Protein AF-A0A257W2M7-F1 (afdb_monomer)

Structure (mmCIF, N/CA/C/O backbone):
data_AF-A0A257W2M7-F1
#
_entry.id   AF-A0A257W2M7-F1
#
loop_
_atom_site.group_PDB
_atom_site.id
_atom_site.type_symbol
_atom_site.label_atom_id
_atom_site.label_alt_id
_atom_site.label_comp_id
_atom_site.label_asym_id
_atom_site.label_entity_id
_atom_site.label_seq_id
_atom_site.pdbx_PDB_ins_code
_atom_site.Cartn_x
_atom_site.Cartn_y
_atom_site.Cartn_z
_atom_site.occupancy
_atom_site.B_iso_or_equiv
_atom_site.auth_seq_id
_atom_site.auth_comp_id
_atom_site.auth_asym_id
_atom_site.auth_atom_id
_atom_site.pdbx_PDB_model_num
ATOM 1 N N . MET A 1 1 ? 66.178 -11.828 1.975 1.00 36.72 1 MET A N 1
ATOM 2 C CA . MET A 1 1 ? 65.730 -11.554 0.592 1.00 36.72 1 MET A CA 1
ATOM 3 C C . MET A 1 1 ? 64.243 -11.855 0.548 1.00 36.72 1 MET A C 1
ATOM 5 O O . MET A 1 1 ? 63.872 -12.945 0.962 1.00 36.72 1 MET A O 1
ATOM 9 N N . ALA A 1 2 ? 63.401 -10.887 0.183 1.00 38.34 2 ALA A N 1
ATOM 10 C CA . ALA A 1 2 ? 61.951 -11.080 0.152 1.00 38.34 2 ALA A CA 1
ATOM 11 C C . ALA A 1 2 ? 61.549 -11.798 -1.144 1.00 38.34 2 ALA A C 1
ATOM 13 O O . ALA A 1 2 ? 61.969 -11.386 -2.223 1.00 38.34 2 ALA A O 1
ATOM 14 N N . ASN A 1 3 ? 60.762 -12.867 -1.032 1.00 40.34 3 ASN A N 1
ATOM 15 C CA . ASN A 1 3 ? 60.304 -13.642 -2.180 1.00 40.34 3 ASN A CA 1
ATOM 16 C C . ASN A 1 3 ? 58.973 -13.061 -2.681 1.00 40.34 3 ASN A C 1
ATOM 18 O O . ASN A 1 3 ? 57.904 -13.473 -2.235 1.00 40.34 3 ASN A O 1
ATOM 22 N N . ALA A 1 4 ? 59.045 -12.051 -3.548 1.00 44.56 4 ALA A N 1
ATOM 23 C CA . ALA A 1 4 ? 57.867 -11.510 -4.215 1.00 44.56 4 ALA A CA 1
ATOM 24 C C . ALA A 1 4 ? 57.409 -12.494 -5.301 1.00 44.56 4 ALA A C 1
ATOM 26 O O . ALA A 1 4 ? 58.104 -12.687 -6.298 1.00 44.56 4 ALA A O 1
ATOM 27 N N . ALA A 1 5 ? 56.248 -13.121 -5.104 1.00 43.75 5 ALA A N 1
ATOM 28 C CA . ALA A 1 5 ? 55.618 -13.915 -6.151 1.00 43.75 5 ALA A CA 1
ATOM 29 C C . ALA A 1 5 ? 55.245 -12.997 -7.334 1.00 43.75 5 ALA A C 1
ATOM 31 O O . ALA A 1 5 ? 54.670 -11.929 -7.101 1.00 43.75 5 ALA A O 1
ATOM 32 N N . PRO A 1 6 ? 55.556 -13.368 -8.588 1.00 43.03 6 PRO A N 1
ATOM 33 C CA . PRO A 1 6 ? 55.157 -12.574 -9.738 1.00 43.03 6 PRO A CA 1
ATOM 34 C C . PRO A 1 6 ? 53.645 -12.703 -9.945 1.00 43.03 6 PRO A C 1
ATOM 36 O O . PRO A 1 6 ? 53.146 -13.776 -10.280 1.00 43.03 6 PRO A O 1
ATOM 39 N N . SER A 1 7 ? 52.913 -11.601 -9.786 1.00 49.03 7 SER A N 1
ATOM 40 C CA . SER A 1 7 ? 51.541 -11.487 -10.275 1.00 49.03 7 SER A CA 1
ATOM 41 C C . SER A 1 7 ? 51.563 -11.562 -11.805 1.00 49.03 7 SER A C 1
ATOM 43 O O . SER A 1 7 ? 51.938 -10.608 -12.490 1.00 49.03 7 SER A O 1
ATOM 45 N N . HIS A 1 8 ? 51.227 -12.728 -12.359 1.00 47.12 8 HIS A N 1
ATOM 46 C CA . HIS A 1 8 ? 51.289 -12.939 -13.800 1.00 47.12 8 HIS A CA 1
ATOM 47 C C . HIS A 1 8 ? 50.196 -12.115 -14.508 1.00 47.12 8 HIS A C 1
ATOM 49 O O . HIS A 1 8 ? 49.013 -12.284 -14.211 1.00 47.12 8 HIS A O 1
ATOM 55 N N . PRO A 1 9 ? 50.533 -11.288 -15.520 1.00 46.19 9 PRO A N 1
ATOM 56 C CA . PRO A 1 9 ? 49.535 -10.509 -16.266 1.00 46.19 9 PRO A CA 1
ATOM 57 C C . PRO A 1 9 ? 48.522 -11.364 -17.056 1.00 46.19 9 PRO A C 1
ATOM 59 O O . PRO A 1 9 ? 47.552 -10.829 -17.590 1.00 46.19 9 PRO A O 1
ATOM 62 N N . GLY A 1 10 ? 48.713 -12.687 -17.118 1.00 52.38 10 GLY A N 1
ATOM 63 C CA . GLY A 1 10 ? 47.736 -13.626 -17.672 1.00 52.38 10 GLY A CA 1
ATOM 64 C C . GLY A 1 10 ? 46.443 -13.722 -16.856 1.00 52.38 10 GLY A C 1
ATOM 65 O O . GLY A 1 10 ? 45.377 -13.867 -17.453 1.00 52.38 10 GLY A O 1
ATOM 66 N N . ASP A 1 11 ? 46.504 -13.581 -15.529 1.00 66.00 11 ASP A N 1
ATOM 67 C CA . ASP A 1 11 ? 45.335 -13.786 -14.661 1.00 66.00 11 ASP A CA 1
ATOM 68 C C . ASP A 1 11 ? 44.329 -12.635 -14.801 1.00 66.00 11 ASP A C 1
ATOM 70 O O . ASP A 1 11 ? 43.129 -12.864 -14.959 1.00 66.00 11 ASP A O 1
ATOM 74 N N . LEU A 1 12 ? 44.824 -11.392 -14.856 1.00 68.38 12 LEU A N 1
ATOM 75 C CA . LEU A 1 12 ? 43.992 -10.205 -15.073 1.00 68.38 12 LEU A CA 1
ATOM 76 C C . LEU A 1 12 ? 43.361 -10.196 -16.475 1.00 68.38 12 LEU A C 1
ATOM 78 O O . LEU A 1 12 ? 42.169 -9.925 -16.603 1.00 68.38 12 LEU A O 1
ATOM 82 N N . ASN A 1 13 ? 44.118 -10.547 -17.520 1.00 70.50 13 ASN A N 1
ATOM 83 C CA . ASN A 1 13 ? 43.569 -10.647 -18.877 1.00 70.50 13 ASN A CA 1
ATOM 84 C C . ASN A 1 13 ? 42.506 -11.755 -18.975 1.00 70.50 13 ASN A C 1
ATOM 86 O O . ASN A 1 13 ? 41.447 -11.547 -19.562 1.00 70.50 13 ASN A O 1
ATOM 90 N N . THR A 1 14 ? 42.740 -12.906 -18.334 1.00 78.19 14 THR A N 1
ATOM 91 C CA . THR A 1 14 ? 41.768 -14.011 -18.284 1.00 78.19 14 THR A CA 1
ATOM 92 C C . THR A 1 14 ? 40.493 -13.606 -17.542 1.00 78.19 14 THR A C 1
ATOM 94 O O . THR A 1 14 ? 39.392 -13.935 -17.993 1.00 78.19 14 THR A O 1
ATOM 97 N N . LEU A 1 15 ? 40.614 -12.850 -16.444 1.00 73.19 15 LEU A N 1
ATOM 98 C CA . LEU A 1 15 ? 39.479 -12.275 -15.719 1.00 73.19 15 LEU A CA 1
ATOM 99 C C . LEU A 1 15 ? 38.681 -11.301 -16.601 1.00 73.19 15 LEU A C 1
ATOM 101 O O . LEU A 1 15 ? 37.463 -11.439 -16.701 1.00 73.19 15 LEU A O 1
ATOM 105 N N . ILE A 1 16 ? 39.356 -10.373 -17.287 1.00 70.50 16 ILE A N 1
ATOM 106 C CA . ILE A 1 16 ? 38.740 -9.392 -18.196 1.00 70.50 16 ILE A CA 1
ATOM 107 C C . ILE A 1 16 ? 37.992 -10.094 -19.343 1.00 70.50 16 ILE A C 1
ATOM 109 O O . ILE A 1 16 ? 36.808 -9.828 -19.565 1.00 70.50 16 ILE A O 1
ATOM 113 N N . ASP A 1 17 ? 38.627 -11.048 -20.029 1.00 73.19 17 ASP A N 1
ATOM 114 C CA . ASP A 1 17 ? 38.006 -11.796 -21.131 1.00 73.19 17 ASP A CA 1
ATOM 115 C C . ASP A 1 17 ? 36.826 -12.665 -20.672 1.00 73.19 17 ASP A C 1
ATOM 117 O O . ASP A 1 17 ? 35.888 -12.921 -21.437 1.00 73.19 17 ASP A O 1
ATOM 121 N N . THR A 1 18 ? 36.874 -13.166 -19.436 1.00 77.00 18 THR A N 1
ATOM 122 C CA . THR A 1 18 ? 35.779 -13.938 -18.835 1.00 77.00 18 THR A CA 1
ATOM 123 C C . THR A 1 18 ? 34.619 -13.019 -18.461 1.00 77.00 18 THR A C 1
ATOM 125 O O . THR A 1 18 ? 33.473 -13.335 -18.779 1.00 77.00 18 THR A O 1
ATOM 128 N N . ALA A 1 19 ? 34.902 -11.846 -17.888 1.00 71.25 19 ALA A N 1
ATOM 129 C CA . ALA A 1 19 ? 33.906 -10.827 -17.575 1.00 71.25 19 ALA A CA 1
ATOM 130 C C . ALA A 1 19 ? 33.194 -10.309 -18.838 1.0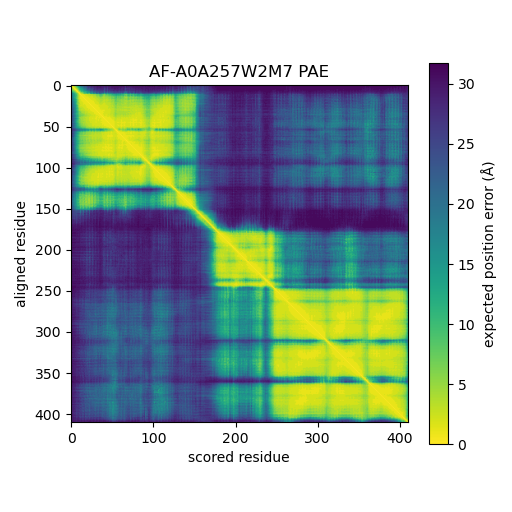0 71.25 19 ALA A C 1
ATOM 132 O O . ALA A 1 19 ? 31.966 -10.234 -18.853 1.00 71.25 19 ALA A O 1
ATOM 133 N N . PHE A 1 20 ? 33.922 -10.039 -19.930 1.00 71.31 20 PHE A N 1
ATOM 134 C CA . PHE A 1 20 ? 33.310 -9.650 -21.207 1.00 71.31 20 PHE A CA 1
ATOM 135 C C . PHE A 1 20 ? 32.442 -10.761 -21.809 1.00 71.31 20 PHE A C 1
ATOM 137 O O . PHE A 1 20 ? 31.322 -10.491 -22.249 1.00 71.31 20 PHE A O 1
ATOM 144 N N . ARG A 1 21 ? 32.912 -12.018 -21.805 1.00 72.69 21 ARG A N 1
ATOM 145 C CA . ARG A 1 21 ? 32.119 -13.162 -22.293 1.00 72.69 21 ARG A CA 1
ATOM 146 C C . ARG A 1 21 ? 30.856 -13.381 -21.462 1.00 72.69 21 ARG A C 1
ATOM 148 O O . ARG A 1 21 ? 29.787 -13.570 -22.042 1.00 72.69 21 ARG A O 1
ATOM 155 N N . LEU A 1 22 ? 30.958 -13.286 -20.135 1.00 75.88 22 LEU A N 1
ATOM 156 C CA . LEU A 1 22 ? 29.816 -13.355 -19.225 1.00 75.88 22 LEU A CA 1
ATOM 157 C C . LEU A 1 22 ? 28.830 -12.213 -19.494 1.00 75.88 22 LEU A C 1
ATOM 159 O O . LEU A 1 22 ? 27.658 -12.480 -19.738 1.00 75.88 22 LEU A O 1
ATOM 163 N N . ASN A 1 23 ? 29.292 -10.961 -19.532 1.00 75.00 23 ASN A N 1
ATOM 164 C CA . ASN A 1 23 ? 28.454 -9.800 -19.829 1.00 75.00 23 ASN A CA 1
ATOM 165 C C . ASN A 1 23 ? 27.702 -9.958 -21.162 1.00 75.00 23 ASN A C 1
ATOM 167 O O . ASN A 1 23 ? 26.491 -9.759 -21.214 1.00 75.00 23 ASN A O 1
ATOM 171 N N . ASN A 1 24 ? 28.386 -10.390 -22.223 1.00 72.69 24 ASN A N 1
ATOM 172 C CA . ASN A 1 24 ? 27.762 -10.596 -23.530 1.00 72.69 24 ASN A CA 1
ATOM 173 C C . ASN A 1 24 ? 26.705 -11.715 -23.500 1.00 72.69 24 ASN A C 1
ATOM 175 O O . ASN A 1 24 ? 25.634 -11.555 -24.085 1.00 72.69 24 ASN A O 1
ATOM 179 N N . ALA A 1 25 ? 26.958 -12.815 -22.782 1.00 75.62 25 ALA A N 1
ATOM 180 C CA . ALA A 1 25 ? 25.981 -13.890 -22.599 1.00 75.62 25 ALA A CA 1
ATOM 181 C C . ALA A 1 25 ? 24.761 -13.442 -21.769 1.00 75.62 25 ALA A C 1
ATOM 183 O O . ALA A 1 25 ? 23.625 -13.775 -22.113 1.00 75.62 25 ALA A O 1
ATOM 184 N N . LEU A 1 26 ? 24.976 -12.649 -20.712 1.00 77.75 26 LEU A N 1
ATOM 185 C CA . LEU A 1 26 ? 23.911 -12.065 -19.891 1.00 77.75 26 LEU A CA 1
ATOM 186 C C . LEU A 1 26 ? 23.054 -11.083 -20.702 1.00 77.75 26 LEU A C 1
ATOM 188 O O . LEU A 1 26 ? 21.829 -11.149 -20.621 1.00 77.75 26 LEU A O 1
ATOM 192 N N . LEU A 1 27 ? 23.670 -10.216 -21.514 1.00 80.75 27 LEU A N 1
ATOM 193 C CA . LEU A 1 27 ? 22.967 -9.279 -22.398 1.00 80.75 27 LEU A CA 1
ATOM 194 C C . LEU A 1 27 ? 22.163 -10.011 -23.478 1.00 80.75 27 LEU A C 1
ATOM 196 O O . LEU A 1 27 ? 20.983 -9.718 -23.643 1.00 80.75 27 LEU A O 1
ATOM 200 N N . ALA A 1 28 ? 22.743 -11.012 -24.148 1.00 79.31 28 ALA A N 1
ATOM 201 C CA . ALA A 1 28 ? 22.018 -11.829 -25.123 1.00 79.31 28 ALA A CA 1
ATOM 202 C C . ALA A 1 28 ? 20.815 -12.542 -24.480 1.00 79.31 28 ALA A C 1
ATOM 204 O O . ALA A 1 28 ? 19.704 -12.504 -25.008 1.00 79.31 28 ALA A O 1
ATOM 205 N N . LYS A 1 29 ? 20.996 -13.126 -23.286 1.00 85.88 29 LYS A N 1
ATOM 206 C CA . LYS A 1 29 ? 19.896 -13.781 -22.569 1.00 85.88 29 LYS A CA 1
ATOM 207 C C . LYS A 1 29 ? 18.816 -12.794 -22.124 1.00 85.88 29 LYS A C 1
ATOM 209 O O . LYS A 1 29 ? 17.632 -13.127 -22.141 1.00 85.88 29 LYS A O 1
ATOM 214 N N . ARG A 1 30 ? 19.216 -11.591 -21.719 1.00 83.75 30 ARG A N 1
ATOM 215 C CA . ARG A 1 30 ? 18.322 -10.501 -21.326 1.00 83.75 30 ARG A CA 1
ATOM 216 C C . ARG A 1 30 ? 17.534 -9.958 -22.520 1.00 83.75 30 ARG A C 1
ATOM 218 O O . ARG A 1 30 ? 16.341 -9.728 -22.361 1.00 83.75 30 ARG A O 1
ATOM 225 N N . ASP A 1 31 ? 18.153 -9.832 -23.694 1.00 91.69 31 ASP A N 1
ATOM 226 C CA . ASP A 1 31 ? 17.485 -9.477 -24.954 1.00 91.69 31 ASP A CA 1
ATOM 227 C C . ASP A 1 31 ? 16.430 -10.524 -25.332 1.00 91.69 31 ASP A C 1
ATOM 229 O O . ASP A 1 31 ? 15.287 -10.170 -25.618 1.00 91.69 31 ASP A O 1
ATOM 233 N N . ASP A 1 32 ? 16.766 -11.815 -25.241 1.00 90.06 32 ASP A N 1
ATOM 234 C CA . ASP A 1 32 ? 15.821 -12.915 -25.471 1.00 90.06 32 ASP A CA 1
ATOM 235 C C . ASP A 1 32 ? 14.608 -12.872 -24.532 1.00 90.06 32 ASP A C 1
ATOM 237 O O . ASP A 1 32 ? 13.493 -13.167 -24.960 1.00 90.06 32 ASP A O 1
ATOM 241 N N . LEU A 1 33 ? 14.804 -12.495 -23.262 1.00 88.38 33 LEU A N 1
ATOM 242 C CA . LEU A 1 33 ? 13.730 -12.408 -22.266 1.00 88.38 33 LEU A CA 1
ATOM 243 C C . LEU A 1 33 ? 12.719 -11.285 -22.541 1.00 88.38 33 LEU A C 1
ATOM 245 O O . LEU A 1 33 ? 11.622 -11.341 -21.985 1.00 88.38 33 LEU A O 1
ATOM 249 N N . VAL A 1 34 ? 13.063 -10.268 -23.338 1.00 89.81 34 VAL A N 1
ATOM 250 C CA . VAL A 1 34 ? 12.228 -9.062 -23.531 1.00 89.81 34 VAL A CA 1
ATOM 251 C C . VAL A 1 34 ? 11.938 -8.726 -24.999 1.00 89.81 34 VAL A C 1
ATOM 253 O O . VAL A 1 34 ? 11.334 -7.694 -25.291 1.00 89.81 34 VAL A O 1
ATOM 256 N N . ARG A 1 35 ? 12.347 -9.595 -25.929 1.00 92.50 35 ARG A N 1
ATOM 257 C CA . ARG A 1 35 ? 12.261 -9.388 -27.383 1.00 92.50 35 ARG A CA 1
ATOM 258 C C . ARG A 1 35 ? 10.834 -9.121 -27.877 1.00 92.50 35 ARG A C 1
ATOM 260 O O . ARG A 1 35 ? 10.615 -8.220 -28.681 1.00 92.50 35 ARG A O 1
ATOM 267 N N . ASP A 1 36 ? 9.869 -9.892 -27.386 1.00 92.00 36 ASP A N 1
ATOM 268 C CA . ASP A 1 36 ? 8.430 -9.774 -27.667 1.00 92.00 36 ASP A CA 1
ATOM 269 C C . ASP A 1 36 ? 7.794 -8.514 -27.061 1.00 92.00 36 ASP A C 1
ATOM 271 O O . ASP A 1 36 ? 6.772 -8.051 -27.556 1.00 92.00 36 ASP A O 1
ATOM 275 N N . LEU A 1 37 ? 8.434 -7.906 -26.056 1.00 91.00 37 LEU A N 1
ATOM 276 C CA . LEU A 1 37 ? 8.050 -6.597 -25.520 1.00 91.00 37 LEU A CA 1
ATOM 277 C C . LEU A 1 37 ? 8.572 -5.437 -26.395 1.00 91.00 37 LEU A C 1
ATOM 279 O O . LEU A 1 37 ? 8.419 -4.279 -26.027 1.00 91.00 37 LEU A O 1
ATOM 283 N N . GLY A 1 38 ? 9.254 -5.706 -27.518 1.00 90.00 38 GLY A N 1
ATOM 284 C CA . GLY A 1 38 ? 9.914 -4.682 -28.346 1.00 90.00 38 GLY A CA 1
ATOM 285 C C . GLY A 1 38 ? 11.182 -4.081 -27.716 1.00 90.00 38 GLY A C 1
ATOM 286 O O . GLY A 1 38 ? 11.778 -3.136 -28.253 1.00 90.00 38 GLY A O 1
ATOM 287 N N . LEU A 1 39 ? 11.614 -4.628 -26.579 1.00 92.31 39 LEU A N 1
ATOM 288 C CA . LEU A 1 39 ? 12.759 -4.160 -25.814 1.00 92.31 39 LEU A CA 1
ATOM 289 C C . LEU A 1 39 ? 14.067 -4.827 -26.257 1.00 92.31 39 LEU A C 1
ATOM 291 O O . LEU A 1 39 ? 14.107 -5.868 -26.903 1.00 92.31 39 LEU A O 1
ATOM 295 N N . THR A 1 40 ? 15.156 -4.189 -25.847 1.00 92.19 40 THR A N 1
ATOM 296 C CA . THR A 1 40 ? 16.524 -4.716 -25.825 1.00 92.19 40 THR A CA 1
ATOM 297 C C . THR A 1 40 ? 17.131 -4.354 -24.474 1.00 92.19 40 THR A C 1
ATOM 299 O O . THR A 1 40 ? 16.573 -3.533 -23.737 1.00 92.19 40 THR A O 1
ATOM 302 N N . SER A 1 41 ? 18.300 -4.888 -24.142 1.00 82.81 41 SER A N 1
ATOM 303 C CA . SER A 1 41 ? 18.981 -4.598 -22.885 1.00 82.81 41 SER A CA 1
ATOM 304 C C . SER A 1 41 ? 19.260 -3.110 -22.719 1.00 82.81 41 SER A C 1
ATOM 306 O O . SER A 1 41 ? 18.946 -2.569 -21.660 1.00 82.81 41 SER A O 1
ATOM 308 N N . ALA A 1 42 ? 19.722 -2.440 -23.779 1.00 84.69 42 ALA A N 1
ATOM 309 C CA . ALA A 1 42 ? 19.949 -0.997 -23.794 1.00 84.69 42 ALA A CA 1
ATOM 310 C C . ALA A 1 42 ? 18.645 -0.190 -23.627 1.00 84.69 42 ALA A C 1
ATOM 312 O O . ALA A 1 42 ? 18.598 0.756 -22.842 1.00 84.69 42 ALA A O 1
ATOM 313 N N . ARG A 1 43 ? 17.557 -0.585 -24.311 1.00 92.06 43 ARG A N 1
ATOM 314 C CA . ARG A 1 43 ? 16.229 0.044 -24.158 1.00 92.06 43 ARG A CA 1
ATOM 315 C C . ARG A 1 43 ? 15.696 -0.099 -22.736 1.00 92.06 43 ARG A C 1
ATOM 317 O O . ARG A 1 43 ? 15.279 0.884 -22.135 1.00 92.06 43 ARG A O 1
ATOM 324 N N . TRP A 1 44 ? 15.776 -1.299 -22.174 1.00 86.50 44 TRP A N 1
ATOM 325 C CA . TRP A 1 44 ? 15.355 -1.563 -20.805 1.00 86.50 44 TRP A CA 1
ATOM 326 C C . TRP A 1 44 ? 16.229 -0.809 -19.789 1.00 86.50 44 TRP A C 1
ATOM 328 O O . TRP A 1 44 ? 15.678 -0.177 -18.901 1.00 86.50 44 TRP A O 1
ATOM 338 N N . GLN A 1 45 ? 17.559 -0.760 -19.945 1.00 85.38 45 GLN A N 1
ATOM 339 C CA . GLN A 1 45 ? 18.441 0.062 -19.091 1.00 85.38 45 GLN A CA 1
ATOM 340 C C . GLN A 1 45 ? 18.018 1.537 -19.077 1.00 85.38 45 GLN A C 1
ATOM 342 O O . GLN A 1 45 ? 18.020 2.160 -18.018 1.00 85.38 45 GLN A O 1
ATOM 347 N N . VAL A 1 46 ? 17.612 2.086 -20.227 1.00 88.12 46 VAL A N 1
ATOM 348 C CA . VAL A 1 46 ? 17.107 3.463 -20.321 1.00 88.12 46 VAL A CA 1
ATOM 349 C C . VAL A 1 46 ? 15.721 3.617 -19.683 1.00 88.12 46 VAL A C 1
ATOM 351 O O . VAL A 1 46 ? 15.549 4.563 -18.921 1.00 88.12 46 VAL A O 1
ATOM 354 N N . LEU A 1 47 ? 14.764 2.704 -19.900 1.00 84.75 47 LEU A N 1
ATOM 355 C CA . LEU A 1 47 ? 13.460 2.732 -19.201 1.00 84.75 47 LEU A CA 1
ATOM 356 C C . LEU A 1 47 ? 13.618 2.669 -17.675 1.00 84.75 47 LEU A C 1
ATOM 358 O O . LEU A 1 47 ? 12.982 3.421 -16.945 1.00 84.75 47 LEU A O 1
ATOM 362 N N . ASP A 1 48 ? 14.493 1.789 -17.206 1.00 76.81 48 ASP A N 1
ATOM 363 C CA . ASP A 1 48 ? 14.798 1.530 -15.800 1.00 76.81 48 ASP A CA 1
ATOM 364 C C . ASP A 1 48 ? 15.541 2.717 -15.141 1.00 76.81 48 ASP A C 1
ATOM 366 O O . ASP A 1 48 ? 15.239 3.124 -14.018 1.00 76.81 48 ASP A O 1
ATOM 370 N N . ALA A 1 49 ? 16.451 3.371 -15.869 1.00 77.62 49 ALA A N 1
ATOM 371 C CA . ALA A 1 49 ? 17.069 4.626 -15.437 1.00 77.62 49 ALA A CA 1
ATOM 372 C C . ALA A 1 49 ? 16.085 5.813 -15.435 1.00 77.62 49 ALA A C 1
ATOM 374 O O . ALA A 1 49 ? 16.106 6.618 -14.503 1.00 77.62 49 ALA A O 1
ATOM 375 N N . VAL A 1 50 ? 15.177 5.906 -16.416 1.00 77.81 50 VAL A N 1
ATOM 376 C CA . VAL A 1 50 ? 14.064 6.876 -16.396 1.00 77.81 50 VAL A CA 1
ATOM 377 C C . VAL A 1 50 ? 13.160 6.619 -15.185 1.00 77.81 50 VAL A C 1
ATOM 379 O O . VAL A 1 50 ? 12.835 7.566 -14.477 1.00 77.81 50 VAL A O 1
ATOM 382 N N . HIS A 1 51 ? 12.828 5.358 -14.885 1.00 72.75 51 HIS A N 1
ATOM 383 C CA . HIS A 1 51 ? 12.028 4.977 -13.715 1.00 72.75 51 HIS A CA 1
ATOM 384 C C . HIS A 1 51 ? 12.681 5.379 -12.384 1.00 72.75 51 HIS A C 1
ATOM 386 O O . HIS A 1 51 ? 12.000 5.858 -11.479 1.00 72.75 51 HIS A O 1
ATOM 392 N N . ARG A 1 52 ? 14.005 5.217 -12.259 1.00 64.50 52 ARG A N 1
ATOM 393 C CA . ARG A 1 52 ? 14.768 5.668 -11.081 1.00 64.50 52 ARG A CA 1
ATOM 394 C C . ARG A 1 52 ? 14.960 7.186 -11.009 1.00 64.50 52 ARG A C 1
ATOM 396 O O . ARG A 1 52 ? 15.157 7.711 -9.916 1.00 64.50 52 ARG A O 1
ATOM 403 N N . SER A 1 53 ? 14.922 7.893 -12.137 1.00 61.91 53 SER A N 1
ATOM 404 C CA . SER A 1 53 ? 15.133 9.346 -12.227 1.00 61.91 53 SER A CA 1
ATOM 405 C C . SER A 1 53 ? 13.887 10.136 -11.800 1.00 61.91 53 SER A C 1
ATOM 407 O O . SER A 1 53 ? 13.245 10.818 -12.599 1.00 61.91 53 SER A O 1
ATOM 409 N N . LYS A 1 54 ? 13.536 10.036 -10.516 1.00 55.03 54 LYS A N 1
ATOM 410 C CA . LYS A 1 54 ? 12.335 10.636 -9.920 1.00 55.03 54 LYS A CA 1
ATOM 411 C C . LYS A 1 54 ? 12.616 12.064 -9.422 1.00 55.03 54 LYS A C 1
ATOM 413 O O . LYS A 1 54 ? 13.672 12.291 -8.835 1.00 55.03 54 LYS A O 1
ATOM 418 N N . PRO A 1 55 ? 11.695 13.035 -9.589 1.00 48.03 55 PRO A N 1
ATOM 419 C CA . PRO A 1 55 ? 10.389 12.926 -10.250 1.00 48.03 55 PRO A CA 1
ATOM 420 C C . PRO A 1 55 ? 10.414 13.155 -11.767 1.00 48.03 55 PRO A C 1
ATOM 422 O O . PRO A 1 55 ? 9.389 12.979 -12.417 1.00 48.03 55 PRO A O 1
ATOM 425 N N . PHE A 1 56 ? 11.548 13.583 -12.327 1.00 61.56 56 PHE A N 1
ATOM 426 C CA . PHE A 1 56 ? 11.678 13.903 -13.744 1.00 61.56 56 PHE A CA 1
ATOM 427 C C . PHE A 1 56 ? 13.003 13.382 -14.301 1.00 61.56 56 PHE A C 1
ATOM 429 O O . PHE A 1 56 ? 14.077 13.781 -13.842 1.00 61.56 56 PHE A O 1
ATOM 436 N N . ALA A 1 57 ? 12.940 12.575 -15.360 1.00 74.94 57 ALA A N 1
ATOM 437 C CA . ALA A 1 57 ? 14.125 12.193 -16.109 1.00 74.94 57 ALA A CA 1
ATOM 438 C C . ALA A 1 57 ? 14.454 13.244 -17.177 1.00 74.94 57 ALA A C 1
ATOM 440 O O . ALA A 1 57 ? 13.575 13.794 -17.837 1.00 74.94 57 ALA A O 1
ATOM 441 N N . THR A 1 58 ? 15.741 13.481 -17.410 1.00 84.25 58 THR A N 1
ATOM 442 C CA . THR A 1 58 ? 16.234 14.182 -18.607 1.00 84.25 58 THR A CA 1
ATOM 443 C C . THR A 1 58 ? 17.248 13.285 -19.298 1.00 84.25 58 THR A C 1
ATOM 445 O O . THR A 1 58 ? 17.948 12.531 -18.620 1.00 84.25 58 THR A O 1
ATOM 448 N N . THR A 1 59 ? 17.406 13.388 -20.622 1.00 84.75 59 THR A N 1
ATOM 449 C CA . THR A 1 59 ? 18.400 12.580 -21.354 1.00 84.75 59 THR A CA 1
ATOM 450 C C . THR A 1 59 ? 19.801 12.728 -20.759 1.00 84.75 59 THR A C 1
ATOM 452 O O . THR A 1 59 ? 20.539 11.757 -20.654 1.00 84.75 59 THR A O 1
ATOM 455 N N . SER A 1 60 ? 20.164 13.944 -20.337 1.00 79.19 60 SER A N 1
ATOM 456 C CA . SER A 1 60 ? 21.449 14.240 -19.693 1.00 79.19 60 SER A CA 1
ATOM 457 C C . SER A 1 60 ? 21.579 13.619 -18.297 1.00 79.19 60 SER A C 1
ATOM 459 O O . SER A 1 60 ? 22.680 13.251 -17.904 1.00 79.19 60 SER A O 1
ATOM 461 N N . GLY A 1 61 ? 20.480 13.512 -17.541 1.00 78.56 61 GLY A N 1
ATOM 462 C CA . GLY A 1 61 ? 20.449 12.820 -16.250 1.00 78.56 61 GLY A CA 1
ATOM 463 C C . GLY A 1 61 ? 20.636 11.314 -16.414 1.00 78.56 61 GLY A C 1
ATOM 464 O O . GLY A 1 61 ? 21.552 10.750 -15.824 1.00 78.56 61 GLY A O 1
ATOM 465 N N . VAL A 1 62 ? 19.846 10.699 -17.299 1.00 80.25 62 VAL A N 1
ATOM 466 C CA . VAL A 1 62 ? 19.919 9.263 -17.624 1.00 80.25 62 VAL A CA 1
ATOM 467 C C . VAL A 1 62 ? 21.293 8.884 -18.189 1.00 80.25 62 VAL A C 1
ATOM 469 O O . VAL A 1 62 ? 21.854 7.863 -17.807 1.00 80.25 62 VAL A O 1
ATOM 472 N N . ALA A 1 63 ? 21.876 9.733 -19.041 1.00 79.88 63 ALA A N 1
ATOM 473 C CA . ALA A 1 63 ? 23.232 9.563 -19.562 1.00 79.88 63 ALA A CA 1
ATOM 474 C C . ALA A 1 63 ? 24.296 9.504 -18.458 1.00 79.88 63 ALA A C 1
ATOM 476 O O . ALA A 1 63 ? 25.123 8.600 -18.471 1.00 79.88 63 ALA A O 1
ATOM 477 N N . ARG A 1 64 ? 24.235 10.406 -17.467 1.00 77.75 64 ARG A N 1
ATOM 478 C CA . ARG A 1 64 ? 25.139 10.364 -16.305 1.00 77.75 64 ARG A CA 1
ATOM 479 C C . ARG A 1 64 ? 24.887 9.154 -15.404 1.00 77.75 64 ARG A C 1
ATOM 481 O O . ARG A 1 64 ? 25.839 8.599 -14.883 1.00 77.75 64 ARG A O 1
ATOM 488 N N . GLN A 1 65 ? 23.630 8.745 -15.222 1.00 76.31 65 GLN A N 1
ATOM 489 C CA . GLN A 1 65 ? 23.286 7.594 -14.378 1.00 76.31 65 GLN A CA 1
ATOM 490 C C . GLN A 1 65 ? 23.783 6.260 -14.954 1.00 76.31 65 GLN A C 1
ATOM 492 O O . GLN A 1 65 ? 24.119 5.359 -14.194 1.00 76.31 65 GLN A O 1
ATOM 497 N N . LEU A 1 66 ? 23.787 6.121 -16.281 1.00 78.12 66 LEU A N 1
ATOM 498 C CA . LEU A 1 66 ? 24.213 4.900 -16.972 1.00 78.12 66 LEU A CA 1
ATOM 499 C C . LEU A 1 66 ? 25.693 4.915 -17.396 1.00 78.12 66 LEU A C 1
ATOM 501 O O . LEU A 1 66 ? 26.132 3.954 -18.015 1.00 78.12 66 LEU A O 1
ATOM 505 N N . ASP A 1 67 ? 26.420 6.001 -17.118 1.00 78.00 67 ASP A N 1
ATOM 506 C CA . ASP A 1 67 ? 27.754 6.301 -17.665 1.00 78.00 67 ASP A CA 1
ATOM 507 C C . ASP A 1 67 ? 27.838 6.135 -19.200 1.00 78.00 67 ASP A C 1
ATOM 509 O O . ASP A 1 67 ? 28.728 5.508 -19.771 1.00 78.00 67 ASP A O 1
ATOM 513 N N . LEU A 1 68 ? 26.838 6.685 -19.901 1.00 81.19 68 LEU A N 1
ATOM 514 C CA . LEU A 1 68 ? 26.709 6.601 -21.356 1.00 81.19 68 LEU A CA 1
ATOM 515 C C . LEU A 1 68 ? 26.765 7.978 -22.015 1.00 81.19 68 LEU A C 1
ATOM 517 O O . LEU A 1 68 ? 26.229 8.970 -21.522 1.00 81.19 68 LEU A O 1
ATOM 521 N N . ALA A 1 69 ? 27.312 8.027 -23.231 1.00 83.88 69 ALA A N 1
ATOM 522 C CA . ALA A 1 69 ? 27.287 9.233 -24.050 1.00 83.88 69 ALA A CA 1
ATOM 523 C C . ALA A 1 69 ? 25.842 9.715 -24.300 1.00 83.88 69 ALA A C 1
ATOM 525 O O . ALA A 1 69 ? 24.998 8.970 -24.810 1.00 83.88 69 ALA A O 1
ATOM 526 N N . ARG A 1 70 ? 25.565 11.001 -24.027 1.00 84.31 70 ARG A N 1
ATOM 527 C CA . ARG A 1 70 ? 24.223 11.615 -24.149 1.00 84.31 70 ARG A CA 1
ATOM 528 C C . ARG A 1 70 ? 23.550 11.370 -25.504 1.00 84.31 70 ARG A C 1
ATOM 530 O O . ARG A 1 70 ? 22.344 11.148 -25.544 1.00 84.31 70 ARG A O 1
ATOM 537 N N . GLN A 1 71 ? 24.302 11.393 -26.607 1.00 84.69 71 GLN A N 1
ATOM 538 C CA . GLN A 1 71 ? 23.761 11.100 -27.944 1.00 84.69 71 GLN A CA 1
ATOM 539 C C . GLN A 1 71 ? 23.313 9.636 -28.096 1.00 84.69 71 GLN A C 1
ATOM 541 O O . GLN A 1 71 ? 22.322 9.365 -28.772 1.00 84.69 71 GLN A O 1
ATOM 546 N N . GLY A 1 72 ? 24.009 8.697 -27.447 1.00 82.94 72 GLY A N 1
ATOM 547 C CA . GLY A 1 72 ? 23.617 7.290 -27.397 1.00 82.94 72 GLY A CA 1
ATOM 548 C C . GLY A 1 72 ? 22.289 7.105 -26.669 1.00 82.94 72 GLY A C 1
ATOM 549 O O . GLY A 1 72 ? 21.373 6.496 -27.219 1.00 82.94 72 GLY A O 1
ATOM 550 N N . VAL A 1 73 ? 22.153 7.721 -25.491 1.00 87.25 73 VAL A N 1
ATOM 551 C CA . VAL A 1 73 ? 20.903 7.707 -24.716 1.00 87.25 73 VAL A CA 1
ATOM 552 C C . VAL A 1 73 ? 19.766 8.403 -25.463 1.00 87.25 73 VAL A C 1
ATOM 554 O O . VAL A 1 73 ? 18.677 7.845 -25.527 1.00 87.25 73 VAL A O 1
ATOM 557 N N . GLN A 1 74 ? 20.000 9.557 -26.104 1.00 91.31 74 GLN A N 1
ATOM 558 C CA . GLN A 1 74 ? 18.955 10.247 -26.875 1.00 91.31 74 GLN A CA 1
ATOM 559 C C . GLN A 1 74 ? 18.384 9.363 -27.990 1.00 91.31 74 GLN A C 1
ATOM 561 O O . GLN A 1 74 ? 17.177 9.353 -28.201 1.00 91.31 74 GLN A O 1
ATOM 566 N N . ARG A 1 75 ? 19.225 8.581 -28.677 1.00 93.50 75 ARG A N 1
ATOM 567 C CA . ARG A 1 75 ? 18.761 7.638 -29.704 1.00 93.50 75 ARG A CA 1
ATOM 568 C C . ARG A 1 75 ? 17.823 6.579 -29.120 1.00 93.50 75 ARG A C 1
ATOM 570 O O . ARG A 1 75 ? 16.779 6.312 -29.700 1.00 93.50 75 ARG A O 1
ATOM 577 N N . ILE A 1 76 ? 18.178 6.017 -27.963 1.00 93.56 76 ILE A N 1
ATOM 578 C CA . ILE A 1 76 ? 17.378 4.995 -27.272 1.00 93.56 76 ILE A CA 1
ATOM 579 C C . ILE A 1 76 ? 16.061 5.588 -26.745 1.00 93.56 76 ILE A C 1
ATOM 581 O O . ILE A 1 76 ? 15.022 4.944 -26.853 1.00 93.56 76 ILE A O 1
ATOM 585 N N . VAL A 1 77 ? 16.079 6.826 -26.239 1.00 92.44 77 VAL A N 1
ATOM 586 C CA . VAL A 1 77 ? 14.864 7.566 -25.858 1.00 92.44 77 VAL A CA 1
ATOM 587 C C . VAL A 1 77 ? 13.944 7.731 -27.068 1.00 92.44 77 VAL A C 1
ATOM 589 O O . VAL A 1 77 ? 12.797 7.304 -27.004 1.00 92.44 77 VAL A O 1
ATOM 592 N N . ASN A 1 78 ? 14.455 8.238 -28.194 1.00 94.19 78 ASN A N 1
ATOM 593 C CA . ASN A 1 78 ? 13.662 8.425 -29.412 1.00 94.19 78 ASN A CA 1
ATOM 594 C C . ASN A 1 78 ? 13.090 7.096 -29.951 1.00 94.19 78 ASN A C 1
ATOM 596 O O . ASN A 1 78 ? 12.016 7.080 -30.549 1.00 94.19 78 ASN A O 1
ATOM 600 N N . ASP A 1 79 ? 13.812 5.981 -29.802 1.00 95.44 79 ASP A N 1
ATOM 601 C CA . ASP A 1 79 ? 13.322 4.636 -30.136 1.00 95.44 79 ASP A CA 1
ATOM 602 C C . ASP A 1 79 ? 12.137 4.223 -29.252 1.00 95.44 79 ASP A C 1
ATOM 604 O O . ASP A 1 79 ? 11.138 3.718 -29.758 1.00 95.44 79 ASP A O 1
ATOM 608 N N . LEU A 1 80 ? 12.242 4.450 -27.943 1.00 95.50 80 LEU A N 1
ATOM 609 C CA . LEU A 1 80 ? 11.209 4.118 -26.960 1.00 95.50 80 LEU A CA 1
ATOM 610 C C . LEU A 1 80 ? 9.977 5.027 -27.063 1.00 95.50 80 LEU A C 1
ATOM 612 O O . LEU A 1 80 ? 8.862 4.556 -26.855 1.00 95.50 80 LEU A O 1
ATOM 616 N N . GLU A 1 81 ? 10.149 6.293 -27.449 1.00 95.00 81 GLU A N 1
ATOM 617 C CA . GLU A 1 81 ? 9.037 7.186 -27.800 1.00 95.00 81 GLU A CA 1
ATOM 618 C C . GLU A 1 81 ? 8.281 6.682 -29.039 1.00 95.00 81 GLU A C 1
ATOM 620 O O . GLU A 1 81 ? 7.052 6.664 -29.040 1.00 95.00 81 GLU A O 1
ATOM 625 N N . ARG A 1 82 ? 8.982 6.180 -30.070 1.00 95.38 82 ARG A N 1
ATOM 626 C CA . ARG A 1 82 ? 8.331 5.554 -31.242 1.00 95.38 82 ARG A CA 1
ATOM 627 C C . ARG A 1 82 ? 7.617 4.239 -30.916 1.00 95.38 82 ARG A C 1
ATOM 629 O O . ARG A 1 82 ? 6.688 3.879 -31.628 1.00 95.38 82 ARG A O 1
ATOM 636 N N . LEU A 1 83 ? 8.031 3.542 -29.857 1.00 93.44 83 LEU A N 1
ATOM 637 C CA . LEU A 1 83 ? 7.331 2.373 -29.309 1.00 93.44 83 LEU A CA 1
ATOM 638 C C . LEU A 1 83 ? 6.183 2.752 -28.354 1.00 93.44 83 LEU A C 1
ATOM 640 O O . LEU A 1 83 ? 5.552 1.863 -27.793 1.00 93.44 83 LEU A O 1
ATOM 644 N N . GLY A 1 84 ? 5.925 4.047 -28.132 1.00 92.19 84 GLY A N 1
ATOM 645 C CA . GLY A 1 84 ? 4.899 4.522 -27.202 1.00 92.19 84 GLY A CA 1
ATOM 646 C C . GLY A 1 84 ? 5.223 4.282 -25.724 1.00 92.19 84 GLY A C 1
ATOM 647 O O . GLY A 1 84 ? 4.347 4.456 -24.889 1.00 92.19 84 GLY A O 1
ATOM 648 N N . MET A 1 85 ? 6.457 3.891 -25.383 1.00 91.81 85 MET A N 1
ATOM 649 C CA . MET A 1 85 ? 6.891 3.534 -24.020 1.00 91.81 85 MET A CA 1
ATOM 650 C C . MET A 1 85 ? 7.402 4.727 -23.203 1.00 91.81 85 MET A C 1
ATOM 652 O O . MET A 1 85 ? 7.417 4.699 -21.972 1.00 91.81 85 MET A O 1
ATOM 656 N N . LEU A 1 86 ? 7.848 5.774 -23.893 1.00 92.00 86 LEU A N 1
ATOM 657 C CA . LEU A 1 86 ? 8.252 7.046 -23.307 1.00 92.00 86 LEU A CA 1
ATOM 658 C C . LEU A 1 86 ? 7.468 8.181 -23.961 1.00 92.00 86 LEU A C 1
ATOM 660 O O . LEU A 1 86 ? 7.042 8.076 -25.110 1.00 92.00 86 LEU A O 1
ATOM 664 N N . ALA A 1 87 ? 7.322 9.284 -23.237 1.00 85.44 87 ALA A N 1
ATOM 665 C CA . ALA A 1 87 ? 6.803 10.524 -23.781 1.00 85.44 87 ALA A CA 1
ATOM 666 C C . ALA A 1 87 ? 7.619 11.721 -23.287 1.00 85.44 87 ALA A C 1
ATOM 668 O O . ALA A 1 87 ? 7.876 11.870 -22.090 1.00 85.44 87 ALA A O 1
ATOM 669 N N . SER A 1 88 ? 7.961 12.620 -24.204 1.00 85.69 88 SER A N 1
ATOM 670 C CA . SER A 1 88 ? 8.449 13.952 -23.864 1.00 85.69 88 SER A CA 1
ATOM 671 C C . SER A 1 88 ? 7.325 14.830 -23.290 1.00 85.69 88 SER A C 1
ATOM 673 O O . SER A 1 88 ? 6.164 14.800 -23.728 1.00 85.69 88 SER A O 1
ATOM 675 N N . ARG A 1 89 ? 7.673 15.626 -22.279 1.00 80.81 89 ARG A N 1
ATOM 676 C CA . ARG A 1 89 ? 6.843 16.661 -21.650 1.00 80.81 89 ARG A CA 1
ATOM 677 C C . ARG A 1 89 ? 7.697 17.908 -21.423 1.00 80.81 89 ARG A C 1
ATOM 679 O O . ARG A 1 89 ? 8.912 17.815 -21.253 1.00 80.81 89 ARG A O 1
ATOM 686 N N . GLN A 1 90 ? 7.077 19.086 -21.402 1.00 73.88 90 GLN A N 1
ATOM 687 C CA . GLN A 1 90 ? 7.791 20.314 -21.045 1.00 73.88 90 GLN A CA 1
ATOM 688 C C . GLN A 1 90 ? 8.246 20.235 -19.581 1.00 73.88 90 GLN A C 1
ATOM 690 O O . GLN A 1 90 ? 7.473 19.814 -18.720 1.00 73.88 90 GLN A O 1
ATOM 695 N N . ASN A 1 91 ? 9.493 20.613 -19.291 1.00 70.06 91 ASN A N 1
ATOM 696 C CA . ASN A 1 91 ? 10.017 20.575 -17.929 1.00 70.06 91 ASN A CA 1
ATOM 697 C C . ASN A 1 91 ? 9.342 21.671 -17.071 1.00 70.06 91 ASN A C 1
ATOM 699 O O . ASN A 1 91 ? 9.496 22.853 -17.392 1.00 70.06 91 ASN A O 1
ATOM 703 N N . PRO A 1 92 ? 8.648 21.335 -15.964 1.00 59.03 92 PRO A N 1
ATOM 704 C CA . PRO A 1 92 ? 8.011 22.339 -15.107 1.00 59.03 92 PRO A CA 1
ATOM 705 C C . PRO A 1 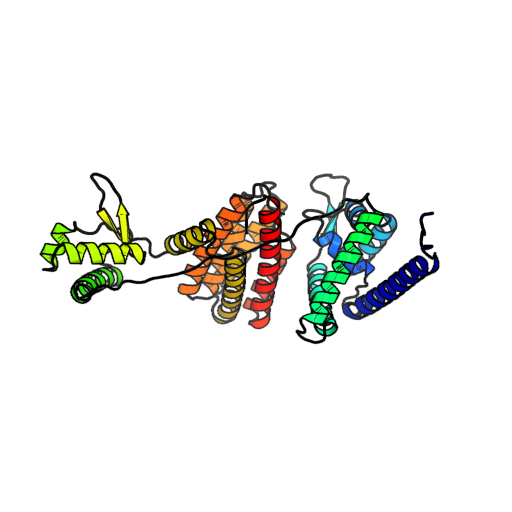92 ? 9.003 23.331 -14.483 1.00 59.03 92 PRO A C 1
ATOM 707 O O . PRO A 1 92 ? 8.641 24.475 -14.213 1.00 59.03 92 PRO A O 1
ATOM 710 N N . SER A 1 93 ? 10.256 22.911 -14.275 1.00 56.59 93 SER A N 1
ATOM 711 C CA . SER A 1 93 ? 11.318 23.721 -13.664 1.00 56.59 93 SER A CA 1
ATOM 712 C C . SER A 1 93 ? 12.164 24.509 -14.675 1.00 56.59 93 SER A C 1
ATOM 714 O O . SER A 1 93 ? 12.891 25.415 -14.278 1.00 56.59 93 SER A O 1
ATOM 716 N N . ASP A 1 94 ? 12.079 24.196 -15.972 1.00 66.06 94 ASP A N 1
ATOM 717 C CA . ASP A 1 94 ? 12.784 24.909 -17.047 1.00 66.06 94 ASP A CA 1
ATOM 718 C C . ASP A 1 94 ? 11.933 24.916 -18.321 1.00 66.06 94 ASP A C 1
ATOM 720 O O . ASP A 1 94 ? 11.882 23.936 -19.059 1.00 66.06 94 ASP A O 1
ATOM 724 N N . LYS A 1 95 ? 11.322 26.059 -18.644 1.00 59.75 95 LYS A N 1
ATOM 725 C CA . LYS A 1 95 ? 10.441 26.198 -19.817 1.00 59.75 95 LYS A CA 1
ATOM 726 C C . LYS A 1 95 ? 11.124 25.913 -21.166 1.00 59.75 95 LYS A C 1
ATOM 728 O O . LYS A 1 95 ? 10.410 25.744 -22.153 1.00 59.75 95 LYS A O 1
ATOM 733 N N . ARG A 1 96 ? 12.464 25.882 -21.231 1.00 58.22 96 ARG A N 1
ATOM 734 C CA . ARG A 1 96 ? 13.252 25.523 -22.430 1.00 58.22 96 ARG A CA 1
ATOM 735 C C . ARG A 1 96 ? 13.656 24.043 -22.454 1.00 58.22 96 ARG A C 1
ATOM 737 O O . ARG A 1 96 ? 14.036 23.530 -23.506 1.00 58.22 96 ARG A O 1
ATOM 744 N N . GLY A 1 97 ? 13.588 23.366 -21.311 1.00 67.25 97 GLY A N 1
ATOM 745 C CA . GLY A 1 97 ? 13.917 21.959 -21.147 1.00 67.25 97 GLY A CA 1
ATOM 746 C C . GLY A 1 97 ? 12.726 21.036 -21.404 1.00 67.25 97 GLY A C 1
ATOM 747 O O . GLY A 1 97 ? 11.564 21.406 -21.239 1.00 67.25 97 GLY A O 1
ATOM 748 N N . HIS A 1 98 ? 13.035 19.792 -21.757 1.00 77.75 98 HIS A N 1
ATOM 749 C CA . HIS A 1 98 ? 12.068 18.699 -21.812 1.00 77.75 98 HIS A CA 1
ATOM 750 C C . HIS A 1 98 ? 12.443 17.636 -20.781 1.00 77.75 98 HIS A C 1
ATOM 752 O O . HIS A 1 98 ? 13.628 17.368 -20.557 1.00 77.75 98 HIS A O 1
ATOM 758 N N . VAL A 1 99 ? 11.425 17.043 -20.167 1.00 82.56 99 VAL A N 1
ATOM 759 C CA . VAL A 1 99 ? 11.538 15.866 -19.305 1.00 82.56 99 VAL A CA 1
ATOM 760 C C . VAL A 1 99 ? 10.928 14.672 -20.018 1.00 82.56 99 VAL A C 1
ATOM 762 O O . VAL A 1 99 ? 9.993 14.808 -20.806 1.00 82.56 99 VAL A O 1
ATOM 765 N N . ILE A 1 100 ? 11.484 13.501 -19.749 1.00 88.25 100 ILE A N 1
ATOM 766 C CA . ILE A 1 100 ? 11.041 12.234 -20.311 1.00 88.25 100 ILE A CA 1
ATOM 767 C C . ILE A 1 100 ? 10.272 11.509 -19.211 1.00 88.25 100 ILE A C 1
ATOM 769 O O . ILE A 1 100 ? 10.778 11.366 -18.096 1.00 88.25 100 ILE A O 1
ATOM 773 N N . VAL A 1 101 ? 9.059 11.060 -19.517 1.00 76.62 101 VAL A N 1
ATOM 774 C CA . VAL A 1 101 ? 8.216 10.284 -18.601 1.00 76.62 101 VAL A CA 1
ATOM 775 C C . VAL A 1 101 ? 7.870 8.933 -19.216 1.00 76.62 101 VAL A C 1
ATOM 777 O O . VAL A 1 101 ? 7.812 8.797 -20.439 1.00 76.62 101 VAL A O 1
ATOM 780 N N . LEU A 1 102 ? 7.649 7.932 -18.367 1.00 76.88 102 LEU A N 1
ATOM 781 C CA . LEU A 1 102 ? 7.132 6.634 -18.794 1.00 76.88 102 LEU A CA 1
ATOM 782 C C . LEU A 1 102 ? 5.643 6.745 -19.133 1.00 76.88 102 LEU A C 1
ATOM 784 O O . LEU A 1 102 ? 4.895 7.429 -18.432 1.00 76.88 102 LEU A O 1
ATOM 788 N N . SER A 1 103 ? 5.219 6.046 -20.182 1.00 82.12 103 SER A N 1
ATOM 789 C CA . SER A 1 103 ? 3.803 5.779 -20.447 1.00 82.12 103 SER A CA 1
ATOM 790 C C . SER A 1 103 ? 3.305 4.569 -19.645 1.00 82.12 103 SER A C 1
ATOM 792 O O . SER A 1 103 ? 4.084 3.903 -18.954 1.00 82.12 103 SER A O 1
ATOM 794 N N . ALA A 1 104 ? 2.013 4.252 -19.762 1.00 71.56 104 ALA A N 1
ATOM 795 C CA . ALA A 1 104 ? 1.456 3.026 -19.195 1.00 71.56 104 ALA A CA 1
ATOM 796 C C . ALA A 1 104 ? 2.127 1.782 -19.805 1.00 71.56 104 ALA A C 1
ATOM 798 O O . ALA A 1 104 ? 2.577 0.896 -19.083 1.00 71.56 104 ALA A O 1
ATOM 799 N N . GLU A 1 105 ? 2.291 1.780 -21.127 1.00 82.19 105 GLU A N 1
ATOM 800 C CA . GLU A 1 105 ? 2.932 0.732 -21.918 1.00 82.19 105 GLU A CA 1
ATOM 801 C C . GLU A 1 105 ? 4.406 0.546 -21.525 1.00 82.19 105 GLU A C 1
ATOM 803 O O . GLU A 1 105 ? 4.891 -0.580 -21.415 1.00 82.19 105 GLU A O 1
ATOM 808 N N . GLY A 1 106 ? 5.122 1.647 -21.263 1.00 80.75 106 GLY A N 1
ATOM 809 C CA . GLY A 1 106 ? 6.510 1.614 -20.803 1.00 80.75 106 GLY A CA 1
ATOM 810 C C . GLY A 1 106 ? 6.672 1.038 -19.397 1.00 80.75 106 GLY A C 1
ATOM 811 O O . GLY A 1 106 ? 7.633 0.310 -19.144 1.00 80.75 106 GLY A O 1
ATOM 812 N N . ILE A 1 107 ? 5.731 1.320 -18.489 1.00 71.19 107 ILE A N 1
ATOM 813 C CA . ILE A 1 107 ? 5.720 0.744 -17.135 1.00 71.19 107 ILE A CA 1
ATOM 814 C C . ILE A 1 107 ? 5.349 -0.740 -17.189 1.00 71.19 107 ILE A C 1
ATOM 816 O O . ILE A 1 107 ? 6.026 -1.553 -16.564 1.00 71.19 107 ILE A O 1
ATOM 820 N N . ASP A 1 108 ? 4.331 -1.117 -17.964 1.00 69.62 108 ASP A N 1
ATOM 821 C CA . ASP A 1 108 ? 3.923 -2.517 -18.108 1.00 69.62 108 ASP A CA 1
ATOM 822 C C . ASP A 1 108 ? 5.044 -3.378 -18.711 1.00 69.62 108 ASP A C 1
ATOM 824 O O . ASP A 1 108 ? 5.329 -4.464 -18.197 1.00 69.62 108 ASP A O 1
ATOM 828 N N . ALA A 1 109 ? 5.749 -2.871 -19.730 1.00 79.38 109 ALA A N 1
ATOM 829 C CA . ALA A 1 109 ? 6.923 -3.533 -20.294 1.00 79.38 109 ALA A CA 1
ATOM 830 C C . ALA A 1 109 ? 8.080 -3.647 -19.281 1.00 79.38 109 ALA A C 1
ATOM 832 O O . ALA A 1 109 ? 8.736 -4.688 -19.218 1.00 79.38 109 ALA A O 1
ATOM 833 N N . LEU A 1 110 ? 8.313 -2.618 -18.455 1.00 76.44 110 LEU A N 1
ATOM 834 C CA . LEU A 1 110 ? 9.344 -2.622 -17.410 1.00 76.44 110 LEU A CA 1
ATOM 835 C C . LEU A 1 110 ? 9.043 -3.643 -16.296 1.00 76.44 110 LEU A C 1
ATOM 837 O O . LEU A 1 110 ? 9.927 -4.415 -15.914 1.00 76.44 110 LEU A O 1
ATOM 841 N N . LEU A 1 111 ? 7.801 -3.682 -15.803 1.00 68.81 111 LEU A N 1
ATOM 842 C CA . LEU A 1 111 ? 7.359 -4.617 -14.761 1.00 68.81 111 LEU A CA 1
ATOM 843 C C . LEU A 1 111 ? 7.390 -6.071 -15.253 1.00 68.81 111 LEU A C 1
ATOM 845 O O . LEU A 1 111 ? 7.834 -6.966 -14.529 1.00 68.81 111 LEU A O 1
ATOM 849 N N . GLU A 1 112 ? 6.956 -6.321 -16.490 1.00 74.25 112 GLU A N 1
ATOM 850 C CA . GLU A 1 112 ? 6.990 -7.657 -17.086 1.00 74.25 112 GLU A CA 1
ATOM 851 C C . GLU A 1 112 ? 8.430 -8.127 -17.353 1.00 74.25 112 GLU A C 1
ATOM 853 O O . GLU A 1 112 ? 8.772 -9.269 -17.033 1.00 74.25 112 GLU A O 1
ATOM 858 N N . ALA A 1 113 ? 9.312 -7.245 -17.836 1.00 75.44 113 ALA A N 1
ATOM 859 C CA . ALA A 1 113 ? 10.740 -7.532 -17.969 1.00 75.44 113 ALA A CA 1
ATOM 860 C C . ALA A 1 113 ? 11.377 -7.903 -16.613 1.00 75.44 113 ALA A C 1
ATOM 862 O O . ALA A 1 113 ? 12.033 -8.946 -16.497 1.00 75.44 113 ALA A O 1
ATOM 863 N N . GLY A 1 114 ? 11.104 -7.121 -15.561 1.00 67.81 114 GLY A N 1
ATOM 864 C CA . GLY A 1 114 ? 11.538 -7.412 -14.190 1.00 67.81 114 GLY A CA 1
ATOM 865 C C . GLY A 1 114 ? 11.042 -8.771 -13.684 1.00 67.81 114 GLY A C 1
ATOM 866 O O . GLY A 1 114 ? 11.836 -9.587 -13.211 1.00 67.81 114 GLY A O 1
ATOM 867 N N . ARG A 1 115 ? 9.751 -9.086 -13.877 1.00 72.88 115 ARG A N 1
ATOM 868 C CA . ARG A 1 115 ? 9.159 -10.391 -13.519 1.00 72.88 115 ARG A CA 1
ATOM 869 C C . ARG A 1 115 ? 9.870 -11.556 -14.214 1.00 72.88 115 ARG A C 1
ATOM 871 O O . ARG A 1 115 ? 10.125 -12.591 -13.583 1.00 72.88 115 ARG A O 1
ATOM 878 N N . ARG A 1 116 ? 10.188 -11.413 -15.503 1.00 80.94 116 ARG A N 1
ATOM 879 C CA . ARG A 1 116 ? 10.890 -12.432 -16.299 1.00 80.94 116 ARG A CA 1
ATOM 880 C C . ARG A 1 116 ? 12.323 -12.639 -15.818 1.00 80.94 116 ARG A C 1
ATOM 882 O O . ARG A 1 116 ? 12.702 -13.785 -15.586 1.00 80.94 116 ARG A O 1
ATOM 889 N N . GLN A 1 117 ? 13.078 -11.568 -15.561 1.00 79.19 117 GLN A N 1
ATOM 890 C CA . GLN A 1 117 ? 14.421 -11.667 -14.978 1.00 79.19 117 GLN A CA 1
ATOM 891 C C . GLN A 1 117 ? 14.402 -12.281 -13.574 1.00 79.19 117 GLN A C 1
ATOM 893 O O . GLN A 1 117 ? 15.217 -13.159 -13.309 1.00 79.19 117 GLN A O 1
ATOM 898 N N . SER A 1 118 ? 13.458 -11.926 -12.696 1.00 63.59 118 SER A N 1
ATOM 899 C CA . SER A 1 118 ? 13.339 -12.584 -11.383 1.00 63.59 118 SER A CA 1
ATOM 900 C C . SER A 1 118 ? 13.005 -14.076 -11.500 1.00 63.59 118 SER A C 1
ATOM 902 O O . SER A 1 118 ? 13.436 -14.878 -10.676 1.00 63.59 118 SER A O 1
ATOM 904 N N . THR A 1 119 ?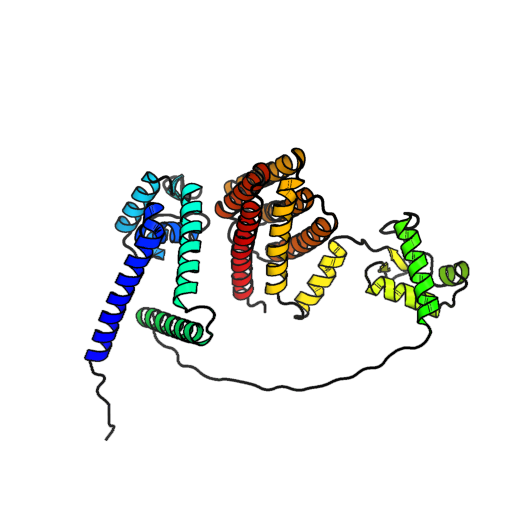 12.231 -14.466 -12.516 1.00 69.31 119 THR A N 1
ATOM 905 C CA . THR A 1 119 ? 11.884 -15.874 -12.773 1.00 69.31 119 THR A CA 1
ATOM 906 C C . THR A 1 119 ? 13.081 -16.655 -13.309 1.00 69.31 119 THR A C 1
ATOM 908 O O . THR A 1 119 ? 13.365 -17.744 -12.815 1.00 69.31 119 THR A O 1
ATOM 911 N N . TRP A 1 120 ? 13.828 -16.074 -14.248 1.00 78.38 120 TRP A N 1
ATOM 912 C CA . TRP A 1 120 ? 15.078 -16.641 -14.744 1.00 78.38 120 TRP A CA 1
ATOM 913 C C . TRP A 1 120 ? 16.155 -16.723 -13.651 1.00 78.38 120 TRP A C 1
ATOM 915 O O . TRP A 1 120 ? 16.780 -17.769 -13.516 1.00 78.38 120 TRP A O 1
ATOM 925 N N . GLY A 1 121 ? 16.305 -15.698 -12.806 1.00 64.88 121 GLY A N 1
ATOM 926 C CA . GLY A 1 121 ? 17.226 -15.714 -11.664 1.00 64.88 121 GLY A CA 1
ATOM 927 C C . GLY A 1 121 ? 16.922 -16.844 -10.675 1.00 64.88 121 GLY A C 1
ATOM 928 O O . GLY A 1 121 ? 17.821 -17.587 -10.295 1.00 64.88 121 GLY A O 1
ATOM 929 N N . ARG A 1 122 ? 15.645 -17.077 -10.332 1.00 63.78 122 ARG A N 1
ATOM 930 C CA . ARG A 1 122 ? 15.258 -18.235 -9.496 1.00 63.78 122 ARG A CA 1
ATOM 931 C C . ARG A 1 122 ? 15.623 -19.584 -10.128 1.00 63.78 122 ARG A C 1
ATOM 933 O O . ARG A 1 122 ? 16.005 -20.491 -9.396 1.00 63.78 122 ARG A O 1
ATOM 940 N N . ALA A 1 123 ? 15.528 -19.709 -11.453 1.00 64.69 123 ALA A N 1
ATOM 941 C CA . ALA A 1 123 ? 15.951 -20.912 -12.172 1.00 64.69 123 ALA A CA 1
ATOM 942 C C . ALA A 1 123 ? 17.486 -21.042 -12.263 1.00 64.69 123 ALA A C 1
ATOM 944 O O . ALA A 1 123 ? 18.007 -22.152 -12.232 1.00 64.69 123 ALA A O 1
ATOM 945 N N . PHE A 1 124 ? 18.211 -19.920 -12.332 1.00 61.22 124 PHE A N 1
ATOM 946 C CA . PHE A 1 124 ? 19.676 -19.877 -12.368 1.00 61.22 124 PHE A CA 1
ATOM 947 C C . PHE A 1 124 ? 20.309 -20.398 -11.065 1.00 61.22 124 PHE A C 1
ATOM 949 O O . PHE A 1 124 ? 21.316 -21.093 -11.117 1.00 61.22 124 PHE A O 1
ATOM 956 N N . HIS A 1 125 ? 19.681 -20.159 -9.906 1.00 55.53 125 HIS A N 1
ATOM 957 C CA . HIS A 1 125 ? 20.127 -20.695 -8.607 1.00 55.53 125 HIS A CA 1
ATOM 958 C C . HIS A 1 125 ? 19.669 -22.143 -8.316 1.00 55.53 125 HIS A C 1
ATOM 960 O O . HIS A 1 125 ? 19.598 -22.536 -7.154 1.00 55.53 125 HIS A O 1
ATOM 966 N N . GLY A 1 126 ? 19.298 -22.931 -9.334 1.00 47.66 126 GLY A N 1
ATOM 967 C CA . GLY A 1 126 ? 19.058 -24.378 -9.199 1.00 47.66 126 GLY A CA 1
ATOM 968 C C . GLY A 1 126 ? 17.853 -24.811 -8.346 1.00 47.66 126 GLY A C 1
ATOM 969 O O . GLY A 1 126 ? 17.686 -26.003 -8.116 1.00 47.66 126 GLY A O 1
ATOM 970 N N . GLY A 1 127 ? 17.005 -23.877 -7.903 1.00 49.97 127 GLY A N 1
ATOM 971 C CA . GLY A 1 127 ? 15.878 -24.148 -7.004 1.00 49.97 127 GLY A CA 1
ATOM 972 C C . GLY A 1 127 ? 16.293 -24.207 -5.529 1.00 49.97 127 GLY A C 1
ATOM 973 O O . GLY A 1 127 ? 16.854 -25.191 -5.071 1.00 49.97 127 GLY A O 1
ATOM 974 N N . GLU A 1 128 ? 15.986 -23.135 -4.792 1.00 47.62 128 GLU A N 1
ATOM 975 C CA . GLU A 1 128 ? 16.096 -22.948 -3.326 1.00 47.62 128 GLU A CA 1
ATOM 976 C C . GLU A 1 128 ? 17.418 -23.275 -2.597 1.00 47.62 128 GLU A C 1
ATOM 978 O O . GLU A 1 128 ? 17.556 -22.852 -1.446 1.00 47.62 128 GLU A O 1
ATOM 983 N N . GLY A 1 129 ? 18.414 -23.870 -3.257 1.00 52.97 129 GLY A N 1
ATOM 984 C CA . GLY A 1 129 ? 19.727 -24.192 -2.700 1.00 52.97 129 GLY A CA 1
ATOM 985 C C . GLY A 1 129 ? 20.403 -23.002 -2.013 1.00 52.97 129 GLY A C 1
ATOM 986 O O . GLY A 1 129 ? 20.503 -21.902 -2.562 1.00 52.97 129 GLY A O 1
ATOM 987 N N . THR A 1 130 ? 20.871 -23.224 -0.786 1.00 56.03 130 THR A N 1
ATOM 988 C CA . THR A 1 130 ? 21.567 -22.219 0.032 1.00 56.03 130 THR A CA 1
ATOM 989 C C . THR A 1 130 ? 22.949 -21.869 -0.522 1.00 56.03 130 THR A C 1
ATOM 991 O O . THR A 1 130 ? 23.386 -20.729 -0.394 1.00 56.03 130 THR A O 1
ATOM 994 N N . GLU A 1 131 ? 23.605 -22.821 -1.184 1.00 56.47 131 GLU A N 1
ATOM 995 C CA . GLU A 1 131 ? 24.973 -22.712 -1.700 1.00 56.47 131 GLU A CA 1
ATOM 996 C C . GLU A 1 131 ? 25.071 -21.767 -2.910 1.00 56.47 131 GLU A C 1
ATOM 998 O O . GLU A 1 131 ? 25.742 -20.743 -2.826 1.00 56.47 131 GLU A O 1
ATOM 1003 N N . GLY A 1 132 ? 24.279 -21.987 -3.967 1.00 57.47 132 GLY A N 1
ATOM 1004 C CA . GLY A 1 132 ? 24.253 -21.106 -5.149 1.00 57.47 132 GLY A CA 1
ATOM 1005 C C . GLY A 1 132 ? 23.714 -19.686 -4.890 1.00 57.47 132 GLY A C 1
ATOM 1006 O O . GLY A 1 132 ? 23.901 -18.789 -5.714 1.00 57.47 132 GLY A O 1
ATOM 1007 N N . LYS A 1 133 ? 23.052 -19.449 -3.746 1.00 58.97 133 LYS A N 1
ATOM 1008 C CA . LYS A 1 133 ? 22.744 -18.094 -3.242 1.00 58.97 133 LYS A CA 1
ATOM 1009 C C . LYS A 1 133 ? 23.960 -17.455 -2.564 1.00 58.97 133 LYS A C 1
ATOM 1011 O O . LYS A 1 133 ? 24.176 -16.257 -2.731 1.00 58.97 133 LYS A O 1
ATOM 1016 N N . ARG A 1 134 ? 24.746 -18.243 -1.821 1.00 64.62 134 ARG A N 1
ATOM 1017 C CA . ARG A 1 134 ? 25.988 -17.816 -1.160 1.00 64.62 134 ARG A CA 1
ATOM 1018 C C . ARG A 1 134 ? 27.034 -17.406 -2.197 1.00 64.62 134 ARG A C 1
ATOM 1020 O O . ARG A 1 134 ? 27.529 -16.289 -2.133 1.00 64.62 134 ARG A O 1
ATOM 1027 N N . GLU A 1 135 ? 27.268 -18.251 -3.200 1.00 64.19 135 GLU A N 1
ATOM 1028 C CA . GLU A 1 135 ? 28.196 -17.982 -4.309 1.00 64.19 135 GLU A CA 1
ATOM 1029 C C . GLU A 1 135 ? 27.805 -16.732 -5.107 1.00 64.19 135 GLU A C 1
ATOM 1031 O O . GLU A 1 135 ? 28.656 -15.918 -5.454 1.00 64.19 135 GLU A O 1
ATOM 1036 N N . ALA A 1 136 ? 26.509 -16.535 -5.373 1.00 62.84 136 ALA A N 1
ATOM 1037 C CA . ALA A 1 136 ? 26.030 -15.350 -6.080 1.00 62.84 136 ALA A CA 1
ATOM 1038 C C . ALA A 1 136 ? 26.181 -14.062 -5.254 1.00 62.84 136 ALA A C 1
ATOM 1040 O O . ALA A 1 136 ? 26.514 -13.020 -5.816 1.00 62.84 136 ALA A O 1
ATOM 1041 N N . ALA A 1 137 ? 25.974 -14.127 -3.934 1.00 61.75 137 ALA A N 1
ATOM 1042 C CA . ALA A 1 137 ? 26.221 -13.003 -3.034 1.00 61.75 137 ALA A CA 1
ATOM 1043 C C . ALA A 1 137 ? 27.723 -12.680 -2.923 1.00 61.75 137 ALA A C 1
ATOM 1045 O O . ALA A 1 137 ? 28.096 -11.509 -2.951 1.00 61.75 137 ALA A O 1
ATOM 1046 N N . GLU A 1 138 ? 28.586 -13.700 -2.870 1.00 65.81 138 GLU A N 1
ATOM 1047 C CA . GLU A 1 138 ? 30.044 -13.540 -2.916 1.00 65.81 138 GLU A CA 1
ATOM 1048 C C . GLU A 1 138 ? 30.494 -12.926 -4.248 1.00 65.81 138 GLU A C 1
ATOM 1050 O O . GLU A 1 138 ? 31.212 -11.929 -4.246 1.00 65.81 138 GLU A O 1
ATOM 1055 N N . LEU A 1 139 ? 30.003 -13.426 -5.387 1.00 67.94 139 LEU A N 1
ATOM 1056 C CA . LEU A 1 139 ? 30.302 -12.865 -6.707 1.00 67.94 139 LEU A CA 1
ATOM 1057 C C . LEU A 1 139 ? 29.800 -11.420 -6.846 1.00 67.94 139 LEU A C 1
ATOM 1059 O O . LEU A 1 139 ? 30.513 -10.578 -7.387 1.00 67.94 139 LEU A O 1
ATOM 1063 N N . GLN A 1 140 ? 28.604 -11.105 -6.340 1.00 63.69 140 GLN A N 1
ATOM 1064 C CA . GLN A 1 140 ? 28.083 -9.736 -6.324 1.00 63.69 140 GLN A CA 1
ATOM 1065 C C . GLN A 1 140 ? 28.954 -8.814 -5.460 1.00 63.69 140 GLN A C 1
ATOM 1067 O O . GLN A 1 140 ? 29.214 -7.682 -5.864 1.00 63.69 140 GLN A O 1
ATOM 1072 N N . HIS A 1 141 ? 29.427 -9.287 -4.304 1.00 61.12 141 HIS A N 1
ATOM 1073 C CA . HIS A 1 141 ? 30.327 -8.532 -3.435 1.00 61.12 141 HIS A CA 1
ATOM 1074 C C . HIS A 1 141 ? 31.687 -8.283 -4.106 1.00 61.12 141 HIS A C 1
ATOM 1076 O O . HIS A 1 141 ? 32.145 -7.143 -4.136 1.00 61.12 141 HIS A O 1
ATOM 1082 N N . VAL A 1 142 ? 32.282 -9.304 -4.735 1.00 66.31 142 VAL A N 1
ATOM 1083 C CA . VAL A 1 142 ? 33.540 -9.181 -5.494 1.00 66.31 142 VAL A CA 1
ATOM 1084 C C . VAL A 1 142 ? 33.387 -8.227 -6.681 1.00 66.31 142 VAL A C 1
ATOM 1086 O O . VAL A 1 142 ? 34.215 -7.340 -6.856 1.00 66.31 142 VAL A O 1
ATOM 1089 N N . LEU A 1 143 ? 32.316 -8.343 -7.475 1.00 65.25 143 LEU A N 1
ATOM 1090 C CA . LEU A 1 143 ? 32.064 -7.434 -8.600 1.00 65.25 143 LEU A CA 1
ATOM 1091 C C . LEU A 1 143 ? 31.821 -5.991 -8.135 1.00 65.25 143 LEU A C 1
ATOM 1093 O O . LEU A 1 143 ? 32.306 -5.063 -8.776 1.00 65.25 143 LEU A O 1
ATOM 1097 N N . ALA A 1 144 ? 31.114 -5.789 -7.020 1.00 59.59 144 ALA A N 1
ATOM 1098 C CA . ALA A 1 144 ? 30.935 -4.466 -6.427 1.00 59.59 144 ALA A CA 1
ATOM 1099 C C . ALA A 1 144 ? 32.259 -3.881 -5.903 1.00 59.59 144 ALA A C 1
ATOM 1101 O O . ALA A 1 144 ? 32.497 -2.690 -6.098 1.00 59.59 144 ALA A O 1
ATOM 1102 N N . SER A 1 145 ? 33.132 -4.706 -5.309 1.00 61.12 145 SER A N 1
ATOM 1103 C CA . SER A 1 145 ? 34.481 -4.297 -4.892 1.00 61.12 145 SER A CA 1
ATOM 1104 C C . SER A 1 145 ? 35.319 -3.885 -6.100 1.00 61.12 145 SER A C 1
ATOM 1106 O O . SER A 1 145 ? 35.782 -2.754 -6.152 1.00 61.12 145 SER A O 1
ATOM 1108 N N . LEU A 1 146 ? 35.397 -4.722 -7.141 1.00 65.19 146 LEU A N 1
ATOM 1109 C CA . LEU A 1 146 ? 36.161 -4.430 -8.361 1.00 65.19 146 LEU A CA 1
ATOM 1110 C C . LEU A 1 146 ? 35.659 -3.176 -9.098 1.00 65.19 146 LEU A C 1
ATOM 1112 O O . LEU A 1 146 ? 36.466 -2.397 -9.600 1.00 65.19 146 LEU A O 1
ATOM 1116 N N . LEU A 1 147 ? 34.341 -2.944 -9.149 1.00 63.47 147 LEU A N 1
ATOM 1117 C CA . LEU A 1 147 ? 33.765 -1.712 -9.707 1.00 63.47 147 LEU A CA 1
ATOM 1118 C C . LEU A 1 147 ? 34.043 -0.483 -8.821 1.00 63.47 147 LEU A C 1
ATOM 1120 O O . LEU A 1 147 ? 34.265 0.608 -9.344 1.00 63.47 147 LEU A O 1
ATOM 1124 N N . GLY A 1 148 ? 34.061 -0.651 -7.496 1.00 55.03 148 GLY A N 1
ATOM 1125 C CA . GLY A 1 148 ? 34.418 0.396 -6.535 1.00 55.03 148 GLY A CA 1
ATOM 1126 C C . GLY A 1 148 ? 35.904 0.764 -6.574 1.00 55.03 148 GLY A C 1
ATOM 1127 O O . GLY A 1 148 ? 36.231 1.948 -6.599 1.00 55.03 148 GLY A O 1
ATOM 1128 N N . GLU A 1 149 ? 36.785 -0.233 -6.663 1.00 57.12 149 GLU A N 1
ATOM 1129 C CA . GLU A 1 149 ? 38.246 -0.118 -6.793 1.00 57.12 149 GLU A CA 1
ATOM 1130 C C . GLU A 1 149 ? 38.650 0.502 -8.138 1.00 57.12 149 GLU A C 1
ATOM 1132 O O . GLU A 1 149 ? 39.531 1.359 -8.193 1.00 57.12 149 GLU A O 1
ATOM 1137 N N . ALA A 1 150 ? 37.954 0.147 -9.224 1.00 54.19 150 ALA A N 1
ATOM 1138 C CA . ALA A 1 150 ? 38.113 0.792 -10.528 1.00 54.19 150 ALA A CA 1
ATOM 1139 C C . ALA A 1 150 ? 37.673 2.271 -10.536 1.00 54.19 150 ALA A C 1
ATOM 1141 O O . ALA A 1 150 ? 38.037 3.008 -11.453 1.00 54.19 150 ALA A O 1
ATOM 1142 N N . SER A 1 151 ? 36.905 2.714 -9.531 1.00 52.97 151 SER A N 1
ATOM 1143 C CA . SER A 1 151 ? 36.368 4.077 -9.431 1.00 52.97 151 SER A CA 1
ATOM 1144 C C . SER A 1 151 ? 36.913 4.894 -8.245 1.00 52.97 151 SER A C 1
ATOM 1146 O O . SER A 1 151 ? 36.669 6.102 -8.201 1.00 52.97 151 SER A O 1
ATOM 1148 N N . SER A 1 152 ? 37.603 4.285 -7.271 1.00 41.50 152 SER A N 1
ATOM 1149 C CA . SER A 1 152 ? 38.078 4.940 -6.039 1.00 41.50 152 SER A CA 1
ATOM 1150 C C . SER A 1 152 ? 39.055 4.066 -5.227 1.00 41.50 152 SER A C 1
ATOM 1152 O O . SER A 1 152 ? 39.024 2.844 -5.309 1.00 41.50 152 SER A O 1
ATOM 1154 N N . ALA A 1 153 ? 39.942 4.688 -4.439 1.00 36.59 153 ALA A N 1
ATOM 1155 C CA . ALA A 1 153 ? 40.997 3.994 -3.687 1.00 36.59 153 ALA A CA 1
ATOM 1156 C C . ALA A 1 153 ? 40.524 3.268 -2.398 1.00 36.59 153 ALA A C 1
ATOM 1158 O O . ALA A 1 153 ? 39.562 3.671 -1.748 1.00 36.59 153 ALA A O 1
ATOM 1159 N N . LEU A 1 154 ? 41.283 2.226 -2.034 1.00 31.28 154 LEU A N 1
ATOM 1160 C CA . LEU A 1 154 ? 41.068 1.217 -0.976 1.00 31.28 154 LEU A CA 1
ATOM 1161 C C . LEU A 1 154 ? 40.806 1.725 0.462 1.00 31.28 154 LEU A C 1
ATOM 1163 O O . LEU A 1 154 ? 41.455 2.670 0.917 1.00 31.28 154 LEU A O 1
ATOM 1167 N N . PRO A 1 155 ? 40.030 0.945 1.244 1.00 33.19 155 PRO A N 1
ATOM 1168 C CA . PRO A 1 155 ? 40.235 0.769 2.689 1.00 33.19 155 PRO A CA 1
ATOM 1169 C C . PRO A 1 155 ? 40.367 -0.714 3.133 1.00 33.19 155 PRO A C 1
ATOM 1171 O O . PRO A 1 155 ? 39.877 -1.620 2.463 1.00 33.19 155 PRO A O 1
ATOM 1174 N N . SER A 1 156 ? 40.989 -0.956 4.299 1.00 26.89 156 SER A N 1
ATOM 1175 C CA . SER A 1 156 ? 41.167 -2.292 4.923 1.00 26.89 156 SER A CA 1
ATOM 1176 C C . SER A 1 156 ? 40.211 -2.561 6.114 1.00 26.89 156 SER A C 1
ATOM 1178 O O . SER A 1 156 ? 39.669 -1.599 6.662 1.00 26.89 156 SER A O 1
ATOM 1180 N N . PRO A 1 157 ? 40.013 -3.835 6.541 1.00 37.69 157 PRO A N 1
ATOM 1181 C CA . PRO A 1 157 ? 38.943 -4.256 7.465 1.00 37.69 157 PRO A CA 1
ATOM 1182 C C . PRO A 1 157 ? 39.406 -4.718 8.871 1.00 37.69 157 PRO A C 1
ATOM 1184 O O . PRO A 1 157 ? 40.595 -4.949 9.070 1.00 37.69 157 PRO A O 1
ATOM 1187 N N . ASP A 1 158 ? 38.440 -4.877 9.799 1.00 28.14 158 ASP A N 1
ATOM 1188 C CA . ASP A 1 158 ? 38.307 -5.879 10.904 1.00 28.14 158 ASP A CA 1
ATOM 1189 C C . ASP A 1 158 ? 37.242 -5.376 11.936 1.00 28.14 158 ASP A C 1
ATOM 1191 O O . ASP A 1 158 ? 37.039 -4.168 12.027 1.00 28.14 158 ASP A O 1
ATOM 1195 N N . GLN A 1 159 ? 36.449 -6.144 12.717 1.00 27.92 159 GLN A N 1
ATOM 1196 C CA . GLN A 1 159 ? 36.518 -7.514 13.288 1.00 27.92 159 GLN A CA 1
ATOM 1197 C C . GLN A 1 159 ? 35.120 -8.217 13.408 1.00 27.92 159 GLN A C 1
ATOM 1199 O O . GLN A 1 159 ? 34.093 -7.551 13.261 1.00 27.92 159 GLN A O 1
ATOM 1204 N N . PRO A 1 160 ? 35.049 -9.531 13.756 1.00 30.91 160 PRO A N 1
ATOM 1205 C CA . PRO A 1 160 ? 33.809 -10.293 14.043 1.00 30.91 160 PRO A CA 1
ATOM 1206 C C . PRO A 1 160 ? 33.425 -10.459 15.559 1.00 30.91 160 PRO A C 1
ATOM 1208 O O . PRO A 1 160 ? 34.220 -10.103 16.426 1.00 30.91 160 PRO A O 1
ATOM 1211 N N . PRO A 1 161 ? 32.221 -11.002 15.901 1.00 38.50 161 PRO A N 1
ATOM 1212 C CA . PRO A 1 161 ? 31.643 -11.134 17.272 1.00 38.50 161 PRO A CA 1
ATOM 1213 C C . PRO A 1 161 ? 31.638 -12.625 17.764 1.00 38.50 161 PRO A C 1
ATOM 1215 O O . PRO A 1 161 ? 32.461 -13.369 17.227 1.00 38.50 161 PRO A O 1
ATOM 1218 N N . PRO A 1 162 ? 30.743 -13.183 18.649 1.00 46.09 162 PRO A N 1
ATOM 1219 C CA . PRO A 1 162 ? 29.752 -12.684 19.651 1.00 46.09 162 PRO A CA 1
ATOM 1220 C C . PRO A 1 162 ? 29.810 -13.440 21.037 1.00 46.09 162 PRO A C 1
ATOM 1222 O O . PRO A 1 162 ? 30.773 -14.153 21.285 1.00 46.09 162 PRO A O 1
ATOM 1225 N N . MET A 1 163 ? 28.782 -13.346 21.926 1.00 26.09 163 MET A N 1
ATOM 1226 C CA . MET A 1 163 ? 27.967 -14.498 22.459 1.00 26.09 163 MET A CA 1
ATOM 1227 C C . MET A 1 163 ? 27.078 -14.243 23.729 1.00 26.09 163 MET A C 1
ATOM 1229 O O . MET A 1 163 ? 27.569 -13.907 24.797 1.00 26.09 163 MET A O 1
ATOM 1233 N N . THR A 1 164 ? 25.763 -14.506 23.575 1.00 28.56 164 THR A N 1
ATOM 1234 C CA . THR A 1 164 ? 24.732 -15.169 24.450 1.00 28.56 164 THR A CA 1
ATOM 1235 C C . THR A 1 164 ? 24.669 -15.087 26.000 1.00 28.56 164 THR A C 1
ATOM 1237 O O . THR A 1 164 ? 25.658 -15.326 26.683 1.00 28.56 164 THR A O 1
ATOM 1240 N N . GLY A 1 165 ? 23.434 -15.037 26.556 1.00 24.30 165 GLY A N 1
ATOM 1241 C CA . GLY A 1 165 ? 23.108 -15.421 27.954 1.00 24.30 165 GLY A CA 1
ATOM 1242 C C . GLY A 1 165 ? 21.596 -15.588 28.281 1.00 24.30 165 GLY A C 1
ATOM 1243 O O . GLY A 1 165 ? 20.765 -14.870 27.733 1.00 24.30 165 GLY A O 1
ATOM 1244 N N . THR A 1 166 ? 21.242 -16.522 29.181 1.00 26.05 166 THR A N 1
ATOM 1245 C CA . THR A 1 166 ? 19.878 -17.091 29.444 1.00 26.05 166 THR A CA 1
ATOM 1246 C C . THR A 1 166 ? 19.605 -17.218 30.979 1.00 26.05 166 THR A C 1
ATOM 1248 O O . THR A 1 166 ? 20.549 -17.038 31.739 1.00 26.05 166 THR A O 1
ATOM 1251 N N . SER A 1 167 ? 18.434 -17.537 31.583 1.00 28.16 167 SER A N 1
ATOM 1252 C CA . SER A 1 167 ? 17.068 -17.948 31.156 1.00 28.16 167 SER A CA 1
ATOM 1253 C C . SER A 1 167 ? 16.022 -17.824 32.307 1.00 28.16 167 SER A C 1
ATOM 1255 O O . SER A 1 167 ? 16.403 -18.005 33.458 1.00 28.16 167 SER A O 1
ATOM 1257 N N . ALA A 1 168 ? 14.715 -17.713 31.981 1.00 27.31 168 ALA A N 1
ATOM 1258 C CA . ALA A 1 168 ? 13.531 -18.107 32.804 1.00 27.31 168 ALA A CA 1
ATOM 1259 C C . ALA A 1 168 ? 13.299 -17.400 34.190 1.00 27.31 168 ALA A C 1
ATOM 1261 O O . ALA A 1 168 ? 14.129 -16.614 34.622 1.00 27.31 168 ALA A O 1
ATOM 1262 N N . ALA A 1 169 ? 12.183 -17.546 34.942 1.00 27.16 169 ALA A N 1
ATOM 1263 C CA . ALA A 1 169 ? 10.968 -18.380 34.820 1.00 27.16 169 ALA A CA 1
ATOM 1264 C C . ALA A 1 169 ? 9.710 -17.793 35.546 1.00 27.16 169 ALA A C 1
ATOM 1266 O O . ALA A 1 169 ? 9.839 -17.038 36.501 1.00 27.16 169 ALA A O 1
ATOM 1267 N N . ASN A 1 170 ? 8.514 -18.235 35.115 1.00 27.94 170 ASN A N 1
ATOM 1268 C CA . ASN A 1 170 ? 7.219 -18.458 35.816 1.00 27.94 170 ASN A CA 1
ATOM 1269 C C . ASN A 1 170 ? 6.841 -17.818 37.179 1.00 27.94 170 ASN A C 1
ATOM 1271 O O . ASN A 1 170 ? 7.563 -17.942 38.164 1.00 27.94 170 ASN A O 1
ATOM 1275 N N . SER A 1 171 ? 5.542 -17.475 37.311 1.00 27.17 171 SER A N 1
ATOM 1276 C CA . SER A 1 171 ? 4.621 -18.047 38.334 1.00 27.17 171 SER A CA 1
ATOM 1277 C C . SER A 1 171 ? 3.131 -17.770 38.030 1.00 27.17 171 SER A C 1
ATOM 1279 O O . SER A 1 171 ? 2.804 -16.767 37.404 1.00 27.17 171 SER A O 1
ATOM 1281 N N . ALA A 1 172 ? 2.226 -18.668 38.451 1.00 29.64 172 ALA A N 1
ATOM 1282 C CA . ALA A 1 172 ? 0.790 -18.667 38.106 1.00 29.64 172 ALA A CA 1
ATOM 1283 C C . ALA A 1 172 ? -0.140 -18.170 39.243 1.00 29.64 172 ALA A C 1
ATOM 1285 O O . ALA A 1 172 ? 0.251 -18.163 40.409 1.00 29.64 172 ALA A O 1
ATOM 1286 N N . MET A 1 173 ? -1.392 -17.799 38.918 1.00 28.19 173 MET A N 1
ATOM 1287 C CA . MET A 1 173 ? -2.391 -17.264 39.871 1.00 28.19 173 MET A CA 1
ATOM 1288 C C . MET A 1 173 ? -3.589 -18.206 40.155 1.00 28.19 173 MET A C 1
ATOM 1290 O O . MET A 1 173 ? -4.003 -18.943 39.261 1.00 28.19 173 MET A O 1
ATOM 1294 N N . PRO A 1 174 ? -4.218 -18.146 41.356 1.00 38.50 174 PRO A N 1
ATOM 1295 C CA . PRO A 1 174 ? -5.368 -18.983 41.721 1.00 38.50 174 PRO A CA 1
ATOM 1296 C C . PRO A 1 174 ? -6.720 -18.242 41.867 1.00 38.50 174 PRO A C 1
ATOM 1298 O O . PRO A 1 174 ? -6.786 -17.110 42.337 1.00 38.50 174 PRO A O 1
ATOM 1301 N N . LYS A 1 175 ? -7.817 -18.966 41.580 1.00 39.34 175 LYS A N 1
ATOM 1302 C CA . LYS A 1 175 ? -9.237 -18.807 42.016 1.00 39.34 175 LYS A CA 1
ATOM 1303 C C . LYS A 1 175 ? -9.988 -17.460 41.898 1.00 39.34 175 LYS A C 1
ATOM 1305 O O . LYS A 1 175 ? -11.213 -17.519 41.831 1.00 39.34 175 LYS A O 1
ATOM 1310 N N . ALA A 1 176 ? -9.352 -16.292 41.811 1.00 41.78 176 ALA A N 1
ATOM 1311 C CA . ALA A 1 176 ? -10.043 -15.003 41.607 1.00 41.78 176 ALA A CA 1
ATOM 1312 C C . ALA A 1 176 ? -10.761 -14.909 40.240 1.00 41.78 176 ALA A C 1
ATOM 1314 O O . ALA A 1 176 ? -11.753 -14.194 40.093 1.00 41.78 176 ALA A O 1
ATOM 1315 N N . VAL A 1 177 ? -10.273 -15.700 39.280 1.00 42.78 177 VAL A N 1
ATOM 1316 C CA . VAL A 1 177 ? -10.666 -15.785 37.867 1.00 42.78 177 VAL A CA 1
ATOM 1317 C C . VAL A 1 177 ? -12.187 -15.756 37.638 1.00 42.78 177 VAL A C 1
ATOM 1319 O O . VAL A 1 177 ? -12.661 -14.943 36.859 1.00 42.78 177 VAL A O 1
ATOM 1322 N N . ARG A 1 178 ? -12.992 -16.537 38.372 1.00 48.56 178 ARG A N 1
ATOM 1323 C CA . ARG A 1 178 ? -14.439 -16.666 38.075 1.00 48.56 178 ARG A CA 1
ATOM 1324 C C . ARG A 1 178 ? -15.291 -15.435 38.407 1.00 48.56 178 ARG A C 1
ATOM 1326 O O . ARG A 1 178 ? -16.270 -15.160 37.720 1.00 48.56 178 ARG A O 1
ATOM 1333 N N . ALA A 1 179 ? -14.955 -14.696 39.467 1.00 54.47 179 ALA A N 1
ATOM 1334 C CA . ALA A 1 179 ? -15.680 -13.464 39.810 1.00 54.47 179 ALA A CA 1
ATOM 1335 C C . ALA A 1 179 ? -15.283 -12.318 38.866 1.00 54.47 179 ALA A C 1
ATOM 1337 O O . ALA A 1 179 ? -16.122 -11.534 38.430 1.00 54.47 179 ALA A O 1
ATOM 1338 N N . PHE A 1 180 ? -13.998 -12.284 38.523 1.00 63.97 180 PHE A N 1
ATOM 1339 C CA . PHE A 1 180 ? -13.385 -11.412 37.530 1.00 63.97 180 PHE A CA 1
ATOM 1340 C C . PHE A 1 180 ? -14.016 -11.579 36.128 1.00 63.97 180 PHE A C 1
ATOM 1342 O O . PHE A 1 180 ? -14.469 -10.594 35.544 1.00 63.97 180 PHE A O 1
ATOM 1349 N N . GLU A 1 181 ? -14.146 -12.818 35.638 1.00 59.88 181 GLU A N 1
ATOM 1350 C CA . GLU A 1 181 ? -14.760 -13.158 34.341 1.00 59.88 181 GLU A CA 1
ATOM 1351 C C . GLU A 1 181 ? -16.209 -12.658 34.239 1.00 59.88 181 GLU A C 1
ATOM 1353 O O . GLU A 1 181 ? -16.622 -12.155 33.196 1.00 59.88 181 GLU A O 1
ATOM 1358 N N . SER A 1 182 ? -16.977 -12.741 35.332 1.00 64.25 182 SER A N 1
ATOM 1359 C CA . SER A 1 182 ? -18.370 -12.278 35.379 1.00 64.25 182 SER A CA 1
ATOM 1360 C C . SER A 1 182 ? -18.490 -10.757 35.203 1.00 64.25 182 SER A C 1
ATOM 1362 O O . SER A 1 182 ? -19.301 -10.283 34.403 1.00 64.25 182 SER A O 1
ATOM 1364 N N . VAL A 1 183 ? -17.632 -9.975 35.877 1.00 72.38 183 VAL A N 1
ATOM 1365 C CA . VAL A 1 183 ? -17.568 -8.510 35.696 1.00 72.38 183 VAL A CA 1
ATOM 1366 C C . VAL A 1 183 ? -17.165 -8.166 34.258 1.00 72.38 183 VAL A C 1
ATOM 1368 O O . VAL A 1 183 ? -17.776 -7.295 33.636 1.00 72.38 183 VAL A O 1
ATOM 1371 N N . GLN A 1 184 ? -16.176 -8.878 33.707 1.00 70.88 184 GLN A N 1
ATOM 1372 C CA . GLN A 1 184 ? -15.709 -8.682 32.336 1.00 70.88 184 GLN A CA 1
ATOM 1373 C C . GLN A 1 184 ? -16.819 -8.961 31.309 1.00 70.88 184 GLN A C 1
ATOM 1375 O O . GLN A 1 184 ? -17.079 -8.130 30.436 1.00 70.88 184 GLN A O 1
ATOM 1380 N N . ALA A 1 185 ? -17.512 -10.095 31.441 1.00 66.62 185 ALA A N 1
ATOM 1381 C CA . ALA A 1 185 ? -18.620 -10.484 30.576 1.00 66.62 185 ALA A CA 1
ATOM 1382 C C . ALA A 1 185 ? -19.787 -9.487 30.647 1.00 66.62 185 ALA A C 1
ATOM 1384 O O . ALA A 1 185 ? -20.331 -9.117 29.607 1.00 66.62 185 ALA A O 1
ATOM 1385 N N . ASN A 1 186 ? -20.131 -9.001 31.844 1.00 74.19 186 ASN A N 1
ATOM 1386 C CA . ASN A 1 186 ? -21.194 -8.016 32.031 1.00 74.19 186 ASN A CA 1
ATOM 1387 C C . ASN A 1 186 ? -20.872 -6.675 31.346 1.00 74.19 186 ASN A C 1
ATOM 1389 O O . ASN A 1 186 ? -21.702 -6.162 30.596 1.00 74.19 186 ASN A O 1
ATOM 1393 N N . ILE A 1 187 ? -19.660 -6.136 31.528 1.00 77.31 187 ILE A N 1
ATOM 1394 C CA . ILE A 1 187 ? -19.241 -4.883 30.875 1.00 77.31 187 ILE A CA 1
ATOM 1395 C C . ILE A 1 187 ? -19.205 -5.055 29.348 1.00 77.31 187 ILE A C 1
ATOM 1397 O O . ILE A 1 187 ? -19.741 -4.219 28.620 1.00 77.31 187 ILE A O 1
ATOM 1401 N N . LEU A 1 188 ? -18.658 -6.168 28.845 1.00 71.38 188 LEU A N 1
ATOM 1402 C CA . LEU A 1 188 ? -18.664 -6.480 27.411 1.00 71.38 188 LEU A CA 1
ATOM 1403 C C . LEU A 1 188 ? -20.085 -6.624 26.845 1.00 71.38 188 LEU A C 1
ATOM 1405 O O . LEU A 1 188 ? -20.329 -6.218 25.710 1.00 71.38 188 LEU A O 1
ATOM 1409 N N . GLN A 1 189 ? -21.030 -7.173 27.612 1.00 75.69 189 GLN A N 1
ATOM 1410 C CA . GLN A 1 189 ? -22.434 -7.275 27.214 1.00 75.69 189 GLN A CA 1
ATOM 1411 C C . GLN A 1 189 ? -23.112 -5.899 27.153 1.00 75.69 189 GLN A C 1
ATOM 1413 O O . GLN A 1 189 ? -23.824 -5.638 26.186 1.00 75.69 189 GLN A O 1
ATOM 1418 N N . GLN A 1 190 ? -22.861 -5.012 28.122 1.00 75.44 190 GLN A N 1
ATOM 1419 C CA . GLN A 1 190 ? -23.372 -3.633 28.109 1.00 75.44 190 GLN A CA 1
ATOM 1420 C C . GLN A 1 190 ? -22.806 -2.802 26.945 1.00 75.44 190 GLN A C 1
ATOM 1422 O O . GLN A 1 190 ? -23.511 -1.964 26.383 1.00 75.44 190 GLN A O 1
ATOM 1427 N N . ILE A 1 191 ? -21.550 -3.044 26.549 1.00 77.62 191 ILE A N 1
ATOM 1428 C CA . ILE A 1 191 ? -20.956 -2.427 25.352 1.00 77.62 191 ILE A CA 1
ATOM 1429 C C . ILE A 1 191 ? -21.615 -2.990 24.083 1.00 77.62 191 ILE A C 1
ATOM 1431 O O . ILE A 1 191 ? -22.075 -2.228 23.235 1.00 77.62 191 ILE A O 1
ATOM 1435 N N . LYS A 1 192 ? -21.743 -4.321 23.967 1.00 73.00 192 LYS A N 1
ATOM 1436 C CA . LYS A 1 192 ? -22.394 -4.983 22.818 1.00 73.00 192 LYS A CA 1
ATOM 1437 C C . LYS A 1 192 ? -23.867 -4.599 22.639 1.00 73.00 192 LYS A C 1
ATOM 1439 O O . LYS A 1 192 ? -24.337 -4.566 21.508 1.00 73.00 192 LYS A O 1
ATOM 1444 N N . SER A 1 193 ? -24.592 -4.322 23.724 1.00 73.62 193 SER A N 1
ATOM 1445 C CA . SER A 1 193 ? -25.991 -3.871 23.683 1.00 73.62 193 SER A CA 1
ATOM 1446 C C . SER A 1 193 ? -26.151 -2.363 23.448 1.00 73.62 193 SER A C 1
ATOM 1448 O O . SER A 1 193 ? -27.278 -1.882 23.346 1.00 73.62 193 SER A O 1
ATOM 1450 N N . GLY A 1 194 ? -25.051 -1.602 23.380 1.00 73.50 194 GLY A N 1
ATOM 1451 C CA . GLY A 1 194 ? -25.064 -0.147 23.210 1.00 73.50 194 GLY A CA 1
ATOM 1452 C C . GLY A 1 194 ? -25.471 0.649 24.459 1.00 73.50 194 GLY A C 1
ATOM 1453 O O . GLY A 1 194 ? -25.601 1.871 24.371 1.00 73.50 194 GLY A O 1
ATOM 1454 N N . GLN A 1 195 ? -25.652 -0.012 25.611 1.00 78.19 195 GLN A N 1
ATOM 1455 C CA . GLN A 1 195 ? -25.921 0.638 26.902 1.00 78.19 195 GLN A CA 1
ATOM 1456 C C . GLN A 1 195 ? -24.705 1.441 27.384 1.00 78.19 195 GLN A C 1
ATOM 1458 O O . GLN A 1 195 ? -24.852 2.570 27.847 1.00 78.19 195 GLN A O 1
ATOM 1463 N N . LEU A 1 196 ? -23.501 0.886 27.212 1.00 80.44 196 LEU A N 1
ATOM 1464 C CA . LEU A 1 196 ? -22.237 1.605 27.355 1.00 80.44 196 LEU A CA 1
ATOM 1465 C C . LEU A 1 196 ? -21.688 1.927 25.965 1.00 80.44 196 LEU A C 1
ATOM 1467 O O . LEU A 1 196 ? -21.223 1.044 25.248 1.00 80.44 196 LEU A O 1
ATOM 1471 N N . LYS A 1 197 ? -21.723 3.204 25.580 1.00 79.00 197 LYS A N 1
ATOM 1472 C CA . LYS A 1 197 ? -21.137 3.660 24.314 1.00 79.00 197 LYS A CA 1
ATOM 1473 C C . LYS A 1 197 ? -19.631 3.859 24.457 1.00 79.00 197 LYS A C 1
ATOM 1475 O O . LYS A 1 197 ? -19.145 4.208 25.532 1.00 79.00 197 LYS A O 1
ATOM 1480 N N . THR A 1 198 ? -18.909 3.730 23.355 1.00 76.75 198 THR A N 1
ATOM 1481 C CA . THR A 1 198 ? -17.523 4.184 23.212 1.00 76.75 198 THR A CA 1
ATOM 1482 C C . THR A 1 198 ? -17.320 5.595 23.782 1.00 76.75 198 THR A C 1
ATOM 1484 O O . THR A 1 198 ? -18.174 6.462 23.607 1.00 76.75 198 THR A O 1
ATOM 1487 N N . GLY A 1 199 ? -16.230 5.814 24.523 1.00 77.94 199 GLY A N 1
ATOM 1488 C CA . GLY A 1 199 ? -15.955 7.075 25.217 1.00 77.94 199 GLY A CA 1
ATOM 1489 C C . GLY A 1 199 ? -16.745 7.305 26.514 1.00 77.94 199 GLY A C 1
ATOM 1490 O O . GLY A 1 199 ? -16.388 8.207 27.269 1.00 77.94 199 GLY A O 1
ATOM 1491 N N . SER A 1 200 ? -17.766 6.494 26.828 1.00 85.69 200 SER A N 1
ATOM 1492 C CA . SER A 1 200 ? -18.532 6.635 28.078 1.00 85.69 200 SER A CA 1
ATOM 1493 C C . SER A 1 200 ? -17.670 6.329 29.298 1.00 85.69 200 SER A C 1
ATOM 1495 O O . SER A 1 200 ? -16.911 5.356 29.309 1.00 85.69 200 SER A O 1
ATOM 1497 N N . LYS A 1 201 ? -17.845 7.119 30.358 1.00 87.88 201 LYS A N 1
ATOM 1498 C CA . LYS A 1 201 ? -17.255 6.850 31.669 1.00 87.88 201 LYS A CA 1
ATOM 1499 C C . LYS A 1 201 ? -18.016 5.726 32.376 1.00 87.88 201 LYS A C 1
ATOM 1501 O O . LYS A 1 201 ? -19.244 5.756 32.423 1.00 87.88 201 LYS A O 1
ATOM 1506 N N . LEU A 1 202 ? -17.301 4.761 32.948 1.00 88.25 202 LEU A N 1
ATOM 1507 C CA . LEU A 1 202 ? -17.894 3.741 33.814 1.00 88.25 202 LEU A CA 1
ATOM 1508 C C . LEU A 1 202 ? -18.142 4.316 35.225 1.00 88.25 202 LEU A C 1
ATOM 1510 O O . LEU A 1 202 ? -17.409 5.216 35.653 1.00 88.25 202 LEU A O 1
ATOM 1514 N N . PRO A 1 203 ? -19.120 3.778 35.982 1.00 86.69 203 PRO A N 1
ATOM 1515 C CA . PRO A 1 203 ? -19.274 4.083 37.404 1.00 86.69 203 PRO A CA 1
ATOM 1516 C C . PRO A 1 203 ? -17.994 3.774 38.194 1.00 86.69 203 PRO A C 1
ATOM 1518 O O . PRO A 1 203 ? -17.146 2.986 37.762 1.00 86.69 203 PRO A O 1
ATOM 1521 N N . ALA A 1 204 ? -17.838 4.378 39.370 1.00 85.44 204 ALA A N 1
ATOM 1522 C CA . ALA A 1 204 ? -16.638 4.187 40.180 1.00 85.44 204 ALA A CA 1
ATOM 1523 C C . ALA A 1 204 ? -16.473 2.717 40.621 1.00 85.44 204 ALA A C 1
ATOM 1525 O O . ALA A 1 204 ? -17.453 2.006 40.830 1.00 85.44 204 ALA A O 1
ATOM 1526 N N . GLU A 1 205 ? -15.236 2.266 40.876 1.00 85.56 205 GLU A N 1
ATOM 1527 C CA . GLU A 1 205 ? -14.939 0.898 41.360 1.00 85.56 205 GLU A CA 1
ATOM 1528 C C . GLU A 1 205 ? -15.803 0.504 42.578 1.00 85.56 205 GLU A C 1
ATOM 1530 O O . GLU A 1 205 ? -16.262 -0.631 42.698 1.00 85.56 205 GLU A O 1
ATOM 1535 N N . ARG A 1 206 ? -16.070 1.468 43.472 1.00 81.06 206 ARG A N 1
ATOM 1536 C CA . ARG A 1 206 ? -16.942 1.292 44.642 1.00 81.06 206 ARG A CA 1
ATOM 1537 C C . ARG A 1 206 ? -18.412 1.077 44.269 1.00 81.06 206 ARG A C 1
ATOM 1539 O O . ARG A 1 206 ? -19.081 0.320 44.963 1.00 81.06 206 ARG A O 1
ATOM 1546 N N . GLU A 1 207 ? -18.904 1.748 43.234 1.00 80.38 207 GLU A N 1
ATOM 1547 C CA . GLU A 1 207 ? -20.293 1.670 42.768 1.00 80.38 207 GLU A CA 1
ATOM 1548 C C . GLU A 1 207 ? -20.521 0.370 41.996 1.00 80.38 207 GLU A C 1
ATOM 1550 O O . GLU A 1 207 ? -21.463 -0.352 42.304 1.00 80.38 207 GLU A O 1
ATOM 1555 N N . LEU A 1 208 ? -19.596 0.011 41.096 1.00 81.38 208 LEU A N 1
ATOM 1556 C CA . LEU A 1 208 ? -19.586 -1.273 40.382 1.00 81.38 208 LEU A CA 1
ATOM 1557 C C . LEU A 1 208 ? -19.534 -2.474 41.339 1.00 81.38 208 LEU A C 1
ATOM 1559 O O . LEU A 1 208 ? -20.237 -3.459 41.138 1.00 81.38 208 LEU A O 1
ATOM 1563 N N . ALA A 1 209 ? -18.739 -2.394 42.410 1.00 77.06 209 ALA A N 1
ATOM 1564 C CA . ALA A 1 209 ? -18.697 -3.436 43.438 1.00 77.06 209 ALA A CA 1
ATOM 1565 C C . ALA A 1 209 ? -20.045 -3.621 44.156 1.00 77.06 209 ALA A C 1
ATOM 1567 O O . ALA A 1 209 ? -20.433 -4.748 44.461 1.00 77.06 209 ALA A O 1
ATOM 1568 N N . VAL A 1 210 ? -20.772 -2.526 44.405 1.00 76.81 210 VAL A N 1
ATOM 1569 C CA . VAL A 1 210 ? -22.098 -2.566 45.039 1.00 76.81 210 VAL A CA 1
ATOM 1570 C C . VAL A 1 210 ? -23.164 -3.068 44.064 1.00 76.81 210 VAL A C 1
ATOM 1572 O O . VAL A 1 210 ? -23.934 -3.948 44.435 1.00 76.81 210 VAL A O 1
ATOM 1575 N N . SER A 1 211 ? -23.200 -2.566 42.826 1.00 73.19 211 SER A N 1
ATOM 1576 C CA . SER A 1 211 ? -24.232 -2.937 41.846 1.00 73.19 211 SER A CA 1
ATOM 1577 C C . SER A 1 211 ? -24.106 -4.375 41.339 1.00 73.19 211 SER A C 1
ATOM 1579 O O . SER A 1 211 ? -25.120 -4.996 41.032 1.00 73.19 211 SER A O 1
ATOM 1581 N N . LEU A 1 212 ? -22.886 -4.919 41.281 1.00 68.88 212 LEU A N 1
ATOM 1582 C CA . LEU A 1 212 ? -22.625 -6.298 40.854 1.00 68.88 212 LEU A CA 1
ATOM 1583 C C . LEU A 1 212 ? -22.554 -7.298 42.022 1.00 68.88 212 LEU A C 1
ATOM 1585 O O . LEU A 1 212 ? -22.460 -8.498 41.778 1.00 68.88 212 LEU A O 1
ATOM 1589 N N . GLY A 1 213 ? -22.571 -6.836 43.279 1.00 68.62 213 GLY A N 1
ATOM 1590 C CA . GLY A 1 213 ? -22.445 -7.698 44.464 1.00 68.62 213 GLY A CA 1
ATOM 1591 C C . GLY A 1 213 ? -21.074 -8.379 44.608 1.00 68.62 213 GLY A C 1
ATOM 1592 O O . GLY A 1 213 ? -20.974 -9.451 45.203 1.00 68.62 213 GLY A O 1
ATOM 1593 N N . ILE A 1 214 ? -20.015 -7.786 44.046 1.00 75.44 214 ILE A N 1
ATOM 1594 C CA . ILE A 1 214 ? -18.677 -8.387 43.921 1.00 75.44 214 ILE A CA 1
ATOM 1595 C C . ILE A 1 214 ? -17.642 -7.566 44.702 1.00 75.44 214 ILE A C 1
ATOM 1597 O O . ILE A 1 214 ? -17.690 -6.339 44.759 1.00 75.44 214 ILE A O 1
ATOM 1601 N N . GLY A 1 215 ? -16.660 -8.243 45.306 1.00 74.19 215 GLY A N 1
ATOM 1602 C CA . GLY A 1 215 ? -15.581 -7.587 46.048 1.00 74.19 215 GLY A CA 1
ATOM 1603 C C . GLY A 1 215 ? -14.765 -6.616 45.182 1.00 74.19 215 GLY A C 1
ATOM 1604 O O . GLY A 1 215 ? -14.387 -6.939 44.056 1.00 74.19 215 GLY A O 1
ATOM 1605 N N . ARG A 1 216 ? -14.433 -5.436 45.732 1.00 78.88 216 ARG A N 1
ATOM 1606 C CA . ARG A 1 216 ? -13.713 -4.357 45.017 1.00 78.88 216 ARG A CA 1
ATOM 1607 C C . ARG A 1 216 ? -12.411 -4.810 44.351 1.00 78.88 216 ARG A C 1
ATOM 1609 O O . ARG A 1 216 ? -12.083 -4.320 43.279 1.00 78.88 216 ARG A O 1
ATOM 1616 N N . SER A 1 217 ? -11.691 -5.759 44.951 1.00 71.12 217 SER A N 1
ATOM 1617 C CA . SER A 1 217 ? -10.476 -6.347 44.371 1.00 71.12 217 SER A CA 1
ATOM 1618 C C . SER A 1 217 ? -10.741 -7.062 43.042 1.00 71.12 217 SER A C 1
ATOM 1620 O O . SER A 1 217 ? -9.989 -6.861 42.097 1.00 71.12 217 SER A O 1
ATOM 1622 N N . ALA A 1 218 ? -11.826 -7.834 42.934 1.00 68.81 218 ALA A N 1
ATOM 1623 C CA . ALA A 1 218 ? -12.200 -8.515 41.694 1.00 68.81 218 ALA A CA 1
ATOM 1624 C C . ALA A 1 218 ? -12.729 -7.537 40.630 1.00 68.81 218 ALA A C 1
ATOM 1626 O O . ALA A 1 218 ? -12.430 -7.709 39.452 1.00 68.81 218 ALA A O 1
ATOM 1627 N N . VAL A 1 219 ? -13.437 -6.472 41.035 1.00 80.38 219 VAL A N 1
ATOM 1628 C CA . VAL A 1 219 ? -13.820 -5.377 40.122 1.00 80.38 219 VAL A CA 1
ATOM 1629 C C . VAL A 1 219 ? -12.582 -4.655 39.588 1.00 80.38 219 VAL A C 1
ATOM 1631 O O . VAL A 1 219 ? -12.468 -4.457 38.382 1.00 80.38 219 VAL A O 1
ATOM 1634 N N . ARG A 1 220 ? -11.624 -4.306 40.456 1.00 79.62 220 ARG A N 1
ATOM 1635 C CA . ARG A 1 220 ? -10.359 -3.675 40.052 1.00 79.62 220 ARG A CA 1
ATOM 1636 C C . ARG A 1 220 ? -9.584 -4.538 39.065 1.00 79.62 220 ARG A C 1
ATOM 1638 O O . ARG A 1 220 ? -9.090 -4.014 38.071 1.00 79.62 220 ARG A O 1
ATOM 1645 N N . GLU A 1 221 ? -9.498 -5.839 39.325 1.00 73.44 221 GLU A N 1
ATOM 1646 C CA . GLU A 1 221 ? -8.801 -6.769 38.442 1.00 73.44 221 GLU A CA 1
ATOM 1647 C C . GLU A 1 221 ? -9.508 -6.883 37.084 1.00 73.44 221 GLU A C 1
ATOM 1649 O O . GLU A 1 221 ? -8.857 -6.809 36.045 1.00 73.44 221 GLU A O 1
ATOM 1654 N N . ALA A 1 222 ? -10.844 -6.955 37.071 1.00 72.75 222 ALA A N 1
ATOM 1655 C CA . ALA A 1 222 ? -11.630 -7.006 35.838 1.00 72.75 222 ALA A CA 1
ATOM 1656 C C . ALA A 1 222 ? -11.458 -5.738 34.992 1.00 72.75 222 ALA A C 1
ATOM 1658 O O . ALA A 1 222 ? -11.233 -5.828 33.786 1.00 72.75 222 ALA A O 1
ATOM 1659 N N . LEU A 1 223 ? -11.490 -4.558 35.620 1.00 83.69 223 LEU A N 1
ATOM 1660 C CA . LEU A 1 223 ? -11.240 -3.296 34.926 1.00 83.69 223 LEU A CA 1
ATOM 1661 C C . LEU A 1 223 ? -9.792 -3.195 34.415 1.00 83.69 223 LEU A C 1
ATOM 1663 O O . LEU A 1 223 ? -9.592 -2.713 33.303 1.00 83.69 223 LEU A O 1
ATOM 1667 N N . ARG A 1 224 ? -8.796 -3.694 35.164 1.00 75.31 224 ARG A N 1
ATOM 1668 C CA . ARG A 1 224 ? -7.399 -3.778 34.698 1.00 75.31 224 ARG A CA 1
ATOM 1669 C C . ARG A 1 224 ? -7.229 -4.720 33.513 1.00 75.31 224 ARG A C 1
ATOM 1671 O O . ARG A 1 224 ? -6.521 -4.378 32.576 1.00 75.31 224 ARG A O 1
ATOM 1678 N N . SER A 1 225 ? -7.864 -5.890 33.511 1.00 69.00 225 SER A N 1
ATOM 1679 C CA . SER A 1 225 ? -7.779 -6.781 32.349 1.00 69.00 225 SER A CA 1
ATOM 1680 C C . SER A 1 225 ? -8.506 -6.209 31.139 1.00 69.00 225 SER A C 1
ATOM 1682 O O . SER A 1 225 ? -7.990 -6.332 30.035 1.00 69.00 225 SER A O 1
ATOM 1684 N N . LEU A 1 226 ? -9.638 -5.528 31.336 1.00 72.31 226 LEU A N 1
ATOM 1685 C CA . LEU A 1 226 ? -10.322 -4.800 30.269 1.00 72.31 226 LEU A CA 1
ATOM 1686 C C . LEU A 1 226 ? -9.491 -3.623 29.724 1.00 72.31 226 LEU A C 1
ATOM 1688 O O . LEU A 1 226 ? -9.573 -3.327 28.534 1.00 72.31 226 LEU A O 1
ATOM 1692 N N . GLU A 1 227 ? -8.678 -2.971 30.557 1.00 76.44 227 GLU A N 1
ATOM 1693 C CA . GLU A 1 227 ? -7.667 -1.995 30.126 1.00 76.44 227 GLU A CA 1
ATOM 1694 C C . GLU A 1 227 ? -6.541 -2.671 29.323 1.00 76.44 227 GLU A C 1
ATOM 1696 O O . GLU A 1 227 ? -6.250 -2.252 28.204 1.00 76.44 227 GLU A O 1
ATOM 1701 N N . ILE A 1 228 ? -5.967 -3.770 29.830 1.00 62.66 228 ILE A N 1
ATOM 1702 C CA . ILE A 1 228 ? -4.910 -4.547 29.153 1.00 62.66 228 ILE A CA 1
ATOM 1703 C C . ILE A 1 228 ? -5.391 -5.105 27.804 1.00 62.66 228 ILE A C 1
ATOM 1705 O O . ILE A 1 228 ? -4.645 -5.083 26.828 1.00 62.66 228 ILE A O 1
ATOM 1709 N N . SER A 1 229 ? -6.642 -5.567 27.716 1.00 57.97 229 SER A N 1
ATOM 1710 C CA . SER A 1 229 ? -7.257 -6.042 26.472 1.00 57.97 229 SER A CA 1
ATOM 1711 C C . SER A 1 229 ? -7.757 -4.908 25.567 1.00 57.97 229 SER A C 1
ATOM 1713 O O . SER A 1 229 ? -8.418 -5.180 24.567 1.00 57.97 229 SER A O 1
ATOM 1715 N N . GLY A 1 230 ? -7.499 -3.642 25.913 1.00 66.69 230 GLY A N 1
ATOM 1716 C CA . GLY A 1 230 ? -7.829 -2.479 25.091 1.00 66.69 230 GLY A CA 1
ATOM 1717 C C . GLY A 1 230 ? -9.321 -2.153 24.979 1.00 66.69 230 GLY A C 1
ATOM 1718 O O . GLY A 1 230 ? -9.694 -1.404 24.084 1.00 66.69 230 GLY A O 1
ATOM 1719 N N . VAL A 1 231 ? -10.170 -2.685 25.862 1.00 75.06 231 VAL A N 1
ATOM 1720 C CA . VAL A 1 231 ? -11.617 -2.395 25.918 1.00 75.06 231 VAL A CA 1
ATOM 1721 C C . VAL A 1 231 ? -11.895 -1.137 26.745 1.00 75.06 231 VAL A C 1
ATOM 1723 O O . VAL A 1 231 ? -12.849 -0.407 26.474 1.00 75.06 231 VAL A O 1
ATOM 1726 N N . LEU A 1 232 ? -11.056 -0.858 27.745 1.00 84.69 232 LEU A N 1
ATOM 1727 C CA . LEU A 1 232 ? -11.114 0.346 28.574 1.00 84.69 232 LEU A CA 1
ATOM 1728 C C . LEU A 1 232 ? -9.816 1.160 28.471 1.00 84.69 232 LEU A C 1
ATOM 1730 O O . LEU A 1 232 ? -8.776 0.659 28.047 1.00 84.69 232 LEU A O 1
ATOM 1734 N N . ARG A 1 233 ? -9.881 2.421 28.899 1.00 81.25 233 ARG A N 1
ATOM 1735 C CA . ARG A 1 233 ? -8.728 3.270 29.229 1.00 81.25 233 ARG A CA 1
ATOM 1736 C C . ARG A 1 233 ? -8.940 3.899 30.606 1.00 81.25 233 ARG A C 1
ATOM 1738 O O . ARG A 1 233 ? -10.084 4.196 30.957 1.00 81.25 233 ARG A O 1
ATOM 1745 N N . PHE A 1 234 ? -7.871 4.141 31.361 1.00 85.00 234 PHE A N 1
ATOM 1746 C CA . PHE A 1 234 ? -7.942 4.904 32.609 1.00 85.00 234 PHE A CA 1
ATOM 1747 C C . PHE A 1 234 ? -7.319 6.294 32.482 1.00 85.00 234 PHE A C 1
ATOM 1749 O O . PHE A 1 234 ? -6.183 6.454 32.042 1.00 85.00 234 PHE A O 1
ATOM 1756 N N . GLU A 1 235 ? -8.047 7.301 32.958 1.00 83.81 235 GLU A N 1
ATOM 1757 C CA . GLU A 1 235 ? -7.574 8.685 33.041 1.00 83.81 235 GLU A CA 1
ATOM 1758 C C . GLU A 1 235 ? -7.337 9.076 34.509 1.00 83.81 235 GLU A C 1
ATOM 1760 O O . GLU A 1 235 ? -8.095 8.682 35.402 1.00 83.81 235 GLU A O 1
ATOM 1765 N N . ARG A 1 236 ? -6.271 9.842 34.776 1.00 80.81 236 ARG A N 1
ATOM 1766 C CA . ARG A 1 236 ? -5.883 10.300 36.125 1.00 80.81 236 ARG A CA 1
ATOM 1767 C C . ARG A 1 236 ? -6.438 11.700 36.416 1.00 80.81 236 ARG A C 1
ATOM 1769 O O . ARG A 1 236 ? -6.592 12.505 35.507 1.00 80.81 236 ARG A O 1
ATOM 1776 N N . GLY A 1 237 ? -6.661 12.014 37.694 1.00 75.31 237 GLY A N 1
ATOM 1777 C CA . GLY A 1 237 ? -7.098 13.338 38.164 1.00 75.31 237 GLY A CA 1
ATOM 1778 C C . GLY A 1 237 ? -8.496 13.334 38.792 1.00 75.31 237 GLY A C 1
ATOM 1779 O O . GLY A 1 237 ? -9.137 12.291 38.881 1.00 75.31 237 GLY A O 1
ATOM 1780 N N . ALA A 1 238 ? -8.976 14.504 39.229 1.00 67.69 238 ALA A N 1
ATOM 1781 C CA . ALA A 1 238 ? -10.237 14.645 39.975 1.00 67.69 238 ALA A CA 1
ATOM 1782 C C . ALA A 1 238 ? -11.488 14.185 39.195 1.00 67.69 238 ALA A C 1
ATOM 1784 O O . ALA A 1 238 ? -12.449 13.706 39.792 1.00 67.69 238 ALA A O 1
ATOM 1785 N N . HIS A 1 239 ? -11.458 14.278 37.862 1.00 72.62 239 HIS A N 1
ATOM 1786 C CA . HIS A 1 239 ? -12.511 13.773 36.972 1.00 72.62 239 HIS A CA 1
ATOM 1787 C C . HIS A 1 239 ? -12.147 12.444 36.287 1.00 72.62 239 HIS A C 1
ATOM 1789 O O . HIS A 1 239 ? -12.922 11.950 35.467 1.00 72.62 239 HIS A O 1
ATOM 1795 N N . GLY A 1 240 ? -11.012 11.839 36.655 1.00 76.12 240 GLY A N 1
ATOM 1796 C CA . GLY A 1 240 ? -10.518 10.575 36.112 1.00 76.12 240 GLY A CA 1
ATOM 1797 C C . GLY A 1 240 ? -11.388 9.360 36.453 1.00 76.12 240 GLY A C 1
ATOM 1798 O O . GLY A 1 240 ? -12.391 9.454 37.169 1.00 76.12 240 GLY A O 1
ATOM 1799 N N . GLY A 1 241 ? -11.018 8.203 35.913 1.00 86.06 241 GLY A N 1
ATOM 1800 C CA . GLY A 1 241 ? -11.767 6.951 36.031 1.00 86.06 241 GLY A CA 1
ATOM 1801 C C . GLY A 1 241 ? -11.541 6.026 34.837 1.00 86.06 241 GLY A C 1
ATOM 1802 O O . GLY A 1 241 ? -10.688 6.303 33.996 1.00 86.06 241 GLY A O 1
ATOM 1803 N N . ALA A 1 242 ? -12.310 4.939 34.775 1.00 87.00 242 ALA A N 1
ATOM 1804 C CA . ALA A 1 242 ? -12.339 4.041 33.625 1.00 87.00 242 ALA A CA 1
ATOM 1805 C C . ALA A 1 242 ? -13.324 4.558 32.565 1.00 87.00 242 ALA A C 1
ATOM 1807 O O . ALA A 1 242 ? -14.452 4.929 32.892 1.00 87.00 242 ALA A O 1
ATOM 1808 N N . PHE A 1 243 ? -12.915 4.535 31.301 1.00 86.56 243 PHE A N 1
ATOM 1809 C CA . PHE A 1 243 ? -13.733 4.909 30.147 1.00 86.56 243 PHE A CA 1
ATOM 1810 C C . PHE A 1 243 ? -13.703 3.789 29.112 1.00 86.56 243 PHE A C 1
ATOM 1812 O O . PHE A 1 243 ? -12.667 3.144 28.942 1.00 86.56 243 PHE A O 1
ATOM 1819 N N . VAL A 1 244 ? -14.805 3.577 28.390 1.00 84.12 244 VAL A N 1
ATOM 1820 C CA . VAL A 1 244 ? -14.826 2.662 27.238 1.00 84.12 244 VAL A CA 1
ATOM 1821 C C . VAL A 1 244 ? -13.862 3.192 26.178 1.00 84.12 244 VAL A C 1
ATOM 1823 O O . VAL A 1 244 ? -14.014 4.323 25.707 1.00 84.12 2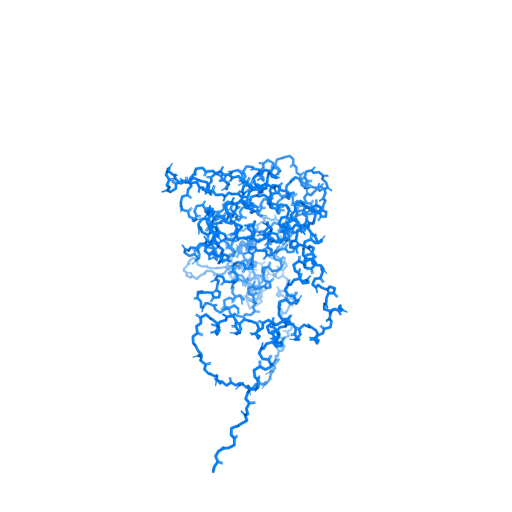44 VAL A O 1
ATOM 1826 N N . ARG A 1 245 ? -12.850 2.395 25.823 1.00 74.56 245 ARG A N 1
ATOM 1827 C CA . ARG A 1 245 ? -11.871 2.758 24.794 1.00 74.56 245 ARG A CA 1
ATOM 1828 C C . ARG A 1 245 ? -12.563 2.796 23.435 1.00 74.56 245 ARG A C 1
ATOM 1830 O O . ARG A 1 245 ? -13.528 2.072 23.195 1.00 74.56 245 ARG A O 1
ATOM 1837 N N . GLU A 1 246 ? -12.036 3.599 22.522 1.00 63.53 246 GLU A N 1
ATOM 1838 C CA . GLU A 1 246 ? -12.278 3.371 21.102 1.00 63.53 246 GLU A CA 1
ATOM 1839 C C . GLU A 1 246 ? -11.633 2.041 20.709 1.00 63.53 246 GLU A C 1
ATOM 1841 O O . GLU A 1 246 ? -10.427 1.945 20.484 1.00 63.53 246 GLU A O 1
ATOM 1846 N N . SER A 1 247 ? -12.464 0.997 20.643 1.00 58.00 247 SER A N 1
ATOM 1847 C CA . SER A 1 247 ? -12.175 -0.266 19.955 1.00 58.00 247 SER A CA 1
ATOM 1848 C C . SER A 1 247 ? -12.174 -0.033 18.438 1.00 58.00 247 SER A C 1
ATOM 1850 O O . SER A 1 247 ? -12.989 -0.591 17.705 1.00 58.00 247 SER A O 1
ATOM 1852 N N . GLY A 1 248 ? -11.298 0.867 17.998 1.00 63.03 248 GLY A N 1
ATOM 1853 C CA . GLY A 1 248 ? -11.105 1.300 16.621 1.00 63.03 248 GLY A CA 1
ATOM 1854 C C . GLY A 1 248 ? -9.643 1.157 16.181 1.00 63.03 248 GLY A C 1
ATOM 1855 O O . GLY A 1 248 ? -8.830 0.597 16.930 1.00 63.03 248 GLY A O 1
ATOM 1856 N N . PRO A 1 249 ? -9.307 1.651 14.976 1.00 65.06 249 PRO A N 1
ATOM 1857 C CA . PRO A 1 249 ? -7.970 1.552 14.387 1.00 65.06 249 PRO A CA 1
ATOM 1858 C C . PRO A 1 249 ? -6.856 2.004 15.340 1.00 65.06 249 PRO A C 1
ATOM 1860 O O . PRO A 1 249 ? -5.908 1.257 15.586 1.00 65.06 249 PRO A O 1
ATOM 1863 N N . ASP A 1 250 ? -7.049 3.156 15.983 1.00 70.44 250 ASP A N 1
ATOM 1864 C CA . ASP A 1 250 ? -6.171 3.810 16.957 1.00 70.44 250 ASP A CA 1
ATOM 1865 C C . ASP A 1 250 ? -5.677 2.860 18.055 1.00 70.44 250 ASP A C 1
ATOM 1867 O O . ASP A 1 250 ? -4.507 2.873 18.450 1.00 70.44 250 ASP A O 1
ATOM 1871 N N . GLY A 1 251 ? -6.574 2.008 18.561 1.00 72.75 251 GLY A N 1
ATOM 1872 C CA . GLY A 1 251 ? -6.287 1.100 19.663 1.00 72.75 251 GLY A CA 1
ATOM 1873 C C . GLY A 1 251 ? -5.315 -0.014 19.279 1.00 72.75 251 GLY A C 1
ATOM 1874 O O . GLY A 1 251 ? -4.490 -0.406 20.110 1.00 72.75 251 GLY A O 1
ATOM 1875 N N . ILE A 1 252 ? -5.404 -0.487 18.031 1.00 82.81 252 ILE A N 1
ATOM 1876 C CA . ILE A 1 252 ? -4.525 -1.497 17.427 1.00 82.81 252 ILE A CA 1
ATOM 1877 C C . ILE A 1 252 ? -3.223 -0.839 16.963 1.00 82.81 252 ILE A C 1
ATOM 1879 O O . ILE A 1 252 ? -2.143 -1.344 17.277 1.00 82.81 252 ILE A O 1
ATOM 1883 N N . ALA A 1 253 ? -3.318 0.315 16.294 1.00 84.00 253 ALA A N 1
ATOM 1884 C CA . ALA A 1 253 ? -2.177 1.108 15.856 1.00 84.00 253 ALA A CA 1
ATOM 1885 C C . ALA A 1 253 ? -1.247 1.425 17.036 1.00 84.00 253 ALA A C 1
ATOM 1887 O O . ALA A 1 253 ? -0.057 1.128 16.976 1.00 84.00 253 ALA A O 1
ATOM 1888 N N . ALA A 1 254 ? -1.782 1.919 18.159 1.00 78.81 254 ALA A N 1
ATOM 1889 C CA . ALA A 1 254 ? -1.002 2.197 19.367 1.00 78.81 254 ALA A CA 1
ATOM 1890 C C . ALA A 1 254 ? -0.257 0.963 19.918 1.00 78.81 254 ALA A C 1
ATOM 1892 O O . ALA A 1 254 ? 0.900 1.080 20.326 1.00 78.81 254 ALA A O 1
ATOM 1893 N N . SER A 1 255 ? -0.882 -0.219 19.901 1.00 82.44 255 SER A N 1
ATOM 1894 C CA . SER A 1 255 ? -0.249 -1.464 20.361 1.00 82.44 255 SER A CA 1
ATOM 1895 C C . SER A 1 255 ? 0.873 -1.925 19.426 1.00 82.44 255 SER A C 1
ATOM 1897 O O . SER A 1 255 ? 1.950 -2.286 19.897 1.00 82.44 255 SER A O 1
ATOM 1899 N N . ILE A 1 256 ? 0.658 -1.873 18.107 1.00 87.69 256 ILE A N 1
ATOM 1900 C CA . ILE A 1 256 ? 1.691 -2.203 17.110 1.00 87.69 256 ILE A CA 1
ATOM 1901 C C . ILE A 1 256 ? 2.854 -1.209 17.207 1.00 87.69 256 ILE A C 1
ATOM 1903 O O . ILE A 1 256 ? 4.006 -1.630 17.286 1.00 87.69 256 ILE A O 1
ATOM 1907 N N . ARG A 1 257 ? 2.563 0.094 17.301 1.00 86.19 257 ARG A N 1
ATOM 1908 C CA . ARG A 1 257 ? 3.552 1.163 17.498 1.00 86.19 257 ARG A CA 1
ATOM 1909 C C . ARG A 1 257 ? 4.451 0.893 18.697 1.00 86.19 257 ARG A C 1
ATOM 1911 O O . ARG A 1 257 ? 5.666 0.955 18.566 1.00 86.19 257 ARG A O 1
ATOM 1918 N N . ALA A 1 258 ? 3.868 0.538 19.843 1.00 79.12 258 ALA A N 1
ATOM 1919 C CA . ALA A 1 258 ? 4.635 0.209 21.039 1.00 79.12 258 ALA A CA 1
ATOM 1920 C C . ALA A 1 258 ? 5.567 -0.998 20.820 1.00 79.12 258 ALA A C 1
ATOM 1922 O O . ALA A 1 258 ? 6.690 -0.993 21.317 1.00 79.12 258 ALA A O 1
ATOM 1923 N N . MET A 1 259 ? 5.147 -2.012 20.053 1.00 86.44 259 MET A N 1
ATOM 1924 C CA . MET A 1 259 ? 6.008 -3.155 19.717 1.00 86.44 259 MET A CA 1
ATOM 1925 C C . MET A 1 259 ? 7.140 -2.786 18.748 1.00 86.44 259 MET A C 1
ATOM 1927 O O . MET A 1 259 ? 8.260 -3.245 18.967 1.00 86.44 259 MET A O 1
ATOM 1931 N N . LEU A 1 260 ? 6.880 -1.932 17.748 1.00 84.94 260 LEU A N 1
ATOM 1932 C CA . LEU A 1 260 ? 7.910 -1.377 16.857 1.00 84.94 260 LEU A CA 1
ATOM 1933 C C . LEU A 1 260 ? 8.942 -0.562 17.655 1.00 84.94 260 LEU A C 1
ATOM 1935 O O . LEU A 1 260 ? 10.132 -0.850 17.612 1.00 84.94 260 LEU A O 1
ATOM 1939 N N . THR A 1 261 ? 8.493 0.419 18.449 1.00 83.44 261 THR A N 1
ATOM 1940 C CA . THR A 1 261 ? 9.372 1.308 19.235 1.00 83.44 261 THR A CA 1
ATOM 1941 C C . THR A 1 261 ? 10.212 0.555 20.273 1.00 83.44 261 THR A C 1
ATOM 1943 O O . THR A 1 261 ? 11.306 0.996 20.612 1.00 83.44 261 THR A O 1
ATOM 1946 N N . LEU A 1 262 ? 9.728 -0.585 20.775 1.00 84.25 262 LEU A N 1
ATOM 1947 C CA . LEU A 1 262 ? 10.471 -1.459 21.690 1.00 84.25 262 LEU A CA 1
ATOM 1948 C C . LEU A 1 262 ? 11.365 -2.494 20.975 1.00 84.25 262 LEU A C 1
ATOM 1950 O O . LEU A 1 262 ? 11.922 -3.356 21.655 1.00 84.25 262 LEU A O 1
ATOM 1954 N N . GLY A 1 263 ? 11.469 -2.465 19.640 1.00 83.38 263 GLY A N 1
ATOM 1955 C CA . GLY A 1 263 ? 12.252 -3.430 18.857 1.00 83.38 263 GLY A CA 1
ATOM 1956 C C . GLY A 1 263 ? 11.747 -4.876 18.959 1.00 83.38 263 GLY A C 1
ATOM 1957 O O . GLY A 1 263 ? 12.514 -5.817 18.782 1.00 83.38 263 GLY A O 1
ATOM 1958 N N . ARG A 1 264 ? 10.467 -5.073 19.308 1.00 84.50 264 ARG A N 1
ATOM 1959 C CA . ARG A 1 264 ? 9.837 -6.401 19.468 1.00 84.50 264 ARG A CA 1
ATOM 1960 C C . ARG A 1 264 ? 9.125 -6.894 18.214 1.00 84.50 264 ARG A C 1
ATOM 1962 O O . ARG A 1 264 ? 8.791 -8.072 18.138 1.00 84.50 264 ARG A O 1
ATOM 1969 N N . LEU A 1 265 ? 8.863 -5.992 17.276 1.00 87.38 265 LEU A N 1
ATOM 1970 C CA . LEU A 1 265 ? 8.317 -6.280 15.959 1.00 87.38 265 LEU A CA 1
ATOM 1971 C C . LEU A 1 265 ? 9.194 -5.544 14.936 1.00 87.38 265 LEU A C 1
ATOM 1973 O O . LEU A 1 265 ? 9.284 -4.320 15.036 1.00 87.38 265 LEU A O 1
ATOM 1977 N N . PRO A 1 266 ? 9.828 -6.239 13.979 1.00 88.94 266 PRO A N 1
ATOM 1978 C CA . PRO A 1 266 ? 10.534 -5.590 12.882 1.00 88.94 266 PRO A CA 1
ATOM 1979 C C . PRO A 1 266 ? 9.574 -4.793 11.993 1.00 88.94 266 PRO A C 1
ATOM 1981 O O . PRO A 1 266 ? 8.445 -5.221 11.728 1.00 88.94 266 PRO A O 1
ATOM 1984 N N . LEU A 1 267 ? 10.030 -3.658 11.456 1.00 87.25 267 LEU A N 1
ATOM 1985 C CA . LEU A 1 267 ? 9.234 -2.890 10.491 1.00 87.25 267 LEU A CA 1
ATOM 1986 C C . LEU A 1 267 ? 8.950 -3.695 9.207 1.00 87.25 267 LEU A C 1
ATOM 1988 O O . LEU A 1 267 ? 7.879 -3.560 8.613 1.00 87.25 267 LEU A O 1
ATOM 1992 N N . THR A 1 268 ? 9.877 -4.568 8.802 1.00 90.69 268 THR A N 1
ATOM 1993 C CA . THR A 1 268 ? 9.718 -5.480 7.655 1.00 90.69 268 THR A CA 1
ATOM 1994 C C . THR A 1 268 ? 8.441 -6.308 7.744 1.00 90.69 268 THR A C 1
ATOM 1996 O O . THR A 1 268 ? 7.697 -6.400 6.768 1.00 90.69 268 THR A O 1
ATOM 1999 N N . ASP A 1 269 ? 8.152 -6.842 8.927 1.00 91.31 269 ASP A N 1
ATOM 2000 C CA . ASP A 1 269 ? 7.083 -7.810 9.157 1.00 91.31 269 ASP A CA 1
ATOM 2001 C C . ASP A 1 269 ? 5.717 -7.119 9.086 1.00 91.31 269 ASP A C 1
ATOM 2003 O O . ASP A 1 269 ? 4.785 -7.613 8.447 1.00 91.31 269 ASP A O 1
ATOM 2007 N N . LEU A 1 270 ? 5.614 -5.910 9.656 1.00 91.31 270 LEU A N 1
ATOM 2008 C CA . LEU A 1 270 ? 4.431 -5.059 9.515 1.00 91.31 270 LEU A CA 1
ATOM 2009 C C . LEU A 1 270 ? 4.152 -4.729 8.041 1.00 91.31 270 LEU A C 1
ATOM 2011 O O . LEU A 1 270 ? 3.008 -4.806 7.585 1.00 91.31 270 LEU A O 1
ATOM 2015 N N . LEU A 1 271 ? 5.191 -4.363 7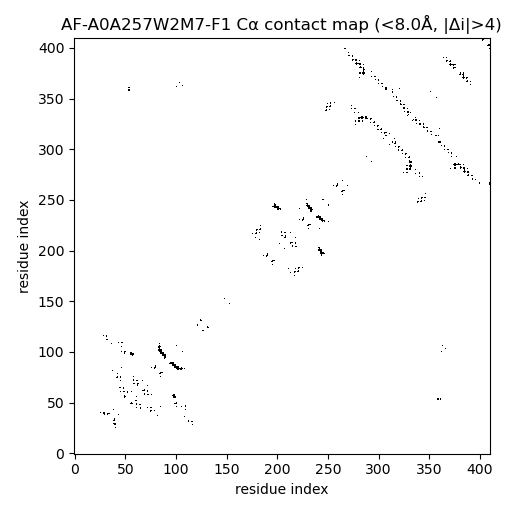.289 1.00 91.12 271 LEU A N 1
ATOM 2016 C CA . LEU A 1 271 ? 5.070 -3.994 5.881 1.00 91.12 271 LEU A CA 1
ATOM 2017 C C . LEU A 1 271 ? 4.718 -5.203 4.990 1.00 91.12 271 LEU A C 1
ATOM 2019 O O . LEU A 1 271 ? 3.931 -5.055 4.048 1.00 91.12 271 LEU A O 1
ATOM 2023 N N . GLU A 1 272 ? 5.214 -6.403 5.301 1.00 92.31 272 GLU A N 1
ATOM 2024 C CA . GLU A 1 272 ? 4.838 -7.645 4.614 1.00 92.31 272 GLU A CA 1
ATOM 2025 C C . GLU A 1 272 ? 3.377 -8.047 4.879 1.00 92.31 272 GLU A C 1
ATOM 2027 O O . GLU A 1 272 ? 2.633 -8.350 3.933 1.00 92.31 272 GLU A O 1
ATOM 2032 N N . VAL A 1 273 ? 2.941 -8.002 6.144 1.00 93.62 273 VAL A N 1
ATOM 2033 C CA . VAL A 1 273 ? 1.543 -8.261 6.528 1.00 93.62 273 VAL A CA 1
ATOM 2034 C C . VAL A 1 273 ? 0.615 -7.256 5.847 1.00 93.62 273 VAL A C 1
ATOM 2036 O O . VAL A 1 273 ? -0.387 -7.660 5.251 1.00 93.62 273 VAL A O 1
ATOM 2039 N N . ARG A 1 274 ? 0.983 -5.967 5.836 1.00 94.19 274 ARG A N 1
ATOM 2040 C CA . ARG A 1 274 ? 0.251 -4.911 5.123 1.00 94.19 274 ARG A CA 1
ATOM 2041 C C . ARG A 1 274 ? 0.093 -5.238 3.641 1.00 94.19 274 ARG A C 1
ATOM 2043 O O . ARG A 1 274 ? -1.031 -5.248 3.148 1.00 94.19 274 ARG A O 1
ATOM 2050 N N . ALA A 1 275 ? 1.181 -5.549 2.934 1.00 94.19 275 ALA A N 1
ATOM 2051 C CA . ALA A 1 275 ? 1.124 -5.878 1.507 1.00 94.19 275 ALA A CA 1
ATOM 2052 C C . ALA A 1 275 ? 0.198 -7.078 1.227 1.00 94.19 275 ALA A C 1
ATOM 2054 O O . ALA A 1 275 ? -0.582 -7.055 0.275 1.00 94.19 275 ALA A O 1
ATOM 2055 N N . SER A 1 276 ? 0.247 -8.108 2.075 1.00 94.25 276 SER A N 1
ATOM 2056 C CA . SER A 1 276 ? -0.589 -9.306 1.935 1.00 94.25 276 SER A CA 1
ATOM 2057 C C . SER A 1 276 ? -2.072 -9.027 2.217 1.00 94.25 276 SER A C 1
ATOM 2059 O O . SER A 1 276 ? -2.931 -9.492 1.466 1.00 94.25 276 SER A O 1
ATOM 2061 N N . LEU A 1 277 ? -2.385 -8.218 3.236 1.00 95.94 277 LEU A N 1
ATOM 2062 C CA . LEU A 1 277 ? -3.764 -7.836 3.555 1.00 95.94 277 LEU A CA 1
ATOM 2063 C C . LEU A 1 277 ? -4.387 -6.969 2.451 1.00 95.94 277 LEU A C 1
ATOM 2065 O O . LEU A 1 277 ? -5.540 -7.185 2.087 1.00 95.94 277 LEU A O 1
ATOM 2069 N N . LEU A 1 278 ? -3.619 -6.038 1.876 1.00 96.62 278 LEU A N 1
ATOM 2070 C CA . LEU A 1 278 ? -4.066 -5.201 0.757 1.00 96.62 278 LEU A CA 1
ATOM 2071 C C . LEU A 1 278 ? -4.350 -6.019 -0.507 1.00 96.62 278 LEU A C 1
ATOM 2073 O O . LEU A 1 278 ? -5.344 -5.760 -1.184 1.00 96.62 278 LEU A O 1
ATOM 2077 N N . GLY A 1 279 ? -3.545 -7.053 -0.777 1.00 97.19 279 GLY A N 1
ATOM 2078 C CA . GLY A 1 279 ? -3.844 -8.045 -1.813 1.00 97.19 279 GLY A CA 1
ATOM 2079 C C . GLY A 1 279 ? -5.221 -8.681 -1.620 1.00 97.19 279 GLY A C 1
ATOM 2080 O O . GLY A 1 279 ? -6.042 -8.673 -2.535 1.00 97.19 279 GLY A O 1
ATOM 2081 N N . GLN A 1 280 ? -5.506 -9.160 -0.407 1.00 97.81 280 GLN A N 1
ATOM 2082 C CA . GLN A 1 280 ? -6.795 -9.782 -0.092 1.00 97.81 280 GLN A CA 1
ATOM 2083 C C . GLN A 1 280 ? -7.968 -8.791 -0.114 1.00 97.81 280 GLN A C 1
ATOM 2085 O O . GLN A 1 280 ? -9.079 -9.188 -0.460 1.00 97.81 280 GLN A O 1
ATOM 2090 N N . CYS A 1 281 ? -7.738 -7.508 0.184 1.00 98.06 281 CYS A N 1
ATOM 2091 C CA . CYS A 1 281 ? -8.748 -6.463 0.000 1.00 98.06 281 CYS A CA 1
ATOM 2092 C C . CYS A 1 281 ? -9.092 -6.281 -1.487 1.00 98.06 281 CYS A C 1
ATOM 2094 O O . CYS A 1 281 ? -10.267 -6.294 -1.845 1.00 98.06 281 CYS A O 1
ATOM 2096 N N . ALA A 1 282 ? -8.082 -6.189 -2.361 1.00 98.00 282 ALA A N 1
ATOM 2097 C CA . ALA A 1 282 ? -8.290 -6.079 -3.805 1.00 98.00 282 ALA A CA 1
ATOM 2098 C C . ALA A 1 282 ? -8.985 -7.324 -4.387 1.00 98.00 282 ALA A C 1
ATOM 2100 O O . ALA A 1 282 ? -9.923 -7.181 -5.168 1.00 98.00 282 ALA A O 1
ATOM 2101 N N . ARG A 1 283 ? -8.593 -8.531 -3.948 1.00 98.12 283 ARG A N 1
ATOM 2102 C CA . ARG A 1 283 ? -9.259 -9.792 -4.318 1.00 98.12 283 ARG A CA 1
ATOM 2103 C C . ARG A 1 283 ? -10.723 -9.821 -3.884 1.00 98.12 283 ARG A C 1
ATOM 2105 O O . ARG A 1 283 ? -11.579 -10.111 -4.698 1.00 98.12 283 ARG A O 1
ATOM 2112 N N . LEU A 1 284 ? -11.037 -9.531 -2.621 1.00 97.81 284 LEU A N 1
ATOM 2113 C CA . LEU A 1 284 ? -12.431 -9.564 -2.156 1.00 97.81 284 LEU A CA 1
ATOM 2114 C C . LEU A 1 284 ? -13.283 -8.446 -2.762 1.00 97.81 284 LEU A C 1
ATOM 2116 O O . LEU A 1 284 ? -14.489 -8.619 -2.921 1.00 97.81 284 LEU A O 1
ATOM 2120 N N . GLY A 1 285 ? -12.676 -7.308 -3.096 1.00 97.81 285 GLY A N 1
ATOM 2121 C CA . GLY A 1 285 ? -13.370 -6.205 -3.745 1.00 97.81 285 GLY A CA 1
ATOM 2122 C C . GLY A 1 285 ? -13.754 -6.478 -5.203 1.00 97.81 285 GLY A C 1
ATOM 2123 O O . GLY A 1 285 ? -14.642 -5.790 -5.689 1.00 97.81 285 GLY A O 1
ATOM 2124 N N . THR A 1 286 ? -13.196 -7.484 -5.893 1.00 98.19 286 THR A N 1
ATOM 2125 C CA . THR A 1 286 ? -13.679 -7.847 -7.247 1.00 98.19 286 THR A CA 1
ATOM 2126 C C . THR A 1 286 ? -15.124 -8.329 -7.232 1.00 98.19 286 THR A C 1
ATOM 2128 O O . THR A 1 286 ? -15.884 -8.039 -8.147 1.00 98.19 286 THR A O 1
ATOM 2131 N N . ASP A 1 287 ? -15.507 -9.021 -6.159 1.00 96.44 287 ASP A N 1
ATOM 2132 C CA . ASP A 1 287 ? -16.811 -9.675 -6.037 1.00 96.44 287 ASP A CA 1
ATOM 2133 C C . ASP A 1 287 ? -17.813 -8.828 -5.234 1.00 96.44 287 ASP A C 1
ATOM 2135 O O . ASP A 1 287 ? -19.007 -9.127 -5.205 1.00 96.44 287 ASP A O 1
ATOM 2139 N N . ARG A 1 288 ? -17.320 -7.812 -4.510 1.00 98.06 288 ARG A N 1
ATOM 2140 C CA . ARG A 1 288 ? -18.076 -7.089 -3.473 1.00 98.06 288 ARG A CA 1
ATOM 2141 C C . ARG A 1 288 ? -18.147 -5.581 -3.666 1.00 98.06 288 ARG A C 1
ATOM 2143 O O . ARG A 1 288 ? -19.049 -4.970 -3.096 1.00 98.06 288 ARG A O 1
ATOM 2150 N N . ALA A 1 289 ? -17.209 -4.972 -4.391 1.00 98.06 289 ALA A N 1
ATOM 2151 C CA . ALA A 1 289 ? -17.179 -3.523 -4.534 1.00 98.06 289 ALA A CA 1
ATOM 2152 C C . ALA A 1 289 ? -18.403 -3.026 -5.312 1.00 98.06 289 ALA A C 1
ATOM 2154 O O . ALA A 1 289 ? -18.799 -3.584 -6.336 1.00 98.06 289 ALA A O 1
ATOM 2155 N N . THR A 1 290 ? -18.999 -1.948 -4.818 1.00 98.31 290 THR A N 1
ATOM 2156 C CA . THR A 1 290 ? -20.117 -1.272 -5.475 1.00 98.31 290 THR A CA 1
ATOM 2157 C C . THR A 1 290 ? -19.615 -0.209 -6.455 1.00 98.31 290 THR A C 1
ATOM 2159 O O . THR A 1 290 ? -18.454 0.200 -6.413 1.00 98.31 290 THR A O 1
ATOM 2162 N N . GLY A 1 291 ? -20.501 0.304 -7.316 1.00 97.19 291 GLY A N 1
ATOM 2163 C CA . GLY A 1 291 ? -20.173 1.441 -8.186 1.00 97.19 291 GLY A CA 1
ATOM 2164 C C . GLY A 1 291 ? -19.659 2.661 -7.409 1.00 97.19 291 GLY A C 1
ATOM 2165 O O . GLY A 1 291 ? -18.687 3.280 -7.825 1.00 97.19 291 GLY A O 1
ATOM 2166 N N . ASP A 1 292 ? -20.241 2.945 -6.240 1.00 98.06 292 ASP A N 1
ATOM 2167 C CA . ASP A 1 292 ? -19.820 4.041 -5.356 1.00 98.06 292 ASP A CA 1
ATOM 2168 C C . ASP A 1 292 ? -18.434 3.797 -4.721 1.00 98.06 292 ASP A C 1
ATOM 2170 O O . ASP A 1 292 ? -17.656 4.737 -4.553 1.00 98.06 292 ASP A O 1
ATOM 2174 N N . ASP A 1 293 ? -18.067 2.543 -4.430 1.00 98.31 293 ASP A N 1
ATOM 2175 C CA . ASP A 1 293 ? -16.712 2.205 -3.968 1.00 98.31 293 ASP A CA 1
ATOM 2176 C C . ASP A 1 293 ? -15.663 2.471 -5.058 1.00 98.31 293 ASP A C 1
ATOM 2178 O O . ASP A 1 293 ? -14.620 3.070 -4.783 1.00 98.31 293 ASP A O 1
ATOM 2182 N N . PHE A 1 294 ? -15.949 2.080 -6.304 1.00 98.50 294 PHE A N 1
ATOM 2183 C CA . PHE A 1 294 ? -15.059 2.355 -7.433 1.00 98.50 294 PHE A CA 1
ATOM 2184 C C . PHE A 1 294 ? -14.951 3.852 -7.741 1.00 98.50 294 PHE A C 1
ATOM 2186 O O . PHE A 1 294 ? -13.850 4.362 -7.920 1.00 98.50 294 PHE A O 1
ATOM 2193 N N . ASP A 1 295 ? -16.069 4.572 -7.722 1.00 98.12 295 ASP A N 1
ATOM 2194 C CA . ASP A 1 295 ? -16.113 6.025 -7.876 1.00 98.12 295 ASP A CA 1
ATOM 2195 C C . ASP A 1 295 ? -15.264 6.758 -6.819 1.00 98.12 295 ASP A C 1
ATOM 2197 O O . ASP A 1 295 ? -14.614 7.762 -7.114 1.00 98.12 295 ASP A O 1
ATOM 2201 N N . LYS A 1 296 ? -15.256 6.280 -5.567 1.00 98.25 296 LYS A N 1
ATOM 2202 C CA . LYS A 1 296 ? -14.391 6.822 -4.504 1.00 98.25 296 LYS A CA 1
ATOM 2203 C C . LYS A 1 296 ? -12.915 6.526 -4.762 1.00 98.25 296 LYS A C 1
ATOM 2205 O O . LYS A 1 296 ? -12.085 7.408 -4.546 1.00 98.25 296 LYS A O 1
ATOM 2210 N N . LEU A 1 297 ? -12.593 5.312 -5.216 1.00 98.00 297 LEU A N 1
ATOM 2211 C CA . LEU A 1 297 ? -11.228 4.917 -5.572 1.00 98.00 297 LEU A CA 1
ATOM 2212 C C . LEU A 1 297 ? -10.685 5.767 -6.727 1.00 98.00 297 LEU A C 1
ATOM 2214 O O . LEU A 1 297 ? -9.592 6.314 -6.601 1.00 98.00 297 LEU A O 1
ATOM 2218 N N . ASP A 1 298 ? -11.457 5.950 -7.799 1.00 97.38 298 ASP A N 1
ATOM 2219 C CA . ASP A 1 298 ? -11.041 6.747 -8.959 1.00 97.38 298 ASP A CA 1
ATOM 2220 C C . ASP A 1 298 ? -10.856 8.231 -8.594 1.00 97.38 298 ASP A C 1
ATOM 2222 O O . ASP A 1 298 ? -9.797 8.793 -8.870 1.00 97.38 298 ASP A O 1
ATOM 2226 N N . ARG A 1 299 ? -11.792 8.844 -7.848 1.00 97.31 299 ARG A N 1
ATOM 2227 C CA . ARG A 1 299 ? -11.635 10.230 -7.348 1.00 97.31 299 ARG A CA 1
ATOM 2228 C C . ARG A 1 299 ? -10.383 10.415 -6.483 1.00 97.31 299 ARG A C 1
ATOM 2230 O O . ARG A 1 299 ? -9.745 11.461 -6.554 1.00 97.31 299 ARG A O 1
ATOM 2237 N N . ASN A 1 300 ? -10.031 9.427 -5.656 1.00 96.00 300 ASN A N 1
ATOM 2238 C CA . ASN A 1 300 ? -8.819 9.468 -4.835 1.00 96.00 300 ASN A CA 1
ATOM 2239 C C . ASN A 1 300 ? -7.537 9.336 -5.679 1.00 96.00 300 ASN A C 1
ATOM 2241 O O . ASN A 1 300 ? -6.555 10.023 -5.395 1.00 96.00 300 ASN A O 1
ATOM 2245 N N . ILE A 1 301 ? -7.549 8.504 -6.726 1.00 93.62 301 ILE A N 1
ATOM 2246 C CA . ILE A 1 301 ? -6.443 8.418 -7.688 1.00 93.62 301 ILE A CA 1
ATOM 2247 C C . ILE A 1 301 ? -6.266 9.759 -8.413 1.00 93.62 301 ILE A C 1
ATOM 2249 O O . ILE A 1 301 ? -5.142 10.253 -8.489 1.00 93.62 301 ILE A O 1
ATOM 2253 N N . ASP A 1 302 ? -7.356 10.355 -8.904 1.00 90.56 302 ASP A N 1
ATOM 2254 C CA . ASP A 1 302 ? -7.337 11.613 -9.657 1.00 90.56 302 ASP A CA 1
ATOM 2255 C C . ASP A 1 302 ? -6.852 12.800 -8.795 1.00 90.56 302 ASP A C 1
ATOM 2257 O O . ASP A 1 302 ? -6.017 13.588 -9.244 1.00 90.56 302 ASP A O 1
ATOM 2261 N N . ASP A 1 303 ? -7.309 12.915 -7.540 1.00 89.00 303 ASP A N 1
ATOM 2262 C CA . ASP A 1 303 ? -6.839 13.938 -6.586 1.00 89.00 303 ASP A CA 1
ATOM 2263 C C . ASP A 1 303 ? -5.343 13.777 -6.264 1.00 89.00 303 ASP A C 1
ATOM 2265 O O . ASP A 1 303 ? -4.593 14.757 -6.268 1.00 89.00 303 ASP A O 1
ATOM 2269 N N . LEU A 1 304 ? -4.874 12.542 -6.052 1.00 86.31 304 LEU A N 1
ATOM 2270 C CA . LEU A 1 304 ? -3.459 12.269 -5.810 1.00 86.31 304 LEU A CA 1
ATOM 2271 C C . LEU A 1 304 ? -2.594 12.583 -7.045 1.00 86.31 304 LEU A C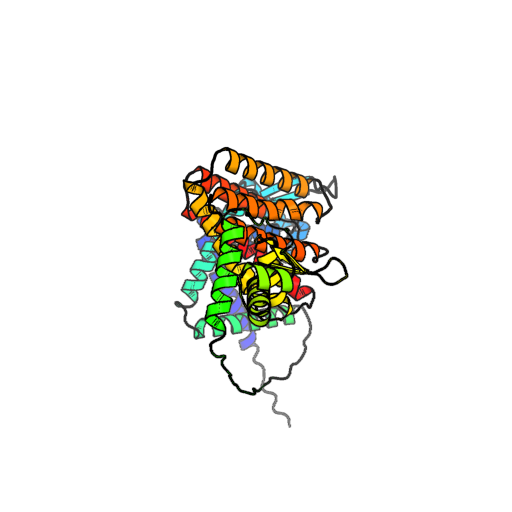 1
ATOM 2273 O O . LEU A 1 304 ? -1.541 13.207 -6.905 1.00 86.31 304 LEU A O 1
ATOM 2277 N N . GLU A 1 305 ? -3.038 12.205 -8.246 1.00 85.75 305 GLU A N 1
ATOM 2278 C CA . GLU A 1 305 ? -2.363 12.523 -9.512 1.00 85.75 305 GLU A CA 1
ATOM 2279 C C . GLU A 1 305 ? -2.260 14.038 -9.735 1.00 85.75 305 GLU A C 1
ATOM 2281 O O . GLU A 1 305 ? -1.173 14.553 -10.019 1.00 85.75 305 GLU A O 1
ATOM 2286 N N . LEU A 1 306 ? -3.352 14.775 -9.504 1.00 82.88 306 LEU A N 1
ATOM 2287 C CA . LEU A 1 306 ? -3.367 16.233 -9.592 1.00 82.88 306 LEU A CA 1
ATOM 2288 C C . LEU A 1 306 ? -2.394 16.877 -8.591 1.00 82.88 306 LEU A C 1
ATOM 2290 O O . LEU A 1 306 ? -1.658 17.796 -8.963 1.00 82.88 306 LEU A O 1
ATOM 2294 N N . ARG A 1 307 ? -2.341 16.393 -7.343 1.00 80.19 307 ARG A N 1
ATOM 2295 C CA . ARG A 1 307 ? -1.402 16.892 -6.320 1.00 80.19 307 ARG A CA 1
ATOM 2296 C C . ARG A 1 307 ? 0.047 16.645 -6.708 1.00 80.19 307 ARG A C 1
ATOM 2298 O O . ARG A 1 307 ? 0.834 17.583 -6.666 1.00 80.19 307 ARG A O 1
ATOM 2305 N N . ILE A 1 308 ? 0.392 15.440 -7.159 1.00 75.50 308 ILE A N 1
ATOM 2306 C CA . ILE A 1 308 ? 1.755 15.103 -7.609 1.00 75.50 308 ILE A CA 1
ATOM 2307 C C . ILE A 1 308 ? 2.193 15.992 -8.789 1.00 75.50 308 ILE A C 1
ATOM 2309 O O . ILE A 1 308 ? 3.365 16.377 -8.876 1.00 75.50 308 ILE A O 1
ATOM 2313 N N . ALA A 1 309 ? 1.259 16.342 -9.681 1.00 73.62 309 ALA A N 1
ATOM 2314 C CA . ALA A 1 309 ? 1.517 17.198 -10.835 1.00 73.62 309 ALA A CA 1
ATOM 2315 C C . ALA A 1 309 ? 1.643 18.695 -10.488 1.00 73.62 309 ALA A C 1
ATOM 2317 O O . ALA A 1 309 ? 2.460 19.393 -11.090 1.00 73.62 309 ALA A O 1
ATOM 2318 N N . THR A 1 310 ? 0.845 19.201 -9.541 1.00 67.31 310 THR A N 1
ATOM 2319 C CA . THR A 1 310 ? 0.687 20.652 -9.295 1.00 67.31 310 THR A CA 1
ATOM 2320 C C . THR A 1 310 ? 1.316 21.149 -7.993 1.00 67.31 310 THR A C 1
ATOM 2322 O O . THR A 1 310 ? 1.852 22.258 -7.949 1.00 67.31 310 THR A O 1
ATOM 2325 N N . VAL A 1 311 ? 1.297 20.340 -6.935 1.00 59.97 311 VAL A N 1
ATOM 2326 C CA . VAL A 1 311 ? 1.708 20.727 -5.585 1.00 59.97 311 VAL A CA 1
ATOM 2327 C C . VAL A 1 311 ? 3.159 20.303 -5.355 1.00 59.97 311 VAL A C 1
ATOM 2329 O O . VAL A 1 311 ? 3.514 19.130 -5.419 1.00 59.97 311 VAL A O 1
ATOM 2332 N N . HIS A 1 312 ? 4.035 21.275 -5.085 1.00 58.53 312 HIS A N 1
ATOM 2333 C CA . HIS A 1 312 ? 5.435 20.991 -4.735 1.00 58.53 312 HIS A CA 1
ATOM 2334 C C . HIS A 1 312 ? 5.626 20.546 -3.274 1.00 58.53 312 HIS A C 1
ATOM 2336 O O . HIS A 1 312 ? 6.712 20.081 -2.932 1.00 58.53 312 HIS A O 1
ATOM 2342 N N . ASP A 1 313 ? 4.584 20.637 -2.446 1.00 64.75 313 ASP A N 1
ATOM 2343 C CA . ASP A 1 313 ? 4.547 20.089 -1.090 1.00 64.75 313 ASP A CA 1
ATOM 2344 C C . ASP A 1 313 ? 4.238 18.578 -1.099 1.00 64.75 313 ASP A C 1
ATOM 2346 O O . ASP A 1 313 ? 3.194 18.122 -1.570 1.00 64.75 313 ASP A O 1
ATOM 2350 N N . GLN A 1 314 ? 5.166 17.796 -0.550 1.00 65.00 314 GLN A N 1
ATOM 2351 C CA . GLN A 1 314 ? 5.051 16.344 -0.438 1.00 65.00 314 GLN A CA 1
ATOM 2352 C C . GLN A 1 314 ? 4.071 15.918 0.666 1.00 65.00 314 GLN A C 1
ATOM 2354 O O . GLN A 1 314 ? 3.409 14.888 0.519 1.00 65.00 314 GLN A O 1
ATOM 2359 N N . MET A 1 315 ? 3.932 16.706 1.739 1.00 70.44 315 MET A N 1
ATOM 2360 C CA . MET A 1 315 ? 3.059 16.379 2.873 1.00 70.44 315 MET A CA 1
ATOM 2361 C C . MET A 1 315 ? 1.589 16.355 2.442 1.00 70.44 315 MET A C 1
ATOM 2363 O O . MET A 1 315 ? 0.855 15.425 2.781 1.00 70.44 315 MET A O 1
ATOM 2367 N N . ALA A 1 316 ? 1.190 17.299 1.582 1.00 73.12 316 ALA A N 1
ATOM 2368 C CA . ALA A 1 316 ? -0.138 17.364 0.969 1.00 73.12 316 ALA A CA 1
ATOM 2369 C C . ALA A 1 316 ? -0.549 16.115 0.156 1.00 73.12 316 ALA A C 1
ATOM 2371 O O . ALA A 1 316 ? -1.730 15.983 -0.177 1.00 73.12 316 ALA A O 1
ATOM 2372 N N . SER A 1 317 ? 0.391 15.211 -0.161 1.00 76.06 317 SER A N 1
ATOM 2373 C CA . SER A 1 317 ? 0.147 13.959 -0.896 1.00 76.06 317 SER A CA 1
ATOM 2374 C C . SER A 1 317 ? 0.068 12.709 -0.001 1.00 76.06 317 SER A C 1
ATOM 2376 O O . SER A 1 317 ? -0.394 11.669 -0.469 1.00 76.06 317 SER A O 1
ATOM 2378 N N . ILE A 1 318 ? 0.477 12.775 1.276 1.00 79.69 318 ILE A N 1
ATOM 2379 C CA . ILE A 1 318 ? 0.516 11.601 2.177 1.00 79.69 318 ILE A CA 1
ATOM 2380 C C . ILE A 1 318 ? -0.894 11.099 2.509 1.00 79.69 318 ILE A C 1
ATOM 2382 O O . ILE A 1 318 ? -1.155 9.896 2.416 1.00 79.69 318 ILE A O 1
ATOM 2386 N N . ALA A 1 319 ? -1.813 12.001 2.866 1.00 84.69 319 ALA A N 1
ATOM 2387 C CA . ALA A 1 319 ? -3.183 11.619 3.210 1.00 84.69 319 ALA A CA 1
ATOM 2388 C C . ALA A 1 319 ? -3.892 10.922 2.025 1.00 84.69 319 ALA A C 1
ATOM 2390 O O . ALA A 1 319 ? -4.186 9.734 2.169 1.00 84.69 319 ALA A O 1
ATOM 2391 N N . PRO A 1 320 ? -4.000 11.515 0.813 1.00 85.56 320 PRO A N 1
ATOM 2392 C CA . PRO A 1 320 ? -4.586 10.824 -0.341 1.00 85.56 320 PRO A CA 1
ATOM 2393 C C . PRO A 1 320 ? -3.893 9.496 -0.683 1.00 85.56 320 PRO A C 1
ATOM 2395 O O . PRO A 1 320 ? -4.563 8.514 -1.009 1.00 85.56 320 PRO A O 1
ATOM 2398 N N . ALA A 1 321 ? -2.560 9.423 -0.556 1.00 84.88 321 ALA A N 1
ATOM 2399 C CA . ALA A 1 321 ? -1.803 8.203 -0.828 1.00 84.88 321 ALA A CA 1
ATOM 2400 C C . ALA A 1 321 ? -2.074 7.064 0.170 1.00 84.88 321 ALA A C 1
ATOM 2402 O O . ALA A 1 321 ? -2.001 5.898 -0.235 1.00 84.88 321 ALA A O 1
ATOM 2403 N N . THR A 1 322 ? -2.381 7.379 1.434 1.00 88.75 322 THR A N 1
ATOM 2404 C CA . THR A 1 322 ? -2.784 6.392 2.454 1.00 88.75 322 THR A CA 1
ATOM 2405 C C . THR A 1 322 ? -4.276 6.058 2.377 1.00 88.75 322 THR A C 1
ATOM 2407 O O . THR A 1 322 ? -4.634 4.884 2.481 1.00 88.75 322 THR A O 1
ATOM 2410 N N . ASP A 1 323 ? -5.130 7.043 2.087 1.00 92.75 323 ASP A N 1
ATOM 2411 C CA . ASP A 1 323 ? -6.585 6.883 1.967 1.00 92.75 323 ASP A CA 1
ATOM 2412 C C . ASP A 1 323 ? -7.003 5.929 0.849 1.00 92.75 323 ASP A C 1
ATOM 2414 O O . ASP A 1 323 ? -7.972 5.192 1.024 1.00 92.75 323 ASP A O 1
ATOM 2418 N N . PHE A 1 324 ? -6.235 5.843 -0.245 1.00 94.94 324 PHE A N 1
ATOM 2419 C CA . PHE A 1 324 ? -6.436 4.819 -1.278 1.00 94.94 324 PHE A CA 1
ATOM 2420 C C . PHE A 1 324 ? -6.599 3.411 -0.683 1.00 94.94 324 PHE A C 1
ATOM 2422 O O . PHE A 1 324 ? -7.485 2.646 -1.063 1.00 94.94 324 PHE A O 1
ATOM 2429 N N . TYR A 1 325 ? -5.740 3.069 0.279 1.00 95.00 325 TYR A N 1
ATOM 2430 C CA . TYR A 1 325 ? -5.723 1.752 0.902 1.00 95.00 325 TYR A CA 1
ATOM 2431 C C . TYR A 1 325 ? -6.910 1.561 1.856 1.00 95.00 325 TYR A C 1
ATOM 2433 O O . TYR A 1 325 ? -7.505 0.483 1.871 1.00 95.00 325 TYR A O 1
ATOM 2441 N N . ARG A 1 326 ? -7.310 2.617 2.582 1.00 95.94 326 ARG A N 1
ATOM 2442 C CA . ARG A 1 326 ? -8.529 2.633 3.412 1.00 95.94 326 ARG A CA 1
ATOM 2443 C C . ARG A 1 326 ? -9.784 2.409 2.557 1.00 95.94 326 ARG A C 1
ATOM 2445 O O . ARG A 1 326 ? -10.654 1.619 2.922 1.00 95.94 326 ARG A O 1
ATOM 2452 N N . LEU A 1 327 ? -9.860 3.045 1.384 1.00 97.88 327 LEU A N 1
ATOM 2453 C CA . LEU A 1 327 ? -10.940 2.859 0.409 1.00 97.88 327 LEU A CA 1
ATOM 2454 C C . LEU A 1 327 ? -10.952 1.438 -0.173 1.00 97.88 327 LEU A C 1
ATOM 2456 O O . LEU A 1 327 ? -12.006 0.805 -0.200 1.00 97.88 327 LEU A O 1
ATOM 2460 N N . ALA A 1 328 ? -9.793 0.893 -0.555 1.00 97.00 328 ALA A N 1
ATOM 2461 C CA . ALA A 1 328 ? -9.687 -0.476 -1.065 1.00 97.00 328 ALA A CA 1
ATOM 2462 C C . ALA A 1 328 ? -10.117 -1.530 -0.023 1.00 97.00 328 ALA A C 1
ATOM 2464 O O . ALA A 1 328 ? -10.760 -2.521 -0.368 1.00 97.00 328 ALA A O 1
ATOM 2465 N N . ALA A 1 329 ? -9.824 -1.305 1.263 1.00 97.44 329 ALA A N 1
ATOM 2466 C CA . ALA A 1 329 ? -10.299 -2.165 2.349 1.00 97.44 329 ALA A CA 1
ATOM 2467 C C . ALA A 1 329 ? -11.820 -2.076 2.560 1.00 97.44 329 ALA A C 1
ATOM 2469 O O . ALA A 1 329 ? -12.461 -3.081 2.871 1.00 97.44 329 ALA A O 1
ATOM 2470 N N . ARG A 1 330 ? -12.415 -0.892 2.364 1.00 98.00 330 ARG A N 1
ATOM 2471 C CA . ARG A 1 330 ? -13.873 -0.683 2.446 1.00 98.00 330 ARG A CA 1
ATOM 2472 C C . ARG A 1 330 ? -14.600 -1.364 1.286 1.00 98.00 330 ARG A C 1
ATOM 2474 O O . ARG A 1 330 ? -15.574 -2.066 1.535 1.00 98.00 330 ARG A O 1
ATOM 2481 N N . ALA A 1 331 ? -14.045 -1.290 0.076 1.00 97.94 331 ALA A N 1
ATOM 2482 C CA . ALA A 1 331 ? -14.538 -1.989 -1.114 1.00 97.94 331 ALA A CA 1
ATOM 2483 C C . ALA A 1 331 ? -14.559 -3.531 -0.974 1.00 97.94 331 ALA A C 1
ATOM 2485 O O . ALA A 1 331 ? -15.331 -4.207 -1.649 1.00 97.94 331 ALA A O 1
ATOM 2486 N N . ALA A 1 332 ? -13.761 -4.108 -0.067 1.00 97.44 332 ALA A N 1
ATOM 2487 C CA . ALA A 1 332 ? -13.800 -5.537 0.269 1.00 97.44 332 ALA A CA 1
ATOM 2488 C C . ALA A 1 332 ? -14.997 -5.944 1.160 1.00 97.44 332 ALA A C 1
ATOM 2490 O O . ALA A 1 332 ? -15.170 -7.136 1.455 1.00 97.44 332 ALA A O 1
ATOM 2491 N N . HIS A 1 333 ? -15.787 -4.972 1.642 1.00 96.38 333 HIS A N 1
ATOM 2492 C CA . HIS A 1 333 ? -16.945 -5.139 2.536 1.00 96.38 333 HIS A CA 1
ATOM 2493 C C . HIS A 1 333 ? -16.682 -6.116 3.696 1.00 96.38 333 HIS A C 1
ATOM 2495 O O . HIS A 1 333 ? -17.486 -6.987 4.024 1.00 96.38 333 HIS A O 1
ATOM 2501 N N . ASN A 1 334 ? -15.500 -5.992 4.309 1.00 95.62 334 ASN A N 1
ATOM 2502 C CA . ASN A 1 334 ? -15.061 -6.802 5.443 1.00 95.62 334 ASN A CA 1
ATOM 2503 C C . ASN A 1 334 ? -14.612 -5.882 6.597 1.00 95.62 334 ASN A C 1
ATOM 2505 O O . ASN A 1 334 ? -13.488 -5.375 6.562 1.00 95.62 334 ASN A O 1
ATOM 2509 N N . PRO A 1 335 ? -15.447 -5.677 7.637 1.00 88.56 335 PRO A N 1
ATOM 2510 C CA . PRO A 1 335 ? -15.153 -4.737 8.722 1.00 88.56 335 PRO A CA 1
ATOM 2511 C C . PRO A 1 335 ? -13.831 -4.994 9.458 1.00 88.56 335 PRO A C 1
ATOM 2513 O O . PRO A 1 335 ? -13.189 -4.044 9.898 1.00 88.56 335 PRO A O 1
ATOM 2516 N N . LEU A 1 336 ? -13.385 -6.254 9.561 1.00 89.69 336 LEU A N 1
ATOM 2517 C CA . LEU A 1 336 ? -12.102 -6.582 10.192 1.00 89.69 336 LEU A CA 1
ATOM 2518 C C . LEU A 1 336 ? -10.911 -6.172 9.312 1.00 89.69 336 LEU A C 1
ATOM 2520 O O . LEU A 1 336 ? -9.898 -5.715 9.834 1.00 89.69 336 LEU A O 1
ATOM 2524 N N . MET A 1 337 ? -11.032 -6.290 7.986 1.00 93.38 337 MET A N 1
ATOM 2525 C CA . MET A 1 337 ? -10.000 -5.794 7.070 1.00 93.38 337 MET A CA 1
ATOM 2526 C C . MET A 1 337 ? -9.925 -4.270 7.089 1.00 93.38 337 MET A C 1
ATOM 2528 O O . MET A 1 337 ? -8.821 -3.744 7.150 1.00 93.38 337 MET A O 1
ATOM 2532 N N . VAL A 1 338 ? -11.066 -3.571 7.118 1.00 91.50 338 VAL A N 1
ATOM 2533 C CA . VAL A 1 338 ? -11.102 -2.105 7.279 1.00 91.50 338 VAL A CA 1
ATOM 2534 C C . VAL A 1 338 ? -10.381 -1.692 8.562 1.00 91.50 338 VAL A C 1
ATOM 2536 O O . VAL A 1 338 ? -9.455 -0.893 8.502 1.00 91.50 338 VAL A O 1
ATOM 2539 N N . LEU A 1 339 ? -10.728 -2.303 9.700 1.00 88.38 339 LEU A N 1
ATOM 2540 C CA . LEU A 1 339 ? -10.113 -2.018 11.000 1.00 88.38 339 LEU A CA 1
ATOM 2541 C C . LEU A 1 339 ? -8.583 -2.203 10.999 1.00 88.38 339 LEU A C 1
ATOM 2543 O O . LEU A 1 339 ? -7.858 -1.365 11.533 1.00 88.38 339 LEU A O 1
ATOM 2547 N N . LEU A 1 340 ? -8.089 -3.292 10.402 1.00 92.00 340 LEU A N 1
ATOM 2548 C CA . LEU A 1 340 ? -6.655 -3.587 10.329 1.00 92.00 340 LEU A CA 1
ATOM 2549 C C . LEU A 1 340 ? -5.918 -2.699 9.314 1.00 92.00 340 LEU A C 1
ATOM 2551 O O . LEU A 1 340 ? -4.796 -2.275 9.586 1.00 92.00 340 LEU A O 1
ATOM 2555 N N . VAL A 1 341 ? -6.519 -2.409 8.155 1.00 94.19 341 VAL A N 1
ATOM 2556 C CA . VAL A 1 341 ? -5.907 -1.539 7.139 1.00 94.19 341 VAL A CA 1
ATOM 2557 C C . VAL A 1 341 ? -5.878 -0.088 7.598 1.00 94.19 341 VAL A C 1
ATOM 2559 O O . VAL A 1 341 ? -4.834 0.535 7.434 1.00 94.19 341 VAL A O 1
ATOM 2562 N N . ASP A 1 342 ? -6.947 0.427 8.212 1.00 90.88 342 ASP A N 1
ATOM 2563 C CA . ASP A 1 342 ? -6.971 1.781 8.779 1.00 90.88 342 ASP A CA 1
ATOM 2564 C C . ASP A 1 342 ? -5.832 1.922 9.817 1.00 90.88 342 ASP A C 1
ATOM 2566 O O . ASP A 1 342 ? -4.980 2.796 9.667 1.00 90.88 342 ASP A O 1
ATOM 2570 N N . ALA A 1 343 ? -5.690 0.966 10.749 1.00 89.31 343 ALA A N 1
ATOM 2571 C CA . ALA A 1 343 ? -4.635 0.991 11.773 1.00 89.31 343 ALA A CA 1
ATOM 2572 C C . ALA A 1 343 ? -3.208 0.966 11.186 1.00 89.31 343 ALA A C 1
ATOM 2574 O O . ALA A 1 343 ? -2.300 1.623 11.697 1.00 89.31 343 ALA A O 1
ATOM 2575 N N . MET A 1 344 ? -2.987 0.212 10.104 1.00 91.50 344 MET A N 1
ATOM 2576 C CA . MET A 1 344 ? -1.700 0.198 9.395 1.00 91.50 344 MET A CA 1
ATOM 2577 C C . MET A 1 344 ? -1.480 1.449 8.536 1.00 91.50 344 MET A C 1
ATOM 2579 O O . MET A 1 344 ? -0.336 1.862 8.348 1.00 91.50 344 MET A O 1
ATOM 2583 N N . ALA A 1 345 ? -2.544 2.047 7.999 1.00 90.19 345 ALA A N 1
ATOM 2584 C CA . ALA A 1 345 ? -2.476 3.275 7.217 1.00 90.19 345 ALA A CA 1
ATOM 2585 C C . ALA A 1 345 ? -2.113 4.482 8.094 1.00 90.19 345 ALA A C 1
ATOM 2587 O O . ALA A 1 345 ? -1.375 5.348 7.630 1.00 90.19 345 ALA A O 1
ATOM 2588 N N . ASP A 1 346 ? -2.547 4.501 9.357 1.00 88.00 346 ASP A N 1
ATOM 2589 C CA . ASP A 1 346 ? -2.160 5.521 10.340 1.00 88.00 346 ASP A CA 1
ATOM 2590 C C . ASP A 1 346 ? -0.667 5.410 10.685 1.00 88.00 346 ASP A C 1
ATOM 2592 O O . ASP A 1 346 ? 0.083 6.372 10.525 1.00 88.00 346 ASP A O 1
ATOM 2596 N N . LEU A 1 347 ? -0.198 4.201 11.031 1.00 88.44 347 LEU A N 1
ATOM 2597 C CA . LEU A 1 347 ? 1.217 3.926 11.322 1.00 88.44 347 LEU A CA 1
ATOM 2598 C C . LEU A 1 347 ? 2.146 4.317 10.167 1.00 88.44 347 LEU A C 1
ATOM 2600 O O . LEU A 1 347 ? 3.177 4.955 10.381 1.00 88.44 347 LEU A O 1
ATOM 2604 N N . VAL A 1 348 ? 1.782 3.940 8.938 1.00 87.12 348 VAL A N 1
ATOM 2605 C CA . VAL A 1 348 ? 2.559 4.285 7.741 1.00 87.12 348 VAL A CA 1
ATOM 2606 C C . VAL A 1 348 ? 2.440 5.775 7.416 1.00 87.12 348 VAL A C 1
ATOM 2608 O O . VAL A 1 348 ? 3.436 6.378 7.031 1.00 87.12 348 VAL A O 1
ATOM 2611 N N . GLY A 1 349 ? 1.269 6.391 7.593 1.00 85.50 349 GLY A N 1
ATOM 2612 C CA . GLY A 1 349 ? 1.066 7.824 7.368 1.00 85.50 349 GLY A CA 1
ATOM 2613 C C . GLY A 1 349 ? 1.922 8.691 8.290 1.00 85.50 349 GLY A C 1
ATOM 2614 O O . GLY A 1 349 ? 2.597 9.604 7.820 1.00 85.50 349 GLY A O 1
ATOM 2615 N N . GLU A 1 350 ? 1.968 8.364 9.582 1.00 83.25 350 GLU A N 1
ATOM 2616 C CA . GLU A 1 350 ? 2.842 9.028 10.555 1.00 83.25 350 GLU A CA 1
ATOM 2617 C C . GLU A 1 350 ? 4.325 8.795 10.260 1.00 83.25 350 GLU A C 1
ATOM 2619 O O . GLU A 1 350 ? 5.125 9.729 10.344 1.00 83.25 350 GLU A O 1
ATOM 2624 N N . MET A 1 351 ? 4.698 7.570 9.872 1.00 81.06 351 MET A N 1
ATOM 2625 C CA . MET A 1 351 ? 6.068 7.269 9.469 1.00 81.06 351 MET A CA 1
ATOM 2626 C C . MET A 1 351 ? 6.477 8.143 8.284 1.00 81.06 351 MET A C 1
ATOM 2628 O O . MET A 1 351 ? 7.455 8.875 8.411 1.00 81.06 351 MET A O 1
ATOM 2632 N N . LEU A 1 352 ? 5.689 8.149 7.201 1.00 79.31 352 LEU A N 1
ATOM 2633 C CA . LEU A 1 352 ? 5.892 8.986 6.012 1.00 79.31 352 LEU A CA 1
ATOM 2634 C C . LEU A 1 352 ? 5.948 10.483 6.351 1.00 79.31 352 LEU A C 1
ATOM 2636 O O . LEU A 1 352 ? 6.785 11.189 5.800 1.00 79.31 352 LEU A O 1
ATOM 2640 N N . ALA A 1 353 ? 5.113 10.969 7.274 1.00 79.06 353 ALA A N 1
ATOM 2641 C CA . ALA A 1 353 ? 5.143 12.363 7.722 1.00 79.06 353 ALA A CA 1
ATOM 2642 C C . ALA A 1 353 ? 6.416 12.709 8.521 1.00 79.06 353 ALA A C 1
ATOM 2644 O O . ALA A 1 353 ? 6.867 13.852 8.497 1.00 79.06 353 ALA A O 1
ATOM 2645 N N . SER A 1 354 ? 7.034 11.728 9.192 1.00 75.38 354 SER A N 1
ATOM 2646 C CA . SER A 1 354 ? 8.348 11.895 9.833 1.00 75.38 354 SER A CA 1
ATOM 2647 C C . SER A 1 354 ? 9.515 11.918 8.834 1.00 75.38 354 SER A C 1
ATOM 2649 O O . SER A 1 354 ? 10.618 12.346 9.181 1.00 75.38 354 SER A O 1
ATOM 2651 N N . LEU A 1 355 ? 9.289 11.462 7.595 1.00 68.31 355 LEU A N 1
ATOM 2652 C CA . LEU A 1 355 ? 10.273 11.492 6.519 1.00 68.31 355 LEU A CA 1
ATOM 2653 C C . LEU A 1 355 ? 10.174 12.846 5.816 1.00 68.31 355 LEU A C 1
ATOM 2655 O O . LEU A 1 355 ? 9.447 13.015 4.841 1.00 68.31 355 LEU A O 1
ATOM 2659 N N . HIS A 1 356 ? 10.935 13.820 6.324 1.00 59.88 356 HIS A N 1
ATOM 2660 C CA . HIS A 1 356 ? 10.927 15.209 5.851 1.00 59.88 356 HIS A CA 1
ATOM 2661 C C . HIS A 1 356 ? 11.080 15.373 4.327 1.00 59.88 356 HIS A C 1
ATOM 2663 O O . HIS A 1 356 ? 10.719 16.428 3.813 1.00 59.88 356 HIS 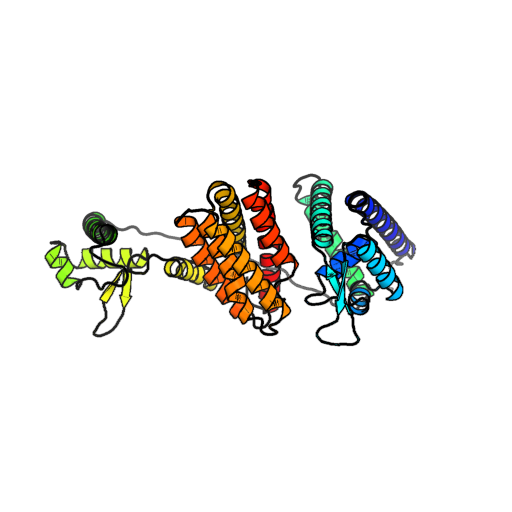A O 1
ATOM 2669 N N . HIS A 1 357 ? 11.645 14.387 3.617 1.00 60.12 357 HIS A N 1
ATOM 2670 C CA . HIS A 1 357 ? 11.649 14.296 2.155 1.00 60.12 357 HIS A CA 1
ATOM 2671 C C . HIS A 1 357 ? 11.303 12.864 1.712 1.00 60.12 357 HIS A C 1
ATOM 2673 O O . HIS A 1 357 ? 12.177 11.999 1.668 1.00 60.12 357 HIS A O 1
ATOM 2679 N N . TRP A 1 358 ? 10.054 12.614 1.324 1.00 57.22 358 TRP A N 1
ATOM 2680 C CA . TRP A 1 358 ? 9.655 11.347 0.711 1.00 57.22 358 TRP A CA 1
ATOM 2681 C C . TRP A 1 358 ? 9.929 11.373 -0.807 1.00 57.22 358 TRP A C 1
ATOM 2683 O O . TRP A 1 358 ? 9.549 12.344 -1.473 1.00 57.22 358 TRP A O 1
ATOM 2693 N N . PRO A 1 359 ? 10.544 10.334 -1.409 1.00 51.53 359 PRO A N 1
ATOM 2694 C CA . PRO A 1 359 ? 10.632 10.222 -2.864 1.00 51.53 359 PRO A CA 1
ATOM 2695 C C . PRO A 1 359 ? 9.224 10.291 -3.471 1.00 51.53 359 PRO A C 1
ATOM 2697 O O . PRO A 1 359 ? 8.376 9.458 -3.153 1.00 51.53 359 PRO A O 1
ATOM 2700 N N . ARG A 1 360 ? 8.955 11.318 -4.296 1.00 54.22 360 ARG A N 1
ATOM 2701 C CA . ARG A 1 360 ? 7.607 11.629 -4.814 1.00 54.22 360 ARG A CA 1
ATOM 2702 C C . ARG A 1 360 ? 6.898 10.364 -5.300 1.00 54.22 360 ARG A C 1
ATOM 2704 O O . ARG A 1 360 ? 7.407 9.682 -6.182 1.00 54.22 360 ARG A O 1
ATOM 2711 N N . VAL A 1 361 ? 5.712 10.107 -4.741 1.00 53.12 361 VAL A N 1
ATOM 2712 C CA . VAL A 1 361 ? 4.838 8.994 -5.136 1.00 53.12 361 VAL A CA 1
ATOM 2713 C C . VAL A 1 361 ? 4.603 9.075 -6.645 1.00 53.12 361 VAL A C 1
ATOM 2715 O O . VAL A 1 361 ? 4.123 10.082 -7.151 1.00 53.12 361 VAL A O 1
ATOM 2718 N N . ASP A 1 362 ? 5.021 8.038 -7.362 1.00 62.97 362 ASP A N 1
ATOM 2719 C CA . ASP A 1 362 ? 5.216 8.093 -8.809 1.00 62.97 362 ASP A CA 1
ATOM 2720 C C . ASP A 1 362 ? 3.943 7.987 -9.653 1.00 62.97 362 ASP A C 1
ATOM 2722 O O . ASP A 1 362 ? 2.947 7.381 -9.252 1.00 62.97 362 ASP A O 1
ATOM 2726 N N . SER A 1 363 ? 4.077 8.360 -10.930 1.00 65.44 363 SER A N 1
ATOM 2727 C CA . SER A 1 363 ? 3.214 7.887 -12.024 1.00 65.44 363 SER A CA 1
ATOM 2728 C C . SER A 1 363 ? 3.043 6.359 -12.030 1.00 65.44 363 SER A C 1
ATOM 2730 O O . SER A 1 363 ? 1.975 5.863 -12.367 1.00 65.44 363 SER A O 1
ATOM 2732 N N . VAL A 1 364 ? 4.056 5.598 -11.591 1.00 71.00 364 VAL A N 1
ATOM 2733 C CA . VAL A 1 364 ? 3.975 4.132 -11.430 1.00 71.00 364 VAL A CA 1
ATOM 2734 C C . VAL A 1 364 ? 3.031 3.725 -10.298 1.00 71.00 364 VAL A C 1
ATOM 2736 O O . VAL A 1 364 ? 2.291 2.757 -10.441 1.00 71.00 364 VAL A O 1
ATOM 2739 N N . ALA A 1 365 ? 2.993 4.482 -9.199 1.00 80.19 365 ALA A N 1
ATOM 2740 C CA . ALA A 1 365 ? 2.044 4.240 -8.118 1.00 80.19 365 ALA A CA 1
ATOM 2741 C C . ALA A 1 365 ? 0.608 4.555 -8.558 1.00 80.19 365 ALA A C 1
ATOM 2743 O O . ALA A 1 365 ? -0.313 3.809 -8.240 1.00 80.19 365 ALA A O 1
ATOM 2744 N N . ILE A 1 366 ? 0.412 5.636 -9.317 1.00 86.62 366 ILE A N 1
ATOM 2745 C CA . ILE A 1 366 ? -0.882 5.977 -9.930 1.00 86.62 366 ILE A CA 1
ATOM 2746 C C . ILE A 1 366 ? -1.318 4.870 -10.900 1.00 86.62 366 ILE A C 1
ATOM 2748 O O . ILE A 1 366 ? -2.437 4.371 -10.785 1.00 86.62 366 ILE A O 1
ATOM 2752 N N . LEU A 1 367 ? -0.433 4.418 -11.797 1.00 86.38 367 LEU A N 1
ATOM 2753 C CA . LEU A 1 367 ? -0.751 3.348 -12.744 1.00 86.38 367 LEU A CA 1
ATOM 2754 C C . LEU A 1 367 ? -1.085 2.034 -12.032 1.00 86.38 367 LEU A C 1
ATOM 2756 O O . LEU A 1 367 ? -2.079 1.404 -12.376 1.00 86.38 367 LEU A O 1
ATOM 2760 N N . ALA A 1 368 ? -0.309 1.631 -11.022 1.00 90.00 368 ALA A N 1
ATOM 2761 C CA . ALA A 1 368 ? -0.591 0.421 -10.254 1.00 90.00 368 ALA A CA 1
ATOM 2762 C C . ALA A 1 368 ? -1.967 0.485 -9.570 1.00 90.00 368 ALA A C 1
ATOM 2764 O O . ALA A 1 368 ? -2.709 -0.497 -9.597 1.00 90.00 368 ALA A O 1
ATOM 2765 N N . ARG A 1 369 ? -2.351 1.651 -9.027 1.00 94.50 369 ARG A N 1
ATOM 2766 C CA . ARG A 1 369 ? -3.699 1.883 -8.486 1.00 94.50 369 ARG A CA 1
ATOM 2767 C C . ARG A 1 369 ? -4.777 1.774 -9.569 1.00 94.50 369 ARG A C 1
ATOM 2769 O O . ARG A 1 369 ? -5.709 0.994 -9.391 1.00 94.50 369 ARG A O 1
ATOM 2776 N N . ARG A 1 370 ? -4.634 2.469 -10.709 1.00 95.56 370 ARG A N 1
ATOM 2777 C CA . ARG A 1 370 ? -5.594 2.384 -11.834 1.00 95.56 370 ARG A CA 1
ATOM 2778 C C . ARG A 1 370 ? -5.722 0.953 -12.365 1.00 95.56 370 ARG A C 1
ATOM 2780 O O . ARG A 1 370 ? -6.832 0.478 -12.578 1.00 95.56 370 ARG A O 1
ATOM 2787 N N . ARG A 1 371 ? -4.606 0.231 -12.518 1.00 96.19 371 ARG A N 1
ATOM 2788 C CA . ARG A 1 371 ? -4.573 -1.165 -12.983 1.00 96.19 371 ARG A CA 1
ATOM 2789 C C . ARG A 1 371 ? -5.213 -2.128 -11.980 1.00 96.19 371 ARG A C 1
ATOM 2791 O O . ARG A 1 371 ? -5.920 -3.036 -12.406 1.00 96.19 371 ARG A O 1
ATOM 2798 N N . MET A 1 372 ? -5.020 -1.918 -10.673 1.00 97.44 372 MET A N 1
ATOM 2799 C CA . MET A 1 372 ? -5.738 -2.655 -9.626 1.00 97.44 372 MET A CA 1
ATOM 2800 C C . MET A 1 372 ? -7.249 -2.423 -9.740 1.00 97.44 372 MET A C 1
ATOM 2802 O O . MET A 1 372 ? -7.995 -3.391 -9.831 1.00 97.44 372 MET A O 1
ATOM 2806 N N . VAL A 1 373 ? -7.699 -1.163 -9.792 1.00 98.25 373 VAL A N 1
ATOM 2807 C CA . VAL A 1 373 ? -9.129 -0.813 -9.877 1.00 98.25 373 VAL A CA 1
ATOM 2808 C C . VAL A 1 373 ? -9.769 -1.360 -11.157 1.00 98.25 373 VAL A C 1
ATOM 2810 O O . VAL A 1 373 ? -10.848 -1.942 -11.090 1.00 98.25 373 VAL A O 1
ATOM 2813 N N . ALA A 1 374 ? -9.093 -1.266 -12.305 1.00 97.88 374 ALA A N 1
ATOM 2814 C CA . ALA A 1 374 ? -9.558 -1.863 -13.557 1.00 97.88 374 ALA A CA 1
ATOM 2815 C C . ALA A 1 374 ? -9.664 -3.396 -13.461 1.00 97.88 374 ALA A C 1
ATOM 2817 O O . ALA A 1 374 ? -10.689 -3.967 -13.820 1.00 97.88 374 ALA A O 1
ATOM 2818 N N . ALA A 1 375 ? -8.651 -4.071 -12.904 1.00 97.75 375 ALA A N 1
ATOM 2819 C CA . ALA A 1 375 ? -8.711 -5.515 -12.678 1.00 97.75 375 ALA A CA 1
ATOM 2820 C C . ALA A 1 375 ? -9.844 -5.914 -11.715 1.00 97.75 375 ALA A C 1
ATOM 2822 O O . ALA A 1 375 ? -10.457 -6.959 -11.912 1.00 97.75 375 ALA A O 1
ATOM 2823 N N . MET A 1 376 ? -10.167 -5.083 -10.718 1.00 98.38 376 MET A N 1
ATOM 2824 C CA . MET A 1 376 ? -11.320 -5.309 -9.844 1.00 98.38 376 MET A CA 1
ATOM 2825 C C . MET A 1 376 ? -12.653 -5.139 -10.579 1.00 98.38 376 MET A C 1
ATOM 2827 O O . MET A 1 376 ? -13.496 -6.026 -10.480 1.00 98.38 376 MET A O 1
ATOM 2831 N N . ARG A 1 377 ? -12.827 -4.047 -11.341 1.00 97.75 377 ARG A N 1
ATOM 2832 C CA . ARG A 1 377 ? -14.029 -3.787 -12.159 1.00 97.75 377 ARG A CA 1
ATOM 2833 C C . ARG A 1 377 ? -14.292 -4.916 -13.172 1.00 97.75 377 ARG A C 1
ATOM 2835 O O . ARG A 1 377 ? -15.446 -5.257 -13.405 1.00 97.75 377 ARG A O 1
ATOM 2842 N N . ASP A 1 378 ? -13.234 -5.519 -13.717 1.00 97.38 378 ASP A N 1
ATOM 2843 C CA . ASP A 1 378 ? -13.305 -6.615 -14.697 1.00 97.38 378 ASP A CA 1
ATOM 2844 C C . ASP A 1 378 ? -13.411 -8.027 -14.072 1.00 97.38 378 ASP A C 1
ATOM 2846 O O . ASP A 1 378 ? -13.353 -9.023 -14.795 1.00 97.38 378 ASP A O 1
ATOM 2850 N N . GLY A 1 379 ? -13.481 -8.160 -12.740 1.00 96.06 379 GLY A N 1
ATOM 2851 C CA . GLY A 1 379 ? -13.506 -9.468 -12.062 1.00 96.06 379 GLY A CA 1
ATOM 2852 C C . GLY A 1 379 ? -12.182 -10.254 -12.106 1.00 96.06 379 GLY A C 1
ATOM 2853 O O . GLY A 1 379 ? -12.140 -11.438 -11.770 1.00 96.06 379 GLY A O 1
ATOM 2854 N N . ARG A 1 380 ? -11.068 -9.626 -12.504 1.00 98.06 380 ARG A N 1
ATOM 2855 C CA . ARG A 1 380 ? -9.728 -10.237 -12.628 1.00 98.06 380 ARG A CA 1
ATOM 2856 C C . ARG A 1 380 ? -9.007 -10.293 -11.274 1.00 98.06 380 ARG A C 1
ATOM 2858 O O . ARG A 1 380 ? -7.950 -9.688 -11.083 1.00 98.06 380 ARG A O 1
ATOM 2865 N N . ALA A 1 381 ? -9.576 -11.049 -10.337 1.00 97.25 381 ALA A N 1
ATOM 2866 C CA . ALA A 1 381 ? -9.162 -11.114 -8.933 1.00 97.25 381 ALA A CA 1
ATOM 2867 C C . ALA A 1 381 ? -7.667 -11.415 -8.702 1.00 97.25 381 ALA A C 1
ATOM 2869 O O . ALA A 1 381 ? -7.016 -10.739 -7.903 1.00 97.25 381 ALA A O 1
ATOM 2870 N N . ASP A 1 382 ? -7.099 -12.375 -9.439 1.00 96.75 382 ASP A N 1
ATOM 2871 C CA . ASP A 1 382 ? -5.671 -12.720 -9.349 1.00 96.75 382 ASP A CA 1
ATOM 2872 C C . ASP A 1 382 ? -4.758 -11.567 -9.784 1.00 96.75 382 ASP A C 1
ATOM 2874 O O . ASP A 1 382 ? -3.675 -11.371 -9.228 1.00 96.75 382 ASP A O 1
ATOM 2878 N N . GLU A 1 383 ? -5.186 -10.776 -10.770 1.00 95.06 383 GLU A N 1
ATOM 2879 C CA . GLU A 1 383 ? -4.418 -9.627 -11.230 1.00 95.06 383 GLU A CA 1
ATOM 2880 C C . GLU A 1 383 ? -4.539 -8.446 -10.268 1.00 95.06 383 GLU A C 1
ATOM 2882 O O . GLU A 1 383 ? -3.518 -7.834 -9.952 1.00 95.06 383 GLU A O 1
ATOM 2887 N N . ALA A 1 384 ? -5.743 -8.172 -9.756 1.00 97.38 384 ALA A N 1
ATOM 2888 C CA . ALA A 1 384 ? -5.973 -7.143 -8.746 1.00 97.38 384 ALA A CA 1
ATOM 2889 C C . ALA A 1 384 ? -5.094 -7.374 -7.502 1.00 97.38 384 ALA A C 1
ATOM 2891 O O . ALA A 1 384 ? -4.371 -6.468 -7.078 1.00 97.38 384 ALA A O 1
ATOM 2892 N N . GLU A 1 385 ? -5.069 -8.608 -6.977 1.00 97.44 385 GLU A N 1
ATOM 2893 C CA . GLU A 1 385 ? -4.193 -8.996 -5.865 1.00 97.44 385 GLU A CA 1
ATOM 2894 C C . GLU A 1 385 ? -2.706 -8.826 -6.226 1.00 97.44 385 GLU A C 1
ATOM 2896 O O . GLU A 1 385 ? -1.940 -8.200 -5.487 1.00 97.44 385 GLU A O 1
ATOM 2901 N N . ARG A 1 386 ? -2.276 -9.369 -7.374 1.00 94.56 386 ARG A N 1
ATOM 2902 C CA . ARG A 1 386 ? -0.866 -9.362 -7.790 1.00 94.56 386 ARG A CA 1
ATOM 2903 C C . ARG A 1 386 ? -0.324 -7.945 -7.973 1.00 94.56 386 ARG A C 1
ATOM 2905 O O . ARG A 1 386 ? 0.795 -7.672 -7.538 1.00 94.56 386 ARG A O 1
ATOM 2912 N N . VAL A 1 387 ? -1.089 -7.064 -8.619 1.00 92.25 387 VAL A N 1
ATOM 2913 C CA . VAL A 1 387 ? -0.687 -5.679 -8.903 1.00 92.25 387 VAL A CA 1
ATOM 2914 C C . VAL A 1 387 ? -0.483 -4.907 -7.602 1.00 92.25 387 VAL A C 1
ATOM 2916 O O . VAL A 1 387 ? 0.583 -4.318 -7.412 1.00 92.25 387 VAL A O 1
ATOM 2919 N N . ILE A 1 388 ? -1.439 -4.965 -6.666 1.00 94.75 388 ILE A N 1
ATOM 2920 C CA . ILE A 1 388 ? -1.315 -4.208 -5.414 1.00 94.75 388 ILE A CA 1
ATOM 2921 C C . ILE A 1 388 ? -0.246 -4.781 -4.479 1.00 94.75 388 ILE A C 1
ATOM 2923 O O . ILE A 1 388 ? 0.447 -4.014 -3.809 1.00 94.75 388 ILE A O 1
ATOM 2927 N N . ARG A 1 389 ? -0.041 -6.108 -4.466 1.00 93.25 389 ARG A N 1
ATOM 2928 C CA . ARG A 1 389 ? 1.037 -6.747 -3.689 1.00 93.25 389 ARG A CA 1
ATOM 2929 C C . ARG A 1 389 ? 2.423 -6.377 -4.206 1.00 93.25 389 ARG A C 1
ATOM 2931 O O . ARG A 1 389 ? 3.313 -6.141 -3.391 1.00 93.25 389 ARG A O 1
ATOM 2938 N N . LEU A 1 390 ? 2.611 -6.316 -5.527 1.00 88.38 390 LEU A N 1
ATOM 2939 C CA . LEU A 1 390 ? 3.874 -5.888 -6.134 1.00 88.38 390 LEU A CA 1
ATOM 2940 C C . LEU A 1 390 ? 4.159 -4.415 -5.808 1.00 88.38 390 LEU A C 1
ATOM 2942 O O . LEU A 1 390 ? 5.184 -4.121 -5.201 1.00 88.38 390 LEU A O 1
ATOM 2946 N N . HIS A 1 391 ? 3.196 -3.529 -6.075 1.00 88.75 391 HIS A N 1
ATOM 2947 C CA . HIS A 1 391 ? 3.307 -2.102 -5.763 1.00 88.75 391 HIS A CA 1
ATOM 2948 C C . HIS A 1 391 ? 3.584 -1.832 -4.273 1.00 88.75 391 HIS A C 1
ATOM 2950 O O . HIS A 1 391 ? 4.435 -1.012 -3.916 1.00 88.75 391 HIS A O 1
ATOM 2956 N N . SER A 1 392 ? 2.894 -2.553 -3.383 1.00 89.31 392 SER A N 1
ATOM 2957 C CA . SER A 1 392 ? 3.122 -2.451 -1.939 1.00 89.31 392 SER A CA 1
ATOM 2958 C C . SER A 1 392 ? 4.548 -2.867 -1.577 1.00 89.31 392 SER A C 1
ATOM 2960 O O . SER A 1 392 ? 5.208 -2.162 -0.828 1.00 89.31 392 SER A O 1
ATOM 2962 N N . ARG A 1 393 ? 5.071 -3.969 -2.133 1.00 85.75 393 ARG A N 1
ATOM 2963 C CA . ARG A 1 393 ? 6.452 -4.415 -1.873 1.00 85.75 393 ARG A CA 1
ATOM 2964 C C . ARG A 1 393 ? 7.499 -3.413 -2.360 1.00 85.75 393 ARG A C 1
ATOM 2966 O O . ARG A 1 393 ? 8.421 -3.118 -1.610 1.0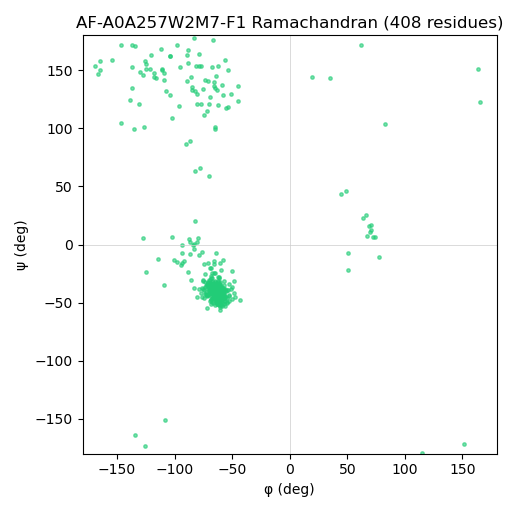0 85.75 393 ARG A O 1
ATOM 2973 N N . GLU A 1 394 ? 7.332 -2.858 -3.557 1.00 81.56 394 GLU A N 1
ATOM 2974 C CA . GLU A 1 394 ? 8.243 -1.848 -4.119 1.00 81.56 394 GLU A CA 1
ATOM 2975 C C . GLU A 1 394 ? 8.272 -0.572 -3.260 1.00 81.56 394 GLU A C 1
ATOM 2977 O O . GLU A 1 394 ? 9.339 -0.089 -2.885 1.00 81.56 394 GLU A O 1
ATOM 2982 N N . THR A 1 395 ? 7.102 -0.052 -2.873 1.00 81.06 395 THR A N 1
ATOM 2983 C CA . THR A 1 395 ? 7.015 1.136 -2.002 1.00 81.06 395 THR A CA 1
ATOM 2984 C C . THR A 1 395 ? 7.509 0.872 -0.577 1.00 81.06 395 THR A C 1
ATOM 2986 O O . THR A 1 395 ? 8.158 1.736 0.012 1.00 81.06 395 THR A O 1
ATOM 2989 N N . ASN A 1 396 ? 7.270 -0.325 -0.035 1.00 85.12 396 ASN A N 1
ATOM 2990 C CA . ASN A 1 396 ? 7.802 -0.751 1.259 1.00 85.12 396 ASN A CA 1
ATOM 2991 C C . ASN A 1 396 ? 9.336 -0.881 1.240 1.00 85.12 396 ASN A C 1
ATOM 2993 O O . ASN A 1 396 ? 9.982 -0.540 2.227 1.00 85.12 396 ASN A O 1
ATOM 2997 N N . GLN A 1 397 ? 9.936 -1.345 0.137 1.00 80.31 397 GLN A N 1
ATOM 2998 C CA . GLN A 1 397 ? 11.393 -1.418 0.009 1.00 80.31 397 GLN A CA 1
ATOM 2999 C C . GLN A 1 397 ? 12.021 -0.017 0.032 1.00 80.31 397 GLN A C 1
ATOM 3001 O O . GLN A 1 397 ? 12.951 0.208 0.803 1.00 80.31 397 GLN A O 1
ATOM 3006 N N . LEU A 1 398 ? 11.457 0.939 -0.716 1.00 75.06 398 LEU A N 1
ATOM 3007 C CA . LEU A 1 398 ? 11.892 2.343 -0.675 1.00 75.06 398 LEU A CA 1
ATOM 3008 C C . LEU A 1 398 ? 11.778 2.942 0.739 1.00 75.06 398 LEU A C 1
ATOM 3010 O O . LEU A 1 398 ? 12.655 3.693 1.161 1.00 75.06 398 LEU A O 1
ATOM 3014 N N . LEU A 1 399 ? 10.731 2.581 1.491 1.00 78.00 399 LEU A N 1
ATOM 3015 C CA . LEU A 1 399 ? 10.549 3.005 2.883 1.00 78.00 399 LEU A CA 1
ATOM 3016 C C . LEU A 1 399 ? 11.661 2.470 3.798 1.00 78.00 399 LEU A C 1
ATOM 3018 O O . LEU A 1 399 ? 12.237 3.228 4.574 1.00 78.00 399 LEU A O 1
ATOM 3022 N N . LEU A 1 400 ? 11.991 1.182 3.673 1.00 80.81 400 LEU A N 1
ATOM 3023 C CA . LEU A 1 400 ? 13.038 0.522 4.460 1.00 80.81 400 LEU A CA 1
ATOM 3024 C C . LEU A 1 400 ? 14.447 1.025 4.110 1.00 80.81 400 LEU A C 1
ATOM 3026 O O . LEU A 1 400 ? 15.285 1.171 4.998 1.00 80.81 400 LEU A O 1
ATOM 3030 N N . GLU A 1 401 ? 14.723 1.288 2.833 1.00 73.81 401 GLU A N 1
ATOM 3031 C CA . GLU A 1 401 ? 15.985 1.887 2.379 1.00 73.81 401 GLU A CA 1
ATOM 3032 C C . GLU A 1 401 ? 16.147 3.315 2.920 1.00 73.81 401 GLU A C 1
ATOM 3034 O O . GLU A 1 401 ? 17.234 3.688 3.369 1.00 73.81 401 GLU A O 1
ATOM 3039 N N . TYR A 1 402 ? 15.059 4.089 2.962 1.00 68.12 402 TYR A N 1
ATOM 3040 C CA . TYR A 1 402 ? 15.077 5.448 3.494 1.00 68.12 402 TYR A CA 1
ATOM 3041 C C . TYR A 1 402 ? 15.216 5.494 5.027 1.00 68.12 402 TYR A C 1
ATOM 3043 O O . TYR A 1 402 ? 16.048 6.253 5.521 1.00 68.12 402 TYR A O 1
ATOM 3051 N N . GLU A 1 403 ? 14.496 4.657 5.788 1.00 70.00 403 GLU A N 1
ATOM 3052 C CA . GLU A 1 403 ? 14.673 4.536 7.253 1.00 70.00 403 GLU A CA 1
ATOM 3053 C C . GLU A 1 403 ? 16.127 4.181 7.614 1.00 70.00 403 GLU A C 1
ATOM 3055 O O . GLU A 1 403 ? 16.742 4.860 8.441 1.00 70.00 403 GLU A O 1
ATOM 3060 N N . LYS A 1 404 ? 16.732 3.216 6.901 1.00 69.94 404 LYS A N 1
ATOM 3061 C CA . LYS A 1 404 ? 18.163 2.886 7.043 1.00 69.94 404 LYS A CA 1
ATOM 3062 C C . LYS A 1 404 ? 19.072 4.087 6.768 1.00 69.94 404 LYS A C 1
ATOM 3064 O O . LYS A 1 404 ? 20.044 4.287 7.493 1.00 69.94 404 LYS A O 1
ATOM 3069 N N . SER A 1 405 ? 18.762 4.900 5.753 1.00 62.62 405 SER A N 1
ATOM 3070 C CA . SER A 1 405 ? 19.547 6.098 5.411 1.00 62.62 405 SER A CA 1
ATOM 3071 C C . SER A 1 405 ? 19.509 7.188 6.492 1.00 62.62 405 SER A C 1
ATOM 3073 O O . SER A 1 405 ? 20.451 7.968 6.605 1.00 62.62 405 SER A O 1
ATOM 3075 N N . LEU A 1 406 ? 18.462 7.207 7.328 1.00 63.50 406 LEU A N 1
ATOM 3076 C CA . LEU A 1 406 ? 18.329 8.121 8.467 1.00 63.50 406 LEU A CA 1
ATOM 3077 C C . LEU A 1 406 ? 19.041 7.627 9.740 1.00 63.50 406 LEU A C 1
ATOM 3079 O O . LEU A 1 406 ? 18.975 8.300 10.768 1.00 63.50 406 LEU A O 1
ATOM 3083 N N . GLY A 1 407 ? 19.690 6.457 9.708 1.00 56.88 407 GLY A N 1
ATOM 3084 C CA . GLY A 1 407 ? 20.358 5.877 10.877 1.00 56.88 407 GLY A CA 1
ATOM 3085 C C . GLY A 1 407 ? 19.399 5.414 11.980 1.00 56.88 407 GLY A C 1
ATOM 3086 O O . GLY A 1 407 ? 19.829 5.190 13.111 1.00 56.88 407 GLY A O 1
ATOM 3087 N N . ARG A 1 408 ? 18.104 5.276 11.670 1.00 58.62 408 ARG A N 1
ATOM 3088 C CA . ARG A 1 408 ? 17.117 4.665 12.561 1.00 58.62 408 ARG A CA 1
ATOM 3089 C C . ARG A 1 408 ? 17.201 3.145 12.421 1.00 58.62 408 ARG A C 1
ATOM 3091 O O . ARG A 1 408 ? 17.289 2.613 11.314 1.00 58.62 408 ARG A O 1
ATOM 3098 N N . THR A 1 409 ? 17.252 2.451 13.552 1.00 46.22 409 THR A N 1
ATOM 3099 C CA . THR A 1 409 ? 17.452 0.998 13.586 1.00 46.22 409 THR A CA 1
ATOM 3100 C C . THR A 1 409 ? 16.152 0.276 13.227 1.00 46.22 409 THR A C 1
ATOM 3102 O O . THR A 1 409 ? 15.148 0.465 13.912 1.00 46.22 409 THR A O 1
ATOM 3105 N N . VAL A 1 410 ? 16.196 -0.530 12.159 1.00 45.59 410 VAL A N 1
ATOM 3106 C CA . VAL A 1 410 ? 15.088 -1.363 11.635 1.00 45.59 410 VAL A CA 1
ATOM 3107 C C . VAL A 1 410 ? 14.860 -2.613 12.483 1.00 45.59 410 VAL A C 1
ATOM 3109 O O . VAL A 1 410 ? 15.882 -3.198 12.907 1.00 45.59 410 VAL A O 1
#

pLDDT: mean 75.64, std 17.73, range [24.3, 98.5]

Mean predicted aligned error: 17.81 Å

Nearest PDB structures (foldseek):
  2yr2-assembly1_A  TM=7.948E-01  e=2.923E-05  Sulfurisphaera tokodaii
  7u5q-assembly2_B  TM=5.699E-01  e=4.680E-07  Brucella melitensis ATCC 23457
  5cyv-assembly1_B  TM=8.081E-01  e=2.367E-04  Rhodococcus jostii RHA1
  7kua-assembly1_A-2  TM=7.090E-01  e=1.684E-04  Pseudomonas putida
  5e1z-assembly1_B  TM=7.464E-01  e=2.875E-04  Dehalococcoides mccartyi BTF08

Foldseek 3Di:
DDDDDDPDPVVVVVVVVVVVVVVVVVQVVLCVLQVVLVDGPLLLLLLVLQVVPPPFAALVSSCVVVVHDSVSSVVSLVSCVVVVQKDWDQDPVDNVGITIHGDLSVLVSNVSSVVSVVVVVCVVQVHPDPVSVVVVVVVVVVVVVVVDVVVDDDDDDDDDDDDDDDDDDDDDDDDLVPLLVVLLVVVVVCPVVVVADAFDFDDALVVSCVVSVHDSVSSVVSLVVCVVVQQWDWDDDPPTHIGGHPPFLVSVLVVVVVCPVVVNDPPVVLLLVLLQLLLVLLLLLLVQADPVLLVVLVVLLVVLVVCLVPPPDQLVNLVSLLVSSLSSNVSSVDVVSNRNSSNSSVNVSVLVVVLNDDRRCHPLNSSLSVQLSVCSPVSVSVRNSVSSSVSSVVSSVSSVVSCVVVVNDD

Sequence (410 aa):
MANAAPSHPGDLNTLIDTAFRLNNALLAKRDDLVRDLGLTSARWQVLDAVHRSKPFATTSGVARQLDLARQGVQRIVNDLERLGMLASRQNPSDKRGHVIVLSAEGIDALLEAGRRQSTWGRAFHGGEGTEGKREAAELQHVLASLLGEASSALPSPDQPPPMTGTSAANSAMPKAVRAFESVQANILQQIKSGQLKTGSKLPAERELAVSLGIGRSAVREALRSLEISGVLRFERGAHGGAFVRESGPDGIAASIRAMLTLGRLPLTDLLEVRASLLGQCARLGTDRATGDDFDKLDRNIDDLELRIATVHDQMASIAPATDFYRLAARAAHNPLMVLLVDAMADLVGEMLASLHHWPRVDSVAILARRRMVAAMRDGRADEAERVIRLHSRETNQLLLEYEKSLGRTV

Secondary structure (DSSP, 8-state):
--------HHHHHHHHHHHHHHHHHHHHHHHHHHGGGT--HHHHHHHHHHHHS-S-B-HHHHHHHTT--HHHHHHHHHHHHHTTSEEEEEETTEEEEEEEEE-HHHHHHHHHHHHHHHHHHHHHTTSS-HHHHHHHHHHHHHHHHHHHHTTS----------------------STHHHHHHHHHHHHHHHHTTSS-TTPBPPPHHHHHHHTT--HHHHHHHHHHHHHTTSEEEE-STT-EEEE---SHHHHHHHHHHHHHTTSS-HHHHHHHHHHHHHHHHHHHHHH--HHHHHHHHHHHHHHHHHHHH---SGGGHHHHHHHHHHHHHHTT-HHHHHHHHHHHHHHHHHHHH-SS-----HHHHHHHHHHHHHHHTT-HHHHHHHHHHHHHHHHHHHHHHHHHTT---

Radius of gyration: 28.83 Å; Cα contacts (8 Å, |Δi|>4): 413; chains: 1; bounding box: 92×51×77 Å

Solvent-accessible surface area (backbone atoms only — not comparable to full-atom values): 22755 Å² total; per-residue (Å²): 134,86,86,77,78,80,82,58,73,64,58,59,51,51,50,52,57,48,50,52,52,49,51,52,52,52,44,53,54,48,23,67,68,26,45,93,71,76,41,39,52,71,47,45,53,50,54,52,40,40,67,68,31,70,93,64,18,30,55,67,54,42,12,63,74,68,77,43,60,47,71,61,42,45,53,47,50,56,52,34,37,74,69,52,23,32,42,83,40,77,25,92,92,36,92,88,42,62,25,48,43,74,31,72,60,28,48,52,47,50,55,51,41,49,53,48,50,56,52,49,51,50,58,71,35,72,58,91,45,69,61,55,51,49,54,50,51,50,50,51,50,51,52,51,46,5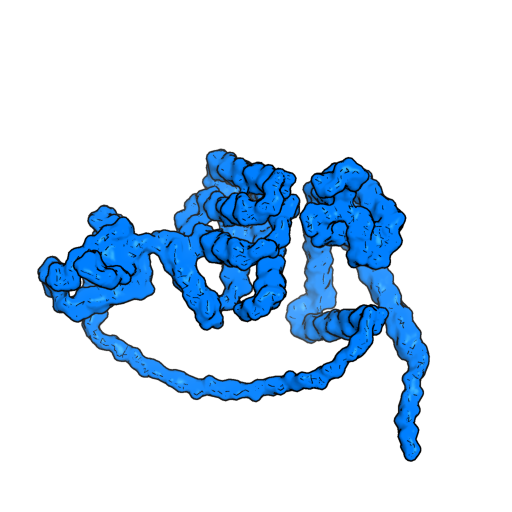4,56,44,56,75,73,43,87,89,86,88,90,88,86,88,88,88,87,91,89,88,80,90,81,91,86,89,87,78,86,58,60,67,63,19,50,50,54,42,51,51,54,53,47,34,40,75,70,57,76,43,45,72,67,36,72,55,75,53,64,72,54,48,16,61,78,68,76,42,60,53,69,41,47,52,50,24,52,49,50,33,33,75,71,46,51,27,42,78,49,84,66,98,86,40,48,50,23,32,28,62,85,46,28,66,54,54,28,54,53,52,49,53,32,42,80,67,72,75,39,56,62,68,57,56,50,52,52,49,23,54,52,50,14,51,18,33,32,42,18,29,83,54,43,48,74,68,46,51,54,51,48,50,52,39,50,52,53,39,52,50,38,68,73,71,47,90,57,68,73,82,42,46,60,46,64,37,45,50,54,42,47,41,20,51,21,26,75,37,73,68,51,30,42,54,42,42,17,51,36,51,56,50,43,54,51,52,67,70,40,89,76,65,82,70,80,41,75,65,56,51,47,40,50,53,52,21,53,50,23,19,78,70,56,37,30,73,54,9,18,51,40,42,29,50,54,37,50,55,55,47,49,56,50,54,56,49,42,53,73,70,71,50,88,112